Protein AF-0000000072858570 (afdb_homodimer)

Foldseek 3Di:
DVVVPVVVVVVVVVVVVVVVVVVVVVVLVVQCPDDPVCNVVNVVVVVVVVVVVCVVVVVVVVVVLVVVVVVVVVVCVVCVVVLVVVLVVQLPPQQLQLQLQCLPPVSVVQADPVNSQQSSQWRGWDWDFDVPPWTKIKIKTAGDDDQFFDDRIKMWMWTQDPVRPTPIDIDDTGTDPVCVVVVVCCLPPPLRRHDVNLRVDPPRDCNVVNVCCVVPPCSVCSPVSNVSVVVCVVVVVPPPVPPPPPPPPPDD/DVVVPVVVVVVVVVVVVVVVVVVVVVVLVVQCPDDPVCNVVNVVVVVVVVVVVCVVVVVVVVVVLVVVVVVVVVVCVVCVVVLVVVLVVQLPPQQLQLQLQCLPPVSVVQADPVNSQQSSQWRGWDWDFDVPPWTKIKIKTAGDDDQFFDDRIKMWMWTQDPVRPTPIDIDDTGTDPVRVVVVVCCLPPVLRRHDVNLRVDPPRDCNVVNVCCVVPPCSVCSPVSNVSVVVCVVVVVPPPPPPPPPPPPPDD

Structure (mmCIF, N/CA/C/O backbone):
data_AF-0000000072858570-model_v1
#
loop_
_entity.id
_entity.type
_entity.pdbx_description
1 polymer 'Testis-specific Y-encoded protein 4'
#
loop_
_atom_site.group_PDB
_atom_site.id
_atom_site.type_symbol
_atom_site.label_atom_id
_atom_site.label_alt_id
_atom_site.label_comp_id
_atom_site.label_asym_id
_atom_site.label_entity_id
_atom_site.label_seq_id
_atom_site.pdbx_PDB_ins_code
_atom_site.Cartn_x
_atom_site.Cartn_y
_atom_site.Cartn_z
_atom_site.occupancy
_atom_site.B_iso_or_equiv
_atom_site.auth_seq_id
_atom_site.auth_comp_id
_atom_site.auth_asym_id
_atom_site.auth_atom_id
_atom_site.pdbx_PDB_model_num
ATOM 1 N N . MET A 1 1 ? 7.934 -18.828 37.438 1 23.73 1 MET A N 1
ATOM 2 C CA . MET A 1 1 ? 8.383 -20.188 37.156 1 23.73 1 MET A CA 1
ATOM 3 C C . MET A 1 1 ? 7.418 -20.906 36.219 1 23.73 1 MET A C 1
ATOM 5 O O . MET A 1 1 ? 7.77 -21.922 35.625 1 23.73 1 MET A O 1
ATOM 9 N N . GLU A 1 2 ? 6.109 -20.469 36.406 1 23 2 GLU A N 1
ATOM 10 C CA . GLU A 1 2 ? 5.027 -21.203 35.75 1 23 2 GLU A CA 1
ATOM 11 C C . GLU A 1 2 ? 4.93 -20.844 34.281 1 23 2 GLU A C 1
ATOM 13 O O . GLU A 1 2 ? 4.219 -21.5 33.531 1 23 2 GLU A O 1
ATOM 18 N N . VAL A 1 3 ? 5.266 -19.516 34 1 30.33 3 VAL A N 1
ATOM 19 C CA . VAL A 1 3 ? 5.035 -19 32.688 1 30.33 3 VAL A CA 1
ATOM 20 C C . VAL A 1 3 ? 5.949 -19.703 31.672 1 30.33 3 VAL A C 1
ATOM 22 O O . VAL A 1 3 ? 5.844 -19.484 30.469 1 30.33 3 VAL A O 1
ATOM 25 N N . VAL A 1 4 ? 7.035 -20.375 32.219 1 30.33 4 VAL A N 1
ATOM 26 C CA . VAL A 1 4 ? 8.086 -21.016 31.438 1 30.33 4 VAL A CA 1
ATOM 27 C C . VAL A 1 4 ? 7.559 -22.297 30.797 1 30.33 4 VAL A C 1
ATOM 29 O O . VAL A 1 4 ? 8.188 -22.844 29.891 1 30.33 4 VAL A O 1
ATOM 32 N N . GLU A 1 5 ? 6.59 -22.891 31.531 1 27.41 5 GLU A N 1
ATOM 33 C CA . GLU A 1 5 ? 6.281 -24.266 31.172 1 27.41 5 GLU A CA 1
ATOM 34 C C . GLU A 1 5 ? 5.48 -24.328 29.875 1 27.41 5 GLU A C 1
ATOM 36 O O . GLU A 1 5 ? 5.523 -25.344 29.172 1 27.41 5 GLU A O 1
ATOM 41 N N . VAL A 1 6 ? 4.574 -23.266 29.766 1 31.47 6 VAL A N 1
ATOM 42 C CA . VAL A 1 6 ? 3.658 -23.469 28.656 1 31.47 6 VAL A CA 1
ATOM 43 C C . VAL A 1 6 ? 4.422 -23.344 27.328 1 31.47 6 VAL A C 1
ATOM 45 O O . VAL A 1 6 ? 3.891 -23.656 26.266 1 31.47 6 VAL A O 1
ATOM 48 N N . VAL A 1 7 ? 5.555 -22.562 27.359 1 34.97 7 VAL A N 1
ATOM 49 C CA . VAL A 1 7 ? 6.32 -22.359 26.141 1 34.97 7 VAL A CA 1
ATOM 50 C C . VAL A 1 7 ? 6.973 -23.672 25.703 1 34.97 7 VAL A C 1
ATOM 52 O O . VAL A 1 7 ? 7.367 -23.812 24.547 1 34.97 7 VAL A O 1
ATOM 55 N N . ALA A 1 8 ? 7.34 -24.516 26.781 1 36.19 8 ALA A N 1
ATOM 56 C CA . ALA A 1 8 ? 8.078 -25.75 26.5 1 36.19 8 ALA A CA 1
ATOM 57 C C . ALA A 1 8 ? 7.188 -26.766 25.797 1 36.19 8 ALA A C 1
ATOM 59 O O . ALA A 1 8 ? 7.645 -27.5 24.906 1 36.19 8 ALA A O 1
ATOM 60 N N . ASP A 1 9 ? 5.965 -26.844 26.281 1 33.59 9 ASP A N 1
ATOM 61 C CA . ASP A 1 9 ? 5.113 -27.891 25.703 1 33.59 9 ASP A CA 1
ATOM 62 C C . ASP A 1 9 ? 4.758 -27.562 24.266 1 33.59 9 ASP A C 1
ATOM 64 O O . ASP A 1 9 ? 4.613 -28.484 23.438 1 33.59 9 ASP A O 1
ATOM 68 N N . GLU A 1 10 ? 4.68 -26.203 23.984 1 35.81 10 GLU A N 1
ATOM 69 C CA . GLU A 1 10 ? 4.25 -25.859 22.625 1 35.81 10 GLU A CA 1
ATOM 70 C C . GLU A 1 10 ? 5.395 -26.016 21.625 1 35.81 10 GLU A C 1
ATOM 72 O O . GLU A 1 10 ? 5.16 -26.156 20.438 1 35.81 10 GLU A O 1
ATOM 77 N N . GLU A 1 11 ? 6.629 -26 22.109 1 39.47 11 GLU A N 1
ATOM 78 C CA . GLU A 1 11 ? 7.773 -26.297 21.25 1 39.47 11 GLU A CA 1
ATOM 79 C C . GLU A 1 11 ? 7.762 -27.75 20.797 1 39.47 11 GLU A C 1
ATOM 81 O O . GLU A 1 11 ? 8.156 -28.062 19.672 1 39.47 11 GLU A O 1
ATOM 86 N N . GLN A 1 12 ? 7.449 -28.641 21.797 1 39.59 12 GLN A N 1
ATOM 87 C CA . GLN A 1 12 ? 7.473 -30.062 21.453 1 39.59 12 GLN A CA 1
ATOM 88 C C . GLN A 1 12 ? 6.414 -30.391 20.391 1 39.59 12 GLN A C 1
ATOM 90 O O . GLN A 1 12 ? 6.656 -31.203 19.5 1 39.59 12 GLN A O 1
ATOM 95 N N . ASP A 1 13 ? 5.266 -29.766 20.516 1 41.28 13 ASP A N 1
ATOM 96 C CA . ASP A 1 13 ? 4.223 -30.094 19.547 1 41.28 13 ASP A CA 1
ATOM 97 C C . ASP A 1 13 ? 4.555 -29.547 18.156 1 41.28 13 ASP A C 1
ATOM 99 O O . ASP A 1 13 ? 4.219 -30.172 17.141 1 41.28 13 ASP A O 1
ATOM 103 N N . GLU A 1 14 ? 5.348 -28.516 18.031 1 39.38 14 GLU A N 1
ATOM 104 C CA . GLU A 1 14 ? 5.707 -27.891 16.766 1 39.38 14 GLU A CA 1
ATOM 105 C C . GLU A 1 14 ? 6.703 -28.75 15.984 1 39.38 14 GLU A C 1
ATOM 107 O O . GLU A 1 14 ? 6.613 -28.875 14.766 1 39.38 14 GLU A O 1
ATOM 112 N N . GLN A 1 15 ? 7.668 -29.422 16.672 1 43.66 15 GLN A N 1
ATOM 113 C CA . GLN A 1 15 ? 8.625 -30.297 16 1 43.66 15 GLN A CA 1
ATOM 114 C C . GLN A 1 15 ? 7.934 -31.547 15.445 1 43.66 15 GLN A C 1
ATOM 116 O O . GLN A 1 15 ? 8.297 -32.031 14.367 1 43.66 15 GLN A O 1
ATOM 121 N N . GLU A 1 16 ? 6.98 -32.031 16.125 1 44.5 16 GLU A N 1
ATOM 122 C CA . GLU A 1 16 ? 6.324 -33.25 15.633 1 44.5 16 GLU A CA 1
ATOM 123 C C . GLU A 1 16 ? 5.508 -32.969 14.375 1 44.5 16 GLU A C 1
ATOM 125 O O . GLU A 1 16 ? 5.449 -33.781 13.469 1 44.5 16 GLU A O 1
ATOM 130 N N . GLU A 1 17 ? 4.945 -31.812 14.25 1 45.22 17 GLU A N 1
ATOM 131 C CA . GLU A 1 17 ? 4.145 -31.516 13.07 1 45.22 17 GLU A CA 1
ATOM 132 C C . GLU A 1 17 ? 5.031 -31.281 11.844 1 45.22 17 GLU A C 1
ATOM 134 O O . GLU A 1 17 ? 4.629 -31.562 10.719 1 45.22 17 GLU A O 1
ATOM 139 N N . GLU A 1 18 ? 6.262 -30.828 12.008 1 43.41 18 GLU A N 1
ATOM 140 C CA . GLU A 1 18 ? 7.195 -30.672 10.898 1 43.41 18 GLU A CA 1
ATOM 141 C C . GLU A 1 18 ? 7.625 -32.031 10.328 1 43.41 18 GLU A C 1
ATOM 143 O O . GLU A 1 18 ? 7.746 -32.188 9.117 1 43.41 18 GLU A O 1
ATOM 148 N N . VAL A 1 19 ? 7.887 -33.031 11.195 1 49.25 19 VAL A N 1
ATOM 149 C CA . VAL A 1 19 ? 8.344 -34.344 10.773 1 49.25 19 VAL A CA 1
ATOM 150 C C . VAL A 1 19 ? 7.23 -35.094 10.031 1 49.25 19 VAL A C 1
ATOM 152 O O . VAL A 1 19 ? 7.477 -35.75 9.016 1 49.25 19 VAL A O 1
ATOM 155 N N . GLN A 1 20 ? 6.043 -34.906 10.523 1 43.28 20 GLN A N 1
ATOM 156 C CA . GLN A 1 20 ? 4.961 -35.594 9.836 1 43.28 20 GLN A CA 1
ATOM 157 C C . GLN A 1 20 ? 4.695 -35 8.461 1 43.28 20 GLN A C 1
ATOM 159 O O . GLN A 1 20 ? 4.254 -35.688 7.543 1 43.28 20 GLN A O 1
ATOM 164 N N . ALA A 1 21 ? 5 -33.812 8.289 1 48.62 21 ALA A N 1
ATOM 165 C CA . ALA A 1 21 ? 4.816 -33.156 6.996 1 48.62 21 ALA A CA 1
ATOM 166 C C . ALA A 1 21 ? 5.879 -33.625 5.996 1 48.62 21 ALA A C 1
ATOM 168 O O . ALA A 1 21 ? 5.574 -33.844 4.828 1 48.62 21 ALA A O 1
ATOM 169 N N . GLU A 1 22 ? 7.121 -33.75 6.477 1 46.97 22 GLU A N 1
ATOM 170 C CA . GLU A 1 22 ? 8.18 -34.25 5.613 1 46.97 22 GLU A CA 1
ATOM 171 C C . GLU A 1 22 ? 7.863 -35.656 5.121 1 46.97 22 GLU A C 1
ATOM 173 O O . GLU A 1 22 ? 8.141 -36 3.967 1 46.97 22 GLU A O 1
ATOM 178 N N . GLU A 1 23 ? 7.398 -36.406 5.977 1 51.78 23 GLU A N 1
ATOM 179 C CA . GLU A 1 23 ? 7.086 -37.781 5.605 1 51.78 23 GLU A CA 1
ATOM 180 C C . GLU A 1 23 ? 5.934 -37.844 4.605 1 51.78 23 GLU A C 1
ATOM 182 O O . GLU A 1 23 ? 5.93 -38.688 3.697 1 51.78 23 GLU A O 1
ATOM 187 N N . ARG A 1 24 ? 5.012 -37 4.758 1 47.59 24 ARG A N 1
ATOM 188 C CA . ARG A 1 24 ? 3.9 -37 3.811 1 47.59 24 ARG A CA 1
ATOM 189 C C . ARG A 1 24 ? 4.344 -36.5 2.443 1 47.59 24 ARG A C 1
ATOM 191 O O . ARG A 1 24 ? 3.887 -37 1.412 1 47.59 24 ARG A O 1
ATOM 198 N N . ASP A 1 25 ? 5.281 -35.562 2.414 1 48.59 25 ASP A N 1
ATOM 199 C CA . ASP A 1 25 ? 5.832 -35.062 1.154 1 48.59 25 ASP A CA 1
ATOM 200 C C . ASP A 1 25 ? 6.562 -36.188 0.4 1 48.59 25 ASP A C 1
ATOM 202 O O . ASP A 1 25 ? 6.469 -36.281 -0.826 1 48.59 25 ASP A O 1
ATOM 206 N N . GLU A 1 26 ? 7.348 -37 1.072 1 47.44 26 GLU A N 1
ATOM 207 C CA . GLU A 1 26 ? 8.055 -38.094 0.432 1 47.44 26 GLU A CA 1
ATOM 208 C C . GLU A 1 26 ? 7.078 -39.094 -0.193 1 47.44 26 GLU A C 1
ATOM 210 O O . GLU A 1 26 ? 7.316 -39.594 -1.29 1 47.44 26 GLU A O 1
ATOM 215 N N . LYS A 1 27 ? 6.012 -39.375 0.43 1 50.59 27 LYS A N 1
ATOM 216 C CA . LYS A 1 27 ? 5.059 -40.344 -0.103 1 50.59 27 LYS A CA 1
ATOM 217 C C . LYS A 1 27 ? 4.336 -39.812 -1.327 1 50.59 27 LYS A C 1
ATOM 219 O O . LYS A 1 27 ? 3.975 -40.562 -2.234 1 50.59 27 LYS A O 1
ATOM 224 N N . LEU A 1 28 ? 4.09 -38.562 -1.341 1 47.75 28 LEU A N 1
ATOM 225 C CA . LEU A 1 28 ? 3.418 -37.969 -2.486 1 47.75 28 LEU A CA 1
ATOM 226 C C . LEU A 1 28 ? 4.336 -37.938 -3.705 1 47.75 28 LEU A C 1
ATOM 228 O O . LEU A 1 28 ? 3.889 -38.188 -4.828 1 47.75 28 LEU A O 1
ATOM 232 N N . GLN A 1 29 ? 5.645 -37.688 -3.543 1 44.94 29 GLN A N 1
ATOM 233 C CA . GLN A 1 29 ? 6.586 -37.781 -4.656 1 44.94 29 GLN A CA 1
ATOM 234 C C . GLN A 1 29 ? 6.586 -39.156 -5.285 1 44.94 29 GLN A C 1
ATOM 236 O O . GLN A 1 29 ? 6.719 -39.312 -6.5 1 44.94 29 GLN A O 1
ATOM 241 N N . GLU A 1 30 ? 6.527 -40.188 -4.547 1 46.41 30 GLU A N 1
ATOM 242 C CA . GLU A 1 30 ? 6.52 -41.562 -5.086 1 46.41 30 GLU A CA 1
ATOM 243 C C . GLU A 1 30 ? 5.262 -41.812 -5.91 1 46.41 30 GLU A C 1
ATOM 245 O O . GLU A 1 30 ? 5.297 -42.594 -6.875 1 46.41 30 GLU A O 1
ATOM 250 N N . GLN A 1 31 ? 4.195 -41.281 -5.531 1 45.94 31 GLN A N 1
ATOM 251 C CA . GLN A 1 31 ? 2.961 -41.562 -6.254 1 45.94 31 GLN A CA 1
ATOM 252 C C . GLN A 1 31 ? 2.926 -40.812 -7.59 1 45.94 31 GLN A C 1
ATOM 254 O O . GLN A 1 31 ? 2.104 -41.125 -8.453 1 45.94 31 GLN A O 1
ATOM 259 N N . VAL A 1 32 ? 3.592 -39.719 -7.797 1 44.25 32 VAL A N 1
ATOM 260 C CA . VAL A 1 32 ? 3.551 -38.938 -9.047 1 44.25 32 VAL A CA 1
ATOM 261 C C . VAL A 1 32 ? 4.262 -39.75 -10.148 1 44.25 32 VAL A C 1
ATOM 263 O O . VAL A 1 32 ? 3.971 -39.562 -11.328 1 44.25 32 VAL A O 1
ATOM 266 N N . LEU A 1 33 ? 5.293 -40.469 -10.016 1 38.59 33 LEU A N 1
ATOM 267 C CA . LEU A 1 33 ? 6.039 -41.125 -11.086 1 38.59 33 LEU A CA 1
ATOM 268 C C . LEU A 1 33 ? 5.285 -42.344 -11.602 1 38.59 33 LEU A C 1
ATOM 270 O O . LEU A 1 33 ? 5.855 -43.188 -12.312 1 38.59 33 LEU A O 1
ATOM 274 N N . ALA A 1 34 ? 4.18 -42.781 -11.094 1 40.94 34 ALA A N 1
ATOM 275 C CA . ALA A 1 34 ? 3.715 -44.094 -11.555 1 40.94 34 ALA A CA 1
ATOM 276 C C . ALA A 1 34 ? 3.117 -44 -12.953 1 40.94 34 ALA A C 1
ATOM 278 O O . ALA A 1 34 ? 2.748 -42.906 -13.406 1 40.94 34 ALA A O 1
ATOM 279 N N . GLU A 1 35 ? 2.449 -45.094 -13.641 1 40.09 35 GLU A N 1
ATOM 280 C CA . GLU A 1 35 ? 2.076 -45.562 -14.969 1 40.09 35 GLU A CA 1
ATOM 281 C C . GLU A 1 35 ? 1.105 -44.625 -15.648 1 40.09 35 GLU A C 1
ATOM 283 O O . GLU A 1 35 ? 0.262 -44 -14.984 1 40.09 35 GLU A O 1
ATOM 288 N N . PRO A 1 36 ? 1.168 -44.406 -17.094 1 44.81 36 PRO A N 1
ATOM 289 C CA . PRO A 1 36 ? 0.416 -43.531 -17.984 1 44.81 36 PRO A CA 1
ATOM 290 C C . PRO A 1 36 ? -1.088 -43.562 -17.719 1 44.81 36 PRO A C 1
ATOM 292 O O . PRO A 1 36 ? -1.786 -42.562 -17.969 1 44.81 36 PRO A O 1
ATOM 295 N N . GLY A 1 37 ? -1.767 -44.656 -17.766 1 45.38 37 GLY A N 1
ATOM 296 C CA . GLY A 1 37 ? -3.172 -44.906 -17.5 1 45.38 37 GLY A CA 1
ATOM 297 C C . GLY A 1 37 ? -3.637 -44.375 -16.156 1 45.38 37 GLY A C 1
ATOM 298 O O . GLY A 1 37 ? -4.836 -44.375 -15.867 1 45.38 37 GLY A O 1
ATOM 299 N N . GLN A 1 38 ? -2.924 -44.406 -15.039 1 45.38 38 GLN A N 1
ATOM 300 C CA . GLN A 1 38 ? -3.008 -44.094 -13.617 1 45.38 38 GLN A CA 1
ATOM 301 C C . GLN A 1 38 ? -2.873 -42.594 -13.383 1 45.38 38 GLN A C 1
ATOM 303 O O . GLN A 1 38 ? -2.938 -42.125 -12.242 1 45.38 38 GLN A O 1
ATOM 308 N N . GLY A 1 39 ? -2.609 -41.781 -14.359 1 50.53 39 GLY A N 1
ATOM 309 C CA . GLY A 1 39 ? -2.363 -40.344 -14.406 1 50.53 39 GLY A CA 1
ATOM 310 C C . GLY A 1 39 ? -3.57 -39.531 -14.016 1 50.53 39 GLY A C 1
ATOM 311 O O . GLY A 1 39 ? -3.436 -38.531 -13.312 1 50.53 39 GLY A O 1
ATOM 312 N N . ARG A 1 40 ? -4.75 -39.844 -14.727 1 57.81 40 ARG A N 1
ATOM 313 C CA . ARG A 1 40 ? -5.988 -39.125 -14.438 1 57.81 40 ARG A CA 1
ATOM 314 C C . ARG A 1 40 ? -6.402 -39.312 -12.984 1 57.81 40 ARG A C 1
ATOM 316 O O . ARG A 1 40 ? -6.887 -38.375 -12.344 1 57.81 40 ARG A O 1
ATOM 323 N N . THR A 1 41 ? -6.363 -40.562 -12.578 1 59.47 41 THR A N 1
ATOM 324 C CA . THR A 1 41 ? -6.73 -40.844 -11.195 1 59.47 41 THR A CA 1
ATOM 325 C C . THR A 1 41 ? -5.84 -40.062 -10.227 1 59.47 41 THR A C 1
ATOM 327 O O . THR A 1 41 ? -6.305 -39.594 -9.188 1 59.47 41 THR A O 1
ATOM 330 N N . THR A 1 42 ? -4.676 -39.781 -10.789 1 80.62 42 THR A N 1
ATOM 331 C CA . THR A 1 42 ? -3.688 -39.094 -9.961 1 80.62 42 THR A CA 1
ATOM 332 C C . THR A 1 42 ? -3.986 -37.594 -9.883 1 80.62 42 THR A C 1
ATOM 334 O O . THR A 1 42 ? -3.928 -37 -8.805 1 80.62 42 THR A O 1
ATOM 337 N N . THR A 1 43 ? -4.621 -37.188 -11 1 85.31 43 THR A N 1
ATOM 338 C CA . THR A 1 43 ? -4.941 -35.781 -11 1 85.31 43 THR A CA 1
ATOM 339 C C . THR A 1 43 ? -6.168 -35.5 -10.141 1 85.31 43 THR A C 1
ATOM 341 O O . THR A 1 43 ? -6.199 -34.5 -9.398 1 85.31 43 THR A O 1
ATOM 344 N N . ARG A 1 44 ? -7.094 -36.406 -10.312 1 87.38 44 ARG A N 1
ATOM 345 C CA . ARG A 1 44 ? -8.297 -36.25 -9.5 1 87.38 44 ARG A CA 1
ATOM 346 C C . ARG A 1 44 ? -7.961 -36.312 -8.008 1 87.38 44 ARG A C 1
ATOM 348 O O . ARG A 1 44 ? -8.484 -35.5 -7.227 1 87.38 44 ARG A O 1
ATOM 355 N N . SER A 1 45 ? -7.113 -37.219 -7.711 1 91.81 45 SER A N 1
ATOM 356 C CA . SER A 1 45 ? -6.699 -37.344 -6.32 1 91.81 45 SER A CA 1
ATOM 357 C C . SER A 1 45 ? -5.945 -36.094 -5.848 1 91.81 45 SER A C 1
ATOM 359 O O . SER A 1 45 ? -6.117 -35.656 -4.711 1 91.81 45 SER A O 1
ATOM 361 N N . LEU A 1 46 ? -5.172 -35.562 -6.688 1 93.44 46 LEU A N 1
ATOM 362 C CA . LEU A 1 46 ? -4.422 -34.375 -6.355 1 93.44 46 LEU A CA 1
ATOM 363 C C . LEU A 1 46 ? -5.355 -33.188 -6.203 1 93.44 46 LEU A C 1
ATOM 365 O O . LEU A 1 46 ? -5.188 -32.344 -5.297 1 93.44 46 LEU A O 1
ATOM 369 N N . LEU A 1 47 ? -6.352 -33.125 -7.027 1 93.5 47 LEU A N 1
ATOM 370 C CA . LEU A 1 47 ? -7.32 -32.062 -6.953 1 93.5 47 LEU A CA 1
ATOM 371 C C . LEU A 1 47 ? -8.133 -32.125 -5.664 1 93.5 47 LEU A C 1
ATOM 373 O O . LEU A 1 47 ? -8.438 -31.094 -5.055 1 93.5 47 LEU A O 1
ATOM 377 N N . GLU A 1 48 ? -8.406 -33.344 -5.328 1 94 48 GLU A N 1
ATOM 378 C CA . GLU A 1 48 ? -9.117 -33.531 -4.066 1 94 48 GLU A CA 1
ATOM 379 C C . GLU A 1 48 ? -8.258 -33.094 -2.879 1 94 48 GLU A C 1
ATOM 381 O O . GLU A 1 48 ? -8.758 -32.5 -1.938 1 94 48 GLU A O 1
ATOM 386 N N . ALA A 1 49 ? -7.039 -33.469 -2.951 1 94.75 49 ALA A N 1
ATOM 387 C CA . ALA A 1 49 ? -6.109 -33.062 -1.903 1 94.75 49 ALA A CA 1
ATOM 388 C C . ALA A 1 49 ? -5.988 -31.531 -1.841 1 94.75 49 ALA A C 1
ATOM 390 O O . ALA A 1 49 ? -5.926 -30.953 -0.754 1 94.75 49 ALA A O 1
ATOM 391 N N . LEU A 1 50 ? -5.973 -30.922 -2.949 1 95.19 50 LEU A N 1
ATOM 392 C CA . LEU A 1 50 ? -5.879 -29.469 -3.025 1 95.19 50 LEU A CA 1
ATOM 393 C C . LEU A 1 50 ? -7.137 -28.812 -2.465 1 95.19 50 LEU A C 1
ATOM 395 O O . LEU A 1 50 ? -7.055 -27.797 -1.778 1 95.19 50 LEU A O 1
ATOM 399 N N . GLU A 1 51 ? -8.242 -29.391 -2.756 1 94.75 51 GLU A N 1
ATOM 400 C CA . GLU A 1 51 ? -9.5 -28.875 -2.219 1 94.75 51 GLU A CA 1
ATOM 401 C C . GLU A 1 51 ? -9.523 -28.953 -0.695 1 94.75 51 GLU A C 1
ATOM 403 O O . GLU A 1 51 ? -9.953 -28 -0.031 1 94.75 51 GLU A O 1
ATOM 408 N N . ALA A 1 52 ? -9.078 -30.062 -0.187 1 95.19 52 ALA A N 1
ATOM 409 C CA . ALA A 1 52 ? -9.016 -30.219 1.262 1 95.19 52 ALA A CA 1
ATOM 410 C C . ALA A 1 52 ? -8.078 -29.203 1.894 1 95.19 52 ALA A C 1
ATOM 412 O O . ALA A 1 52 ? -8.391 -28.625 2.939 1 95.19 52 ALA A O 1
ATOM 413 N N . LEU A 1 53 ? -7.008 -29.016 1.263 1 95.06 53 LEU A N 1
ATOM 414 C CA . LEU A 1 53 ? -6.043 -28.047 1.759 1 95.06 53 LEU A CA 1
ATOM 415 C C . LEU A 1 53 ? -6.625 -26.641 1.729 1 95.06 53 LEU A C 1
ATOM 417 O O . LEU A 1 53 ? -6.402 -25.844 2.652 1 95.06 53 LEU A O 1
ATOM 421 N N . GLN A 1 54 ? -7.336 -26.312 0.676 1 91.81 54 GLN A N 1
ATOM 422 C CA . GLN A 1 54 ? -7.969 -25 0.562 1 91.81 54 GLN A CA 1
ATOM 423 C C . GLN A 1 54 ? -8.992 -24.781 1.675 1 91.81 54 GLN A C 1
ATOM 425 O O . GLN A 1 54 ? -9.117 -23.672 2.199 1 91.81 54 GLN A O 1
ATOM 430 N N . LEU A 1 55 ? -9.633 -25.812 2.029 1 93 55 LEU A N 1
ATOM 431 C CA . LEU A 1 55 ? -10.609 -25.734 3.117 1 93 55 LEU A CA 1
ATOM 432 C C . LEU A 1 55 ? -9.914 -25.438 4.445 1 93 55 LEU A C 1
ATOM 434 O O . LEU A 1 55 ? -10.477 -24.766 5.312 1 93 55 LEU A O 1
ATOM 438 N N . GLU A 1 56 ? -8.719 -25.875 4.598 1 94.06 56 GLU A N 1
ATOM 439 C CA . GLU A 1 56 ? -7.93 -25.625 5.801 1 94.06 56 GLU A CA 1
ATOM 440 C C . GLU A 1 56 ? -7.367 -24.203 5.797 1 94.06 56 GLU A C 1
ATOM 442 O O . GLU A 1 56 ? -7.293 -23.562 6.848 1 94.06 56 GLU A O 1
ATOM 447 N N . LEU A 1 57 ? -7.059 -23.797 4.641 1 93.62 57 LEU A N 1
ATOM 448 C CA . LEU A 1 57 ? -6.367 -22.516 4.496 1 93.62 57 LEU A CA 1
ATOM 449 C C . LEU A 1 57 ? -7.348 -21.359 4.609 1 93.62 57 LEU A C 1
ATOM 451 O O . LEU A 1 57 ? -6.996 -20.297 5.117 1 93.62 57 LEU A O 1
ATOM 455 N N . GLU A 1 58 ? -8.523 -21.5 4.156 1 91.25 58 GLU A N 1
ATOM 456 C CA . GLU A 1 58 ? -9.508 -20.438 4.09 1 91.25 58 GLU A CA 1
ATOM 457 C C . GLU A 1 58 ? -9.781 -19.844 5.473 1 91.25 58 GLU A C 1
ATOM 459 O O . GLU A 1 58 ? -9.719 -18.625 5.664 1 91.25 58 GLU A O 1
ATOM 464 N N . PRO A 1 59 ? -10.039 -20.703 6.449 1 93.06 59 PRO A N 1
ATOM 465 C CA . PRO A 1 59 ? -10.242 -20.156 7.789 1 93.06 59 PRO A CA 1
ATOM 466 C C . PRO A 1 59 ? -9 -19.453 8.336 1 93.06 59 PRO A C 1
ATOM 468 O O . PRO A 1 59 ? -9.117 -18.484 9.078 1 93.06 59 PRO A O 1
ATOM 471 N N . VAL A 1 60 ? -7.852 -19.938 7.996 1 92.06 60 VAL A N 1
ATOM 472 C CA . VAL A 1 60 ? -6.602 -19.328 8.43 1 92.06 60 VAL A CA 1
ATOM 473 C C . VAL A 1 60 ? -6.492 -17.922 7.852 1 92.06 60 VAL A C 1
ATOM 475 O O . VAL A 1 60 ? -6.16 -16.969 8.57 1 92.06 60 VAL A O 1
ATOM 478 N N . ASN A 1 61 ? -6.875 -17.781 6.621 1 88 61 ASN A N 1
ATOM 479 C CA . ASN A 1 61 ? -6.844 -16.484 5.961 1 88 61 ASN A CA 1
ATOM 480 C C . ASN A 1 61 ? -7.891 -15.539 6.543 1 88 61 ASN A C 1
ATOM 482 O O . ASN A 1 61 ? -7.621 -14.352 6.734 1 88 61 ASN A O 1
ATOM 486 N N . LYS A 1 62 ? -9.008 -16.016 6.773 1 89 62 LYS A N 1
ATOM 487 C CA . LYS A 1 62 ? -10.07 -15.203 7.355 1 89 62 LYS A CA 1
ATOM 488 C C . LYS A 1 62 ? -9.688 -14.727 8.75 1 89 62 LYS A C 1
ATOM 490 O O . LYS A 1 62 ? -9.922 -13.562 9.102 1 89 62 LYS A O 1
ATOM 495 N N . GLN A 1 63 ? -9.117 -15.625 9.5 1 92.31 63 GLN A N 1
ATOM 496 C CA . GLN A 1 63 ? -8.648 -15.266 10.836 1 92.31 63 GLN A CA 1
ATOM 497 C C . GLN A 1 63 ? -7.543 -14.219 10.766 1 92.31 63 GLN A C 1
ATOM 499 O O . GLN A 1 63 ? -7.496 -13.305 11.594 1 92.31 63 GLN A O 1
ATOM 504 N N . ALA A 1 64 ? -6.676 -14.422 9.859 1 89.12 64 ALA A N 1
ATOM 505 C CA . ALA A 1 64 ? -5.605 -13.453 9.664 1 89.12 64 ALA A CA 1
ATOM 506 C C . ALA A 1 64 ? -6.168 -12.062 9.359 1 89.12 64 ALA A C 1
ATOM 508 O O . ALA A 1 64 ? -5.762 -11.078 9.969 1 89.12 64 ALA A O 1
ATOM 509 N N . SER A 1 65 ? -7.137 -12 8.438 1 84.81 65 SER A N 1
ATOM 510 C CA . SER A 1 65 ? -7.758 -10.734 8.078 1 84.81 65 SER A CA 1
ATOM 511 C C . SER A 1 65 ? -8.43 -10.078 9.281 1 84.81 65 SER A C 1
ATOM 513 O O . SER A 1 65 ? -8.297 -8.875 9.492 1 84.81 65 SER A O 1
ATOM 515 N N . ARG A 1 66 ? -9.039 -10.844 10.055 1 89.56 66 ARG A N 1
ATOM 516 C CA . ARG A 1 66 ? -9.727 -10.352 11.242 1 89.56 66 ARG A CA 1
ATOM 517 C C . ARG A 1 66 ? -8.727 -9.852 12.281 1 89.56 66 ARG A C 1
ATOM 519 O O . ARG A 1 66 ? -8.945 -8.828 12.922 1 89.56 66 ARG A O 1
ATOM 526 N N . ALA A 1 67 ? -7.715 -10.625 12.445 1 90.31 67 ALA A N 1
ATOM 527 C CA . ALA A 1 67 ? -6.688 -10.234 13.406 1 90.31 67 ALA A CA 1
ATOM 528 C C . ALA A 1 67 ? -6.066 -8.898 13.039 1 90.31 67 ALA A C 1
ATOM 530 O O . ALA A 1 67 ? -5.867 -8.039 13.906 1 90.31 67 ALA A O 1
ATOM 531 N N . TYR A 1 68 ? -5.797 -8.664 11.805 1 85.31 68 TYR A N 1
ATOM 532 C CA . TYR A 1 68 ? -5.246 -7.391 11.352 1 85.31 68 TYR A CA 1
ATOM 533 C C . TYR A 1 68 ? -6.23 -6.254 11.586 1 85.31 68 TYR A C 1
ATOM 535 O O . TYR A 1 68 ? -5.844 -5.172 12.039 1 85.31 68 TYR A O 1
ATOM 543 N N . SER A 1 69 ? -7.465 -6.508 11.227 1 85.25 69 SER A N 1
ATOM 544 C CA . SER A 1 69 ? -8.492 -5.48 11.398 1 85.25 69 SER A CA 1
ATOM 545 C C . SER A 1 69 ? -8.656 -5.105 12.867 1 85.25 69 SER A C 1
ATOM 547 O O . SER A 1 69 ? -8.766 -3.926 13.203 1 85.25 69 SER A O 1
ATOM 549 N N . ARG A 1 70 ? -8.625 -6.113 13.68 1 90.44 70 ARG A N 1
ATOM 550 C CA . ARG A 1 70 ? -8.766 -5.871 15.109 1 90.44 70 ARG A CA 1
ATOM 551 C C . ARG A 1 70 ? -7.578 -5.086 15.656 1 90.44 70 ARG A C 1
ATOM 553 O O . ARG A 1 70 ? -7.75 -4.164 16.453 1 90.44 70 ARG A O 1
ATOM 560 N N . LEU A 1 71 ? -6.434 -5.508 15.289 1 89.88 71 LEU A N 1
ATOM 561 C CA . LEU A 1 71 ? -5.234 -4.793 15.711 1 89.88 71 LEU A CA 1
ATOM 562 C C . LEU A 1 71 ? -5.273 -3.34 15.25 1 89.88 71 LEU A C 1
ATOM 564 O O . LEU A 1 71 ? -4.965 -2.43 16.016 1 89.88 71 LEU A O 1
ATOM 568 N N . LYS A 1 72 ? -5.66 -3.131 14.023 1 85.56 72 LYS A N 1
ATOM 569 C CA . LYS A 1 72 ? -5.785 -1.784 13.469 1 85.56 72 LYS A CA 1
ATOM 570 C C . LYS A 1 72 ? -6.754 -0.941 14.297 1 85.56 72 LYS A C 1
ATOM 572 O O . LYS A 1 72 ? -6.445 0.2 14.648 1 85.56 72 LYS A O 1
ATOM 577 N N . LEU A 1 73 ? -7.887 -1.494 14.586 1 88.25 73 LEU A N 1
ATOM 578 C CA . LEU A 1 73 ? -8.898 -0.789 15.359 1 88.25 73 LEU A CA 1
ATOM 579 C C . LEU A 1 73 ? -8.359 -0.42 16.734 1 88.25 73 LEU A C 1
ATOM 581 O O . LEU A 1 73 ? -8.547 0.71 17.203 1 88.25 73 LEU A O 1
ATOM 585 N N . ARG A 1 74 ? -7.727 -1.343 17.359 1 92.75 74 ARG A N 1
ATOM 586 C CA . ARG A 1 74 ? -7.18 -1.11 18.688 1 92.75 74 ARG A CA 1
ATOM 587 C C . ARG A 1 74 ? -6.141 0.004 18.672 1 92.75 74 ARG A C 1
ATOM 589 O O . ARG A 1 74 ? -6.148 0.886 19.531 1 92.75 74 ARG A O 1
ATOM 596 N N . ILE A 1 75 ? -5.285 -0.023 17.75 1 90.56 75 ILE A N 1
ATOM 597 C CA . ILE A 1 75 ? -4.215 0.964 17.656 1 90.56 75 ILE A CA 1
ATOM 598 C C . ILE A 1 75 ? -4.809 2.342 17.359 1 90.56 75 ILE A C 1
ATOM 600 O O . ILE A 1 75 ? -4.387 3.342 17.953 1 90.56 75 ILE A O 1
ATOM 604 N N . CYS A 1 76 ? -5.754 2.34 16.453 1 88.31 76 CYS A N 1
ATOM 605 C CA . CYS A 1 76 ? -6.426 3.598 16.141 1 88.31 76 CYS A CA 1
ATOM 606 C C . CYS A 1 76 ? -7.086 4.188 17.375 1 88.31 76 CYS A C 1
ATOM 608 O O . CYS A 1 76 ? -6.98 5.391 17.625 1 88.31 76 CYS A O 1
ATOM 610 N N . GLN A 1 77 ? -7.723 3.367 18.109 1 92.94 77 GLN A N 1
ATOM 611 C CA . GLN A 1 77 ? -8.406 3.818 19.312 1 92.94 77 GLN A CA 1
ATOM 612 C C . GLN A 1 77 ? -7.418 4.332 20.359 1 92.94 77 GLN A C 1
ATOM 614 O O . GLN A 1 77 ? -7.684 5.324 21.047 1 92.94 77 GLN A O 1
ATOM 619 N N . ARG A 1 78 ? -6.332 3.732 20.453 1 94 78 ARG A N 1
ATOM 620 C CA . ARG A 1 78 ? -5.305 4.117 21.422 1 94 78 ARG A CA 1
ATOM 621 C C . ARG A 1 78 ? -4.664 5.445 21.031 1 94 78 ARG A C 1
ATOM 623 O O . ARG A 1 78 ? -4.344 6.262 21.906 1 94 78 ARG A O 1
ATOM 630 N N . ARG A 1 79 ? -4.539 5.699 19.781 1 93.88 79 ARG A N 1
ATOM 631 C CA . ARG A 1 79 ? -3.85 6.895 19.312 1 93.88 79 ARG A CA 1
ATOM 632 C C . ARG A 1 79 ? -4.797 8.086 19.25 1 93.88 79 ARG A C 1
ATOM 634 O O . ARG A 1 79 ? -4.355 9.242 19.328 1 93.88 79 ARG A O 1
ATOM 641 N N . LYS A 1 80 ? -6.016 7.832 19.156 1 93.44 80 LYS A N 1
ATOM 642 C CA . LYS A 1 80 ? -7.023 8.844 18.859 1 93.44 80 LYS A CA 1
ATOM 643 C C . LYS A 1 80 ? -6.969 9.992 19.859 1 93.44 80 LYS A C 1
ATOM 645 O O . LYS A 1 80 ? -6.848 11.156 19.469 1 93.44 80 LYS A O 1
ATOM 650 N N . PRO A 1 81 ? -7.043 9.734 21.219 1 95.44 81 PRO A N 1
ATOM 651 C CA . PRO A 1 81 ? -7.004 10.852 22.172 1 95.44 81 PRO A CA 1
ATOM 652 C C . PRO A 1 81 ? -5.723 11.672 22.062 1 95.44 81 PRO A C 1
ATOM 654 O O . PRO A 1 81 ? -5.754 12.898 22.203 1 95.44 81 PRO A O 1
ATOM 657 N N . HIS A 1 82 ? -4.629 11.031 21.828 1 95.62 82 HIS A N 1
ATOM 658 C CA . HIS A 1 82 ? -3.361 11.734 21.688 1 95.62 82 HIS A CA 1
ATOM 659 C C . HIS A 1 82 ? -3.352 12.617 20.453 1 95.62 82 HIS A C 1
ATOM 661 O O . HIS A 1 82 ? -2.898 13.758 20.5 1 95.62 82 HIS A O 1
ATOM 667 N N . LEU A 1 83 ? -3.854 12.117 19.406 1 95.25 83 LEU A N 1
ATOM 668 C CA . LEU A 1 83 ? -3.859 12.852 18.141 1 95.25 83 LEU A CA 1
ATOM 669 C C . LEU A 1 83 ? -4.816 14.039 18.203 1 95.25 83 LEU A C 1
ATOM 671 O O . LEU A 1 83 ? -4.531 15.109 17.672 1 95.25 83 LEU A O 1
ATOM 675 N N . GLN A 1 84 ? -5.922 13.828 18.859 1 94.94 84 GLN A N 1
ATOM 676 C CA . GLN A 1 84 ? -6.871 14.914 19.062 1 94.94 84 GLN A CA 1
ATOM 677 C C . GLN A 1 84 ? -6.266 16.031 19.922 1 94.94 84 GLN A C 1
ATOM 679 O O . GLN A 1 84 ? -6.406 17.203 19.594 1 94.94 84 GLN A O 1
ATOM 684 N N . HIS A 1 85 ? -5.676 15.602 20.938 1 96.06 85 HIS A N 1
ATOM 685 C CA . HIS A 1 85 ? -4.996 16.562 21.797 1 96.06 85 HIS A CA 1
ATOM 686 C C . HIS A 1 85 ? -3.893 17.297 21.031 1 96.06 85 HIS A C 1
ATOM 688 O O . HIS A 1 85 ? -3.748 18.516 21.172 1 96.06 85 HIS A O 1
ATOM 694 N N . ARG A 1 86 ? -3.146 16.594 20.281 1 96.25 86 ARG A N 1
ATOM 695 C CA . ARG A 1 86 ? -2.096 17.203 19.484 1 96.25 86 ARG A CA 1
ATOM 696 C C . ARG A 1 86 ? -2.662 18.266 18.547 1 96.25 86 ARG A C 1
ATOM 698 O O . ARG A 1 86 ? -2.117 19.375 18.469 1 96.25 86 ARG A O 1
ATOM 705 N N . SER A 1 87 ? -3.73 17.891 17.938 1 95.06 87 SER A N 1
ATOM 706 C CA . SER A 1 87 ? -4.387 18.812 17.031 1 95.06 87 SER A CA 1
ATOM 707 C C . SER A 1 87 ? -4.809 20.094 17.75 1 95.06 87 SER A C 1
ATOM 709 O O . SER A 1 87 ? -4.621 21.188 17.219 1 95.06 87 SER A O 1
ATOM 711 N N . THR A 1 88 ? -5.332 19.953 18.891 1 95.12 88 THR A N 1
ATOM 712 C CA . THR A 1 88 ? -5.797 21.078 19.672 1 95.12 88 THR A CA 1
ATOM 713 C C . THR A 1 88 ? -4.633 22 20.031 1 95.12 88 THR A C 1
ATOM 715 O O . THR A 1 88 ? -4.738 23.234 19.891 1 95.12 88 THR A O 1
ATOM 718 N N . ILE A 1 89 ? -3.574 21.469 20.453 1 95.62 89 ILE A N 1
ATOM 719 C CA . ILE A 1 89 ? -2.404 22.25 20.828 1 95.62 89 ILE A CA 1
ATOM 720 C C . ILE A 1 89 ? -1.87 22.984 19.594 1 95.62 89 ILE A C 1
ATOM 722 O O . ILE A 1 89 ? -1.596 24.188 19.656 1 95.62 89 ILE A O 1
ATOM 726 N N . ILE A 1 90 ? -1.728 22.281 18.531 1 95.44 90 ILE A N 1
ATOM 727 C CA . ILE A 1 90 ? -1.123 22.828 17.328 1 95.44 90 ILE A CA 1
ATOM 728 C C . ILE A 1 90 ? -1.964 24 16.812 1 95.44 90 ILE A C 1
ATOM 730 O O . ILE A 1 90 ? -1.424 24.984 16.312 1 95.44 90 ILE A O 1
ATOM 734 N N . GLN A 1 91 ? -3.24 23.844 16.922 1 92.19 91 GLN A N 1
ATOM 735 C CA . GLN A 1 91 ? -4.137 24.891 16.453 1 92.19 91 GLN A CA 1
ATOM 736 C C . GLN A 1 91 ? -3.885 26.203 17.188 1 92.19 91 GLN A C 1
ATOM 738 O O . GLN A 1 91 ? -4.211 27.281 16.688 1 92.19 91 GLN A O 1
ATOM 743 N N . GLY A 1 92 ? -3.314 26.141 18.344 1 90.94 92 GLY A N 1
ATOM 744 C CA . GLY A 1 92 ? -2.992 27.328 19.125 1 90.94 92 GLY A CA 1
ATOM 745 C C . GLY A 1 92 ? -1.686 27.984 18.703 1 90.94 92 GLY A C 1
ATOM 746 O O . GLY A 1 92 ? -1.358 29.078 19.156 1 90.94 92 GLY A O 1
ATOM 747 N N . ILE A 1 93 ? -0.971 27.312 17.891 1 92.44 93 ILE A N 1
ATOM 748 C CA . ILE A 1 93 ? 0.316 27.828 17.438 1 92.44 93 ILE A CA 1
ATOM 749 C C . ILE A 1 93 ? 0.185 28.359 16.016 1 92.44 93 ILE A C 1
ATOM 751 O O . ILE A 1 93 ? 0.115 27.594 15.047 1 92.44 93 ILE A O 1
ATOM 755 N N . LEU A 1 94 ? 0.243 29.578 15.883 1 88.69 94 LEU A N 1
ATOM 756 C CA . LEU A 1 94 ? 0.048 30.219 14.586 1 88.69 94 LEU A CA 1
ATOM 757 C C . LEU A 1 94 ? 1.142 29.812 13.609 1 88.69 94 LEU A C 1
ATOM 759 O O . LEU A 1 94 ? 2.33 29.891 13.93 1 88.69 94 LEU A O 1
ATOM 763 N N . GLY A 1 95 ? 0.76 29.391 12.438 1 93.19 95 GLY A N 1
ATOM 764 C CA . GLY A 1 95 ? 1.69 29.078 11.367 1 93.19 95 GLY A CA 1
ATOM 765 C C . GLY A 1 95 ? 2.48 27.797 11.617 1 93.19 95 GLY A C 1
ATOM 766 O O . GLY A 1 95 ? 3.543 27.594 11.023 1 93.19 95 GLY A O 1
ATOM 767 N N . PHE A 1 96 ? 2.01 27.047 12.531 1 96.25 96 PHE A N 1
ATOM 768 C CA . PHE A 1 96 ? 2.742 25.844 12.906 1 96.25 96 PHE A CA 1
ATOM 769 C C . PHE A 1 96 ? 3.051 25 11.68 1 96.25 96 PHE A C 1
ATOM 771 O O . PHE A 1 96 ? 4.207 24.641 11.445 1 96.25 96 PHE A O 1
ATOM 778 N N . TRP A 1 97 ? 2.09 24.656 10.875 1 97.38 97 TRP A N 1
ATOM 779 C CA . TRP A 1 97 ? 2.219 23.688 9.797 1 97.38 97 TRP A CA 1
ATOM 780 C C . TRP A 1 97 ? 3.09 24.219 8.664 1 97.38 97 TRP A C 1
ATOM 782 O O . TRP A 1 97 ? 3.938 23.516 8.133 1 97.38 97 TRP A O 1
ATOM 792 N N . VAL A 1 98 ? 2.889 25.484 8.289 1 96.69 98 VAL A N 1
ATOM 793 C CA . VAL A 1 98 ? 3.711 26.031 7.219 1 96.69 98 VAL A CA 1
ATOM 794 C C . VAL A 1 98 ? 5.18 26.016 7.629 1 96.69 98 VAL A C 1
ATOM 796 O O . VAL A 1 98 ? 6.055 25.703 6.816 1 96.69 98 VAL A O 1
ATOM 799 N N . LYS A 1 99 ? 5.461 26.344 8.867 1 96.31 99 LYS A N 1
ATOM 800 C CA . LYS A 1 99 ? 6.836 26.297 9.352 1 96.31 99 LYS A CA 1
ATOM 801 C C . LYS A 1 99 ? 7.391 24.875 9.32 1 96.31 99 LYS A C 1
ATOM 803 O O . LYS A 1 99 ? 8.523 24.656 8.875 1 96.31 99 LYS A O 1
ATOM 808 N N . ALA A 1 100 ? 6.582 23.969 9.805 1 97.06 100 ALA A N 1
ATOM 809 C CA . ALA A 1 100 ? 7.004 22.562 9.781 1 97.06 100 ALA A CA 1
ATOM 810 C C . ALA A 1 100 ? 7.273 22.094 8.352 1 97.06 100 ALA A C 1
ATOM 812 O O . ALA A 1 100 ? 8.281 21.438 8.094 1 97.06 100 ALA A O 1
ATOM 813 N N . PHE A 1 101 ? 6.363 22.453 7.395 1 96.94 101 PHE A N 1
ATOM 814 C CA . PHE A 1 101 ? 6.516 22.078 5.992 1 96.94 101 PHE A CA 1
ATOM 815 C C . PHE A 1 101 ? 7.789 22.688 5.406 1 96.94 101 PHE A C 1
ATOM 817 O O . PHE A 1 101 ? 8.562 21.984 4.742 1 96.94 101 PHE A O 1
ATOM 824 N N . MET A 1 102 ? 8.055 23.922 5.727 1 95.5 102 MET A N 1
ATOM 825 C CA . MET A 1 102 ? 9.172 24.656 5.141 1 95.5 102 MET A CA 1
ATOM 826 C C . MET A 1 102 ? 10.5 24.188 5.734 1 95.5 102 MET A C 1
ATOM 828 O O . MET A 1 102 ? 11.547 24.344 5.113 1 95.5 102 MET A O 1
ATOM 832 N N . ASN A 1 103 ? 10.43 23.672 6.934 1 95.94 103 ASN A N 1
ATOM 833 C CA . ASN A 1 103 ? 11.648 23.219 7.602 1 95.94 103 ASN A CA 1
ATOM 834 C C . ASN A 1 103 ? 12 21.781 7.23 1 95.94 103 ASN A C 1
ATOM 836 O O . ASN A 1 103 ? 13.07 21.281 7.594 1 95.94 103 ASN A O 1
ATOM 840 N N . HIS A 1 104 ? 11.062 21.094 6.602 1 95.69 104 HIS A N 1
ATOM 841 C CA . HIS A 1 104 ? 11.383 19.766 6.109 1 95.69 104 HIS A CA 1
ATOM 842 C C . HIS A 1 104 ? 12.32 19.828 4.91 1 95.69 104 HIS A C 1
ATOM 844 O O . HIS A 1 104 ? 12.031 20.516 3.926 1 95.69 104 HIS A O 1
ATOM 850 N N . PRO A 1 105 ? 13.414 19.141 4.906 1 92.56 105 PRO A N 1
ATOM 851 C CA . PRO A 1 105 ? 14.477 19.297 3.91 1 92.56 105 PRO A CA 1
ATOM 852 C C . PRO A 1 105 ? 13.984 19.062 2.484 1 92.56 105 PRO A C 1
ATOM 854 O O . PRO A 1 105 ? 14.297 19.859 1.586 1 92.56 105 PRO A O 1
ATOM 857 N N . GLN A 1 106 ? 13.195 18.094 2.207 1 90.56 106 GLN A N 1
ATOM 858 C CA . GLN A 1 106 ? 12.742 17.797 0.853 1 90.56 106 GLN A CA 1
ATOM 859 C C . GLN A 1 106 ? 11.469 18.562 0.513 1 90.56 106 GLN A C 1
ATOM 861 O O . GLN A 1 106 ? 11.289 19 -0.625 1 90.56 106 GLN A O 1
ATOM 866 N N . MET A 1 107 ? 10.672 18.797 1.437 1 91.69 107 MET A N 1
ATOM 867 C CA . MET A 1 107 ? 9.391 19.453 1.215 1 91.69 107 MET A CA 1
ATOM 868 C C . MET A 1 107 ? 9.594 20.906 0.812 1 91.69 107 MET A C 1
ATOM 870 O O . MET A 1 107 ? 8.938 21.406 -0.104 1 91.69 107 MET A O 1
ATOM 874 N N . SER A 1 108 ? 10.531 21.531 1.476 1 91.19 108 SER A N 1
ATOM 875 C CA . SER A 1 108 ? 10.781 22.938 1.233 1 91.19 108 SER A CA 1
ATOM 876 C C . SER A 1 108 ? 11.18 23.203 -0.218 1 91.19 108 SER A C 1
ATOM 878 O O . SER A 1 108 ? 10.844 24.234 -0.786 1 91.19 108 SER A O 1
ATOM 880 N N . ALA A 1 109 ? 11.867 22.219 -0.833 1 88.31 109 ALA A N 1
ATOM 881 C CA . ALA A 1 109 ? 12.328 22.328 -2.213 1 88.31 109 ALA A CA 1
ATOM 882 C C . ALA A 1 109 ? 11.156 22.281 -3.189 1 88.31 109 ALA A C 1
ATOM 884 O O . ALA A 1 109 ? 11.281 22.719 -4.34 1 88.31 109 ALA A O 1
ATOM 885 N N . MET A 1 110 ? 10.039 21.844 -2.703 1 87.44 110 MET A N 1
ATOM 886 C CA . MET A 1 110 ? 8.875 21.672 -3.572 1 87.44 110 MET A CA 1
ATOM 887 C C . MET A 1 110 ? 7.82 22.734 -3.279 1 87.44 110 MET A C 1
ATOM 889 O O . MET A 1 110 ? 6.668 22.594 -3.697 1 87.44 110 MET A O 1
ATOM 893 N N . MET A 1 111 ? 8.258 23.75 -2.594 1 88.75 111 MET A N 1
ATOM 894 C CA . MET A 1 111 ? 7.32 24.781 -2.162 1 88.75 111 MET A CA 1
ATOM 895 C C . MET A 1 111 ? 7.617 26.109 -2.857 1 88.75 111 MET A C 1
ATOM 897 O O . MET A 1 111 ? 8.734 26.609 -2.781 1 88.75 111 MET A O 1
ATOM 901 N N . SER A 1 112 ? 6.684 26.594 -3.525 1 87.88 112 SER A N 1
ATOM 902 C CA . SER A 1 112 ? 6.812 27.953 -4.043 1 87.88 112 SER A CA 1
ATOM 903 C C . SER A 1 112 ? 6.473 28.984 -2.971 1 87.88 112 SER A C 1
ATOM 905 O O . SER A 1 112 ? 5.926 28.641 -1.922 1 87.88 112 SER A O 1
ATOM 907 N N . ASP A 1 113 ? 6.809 30.266 -3.301 1 89.69 113 ASP A N 1
ATOM 908 C CA . ASP A 1 113 ? 6.441 31.359 -2.396 1 89.69 113 ASP A CA 1
ATOM 909 C C . ASP A 1 113 ? 4.926 31.438 -2.215 1 89.69 113 ASP A C 1
ATOM 911 O O . ASP A 1 113 ? 4.441 31.703 -1.113 1 89.69 113 ASP A O 1
ATOM 915 N N . GLN A 1 114 ? 4.289 31.188 -3.258 1 88.25 114 GLN A N 1
ATOM 916 C CA . GLN A 1 114 ? 2.832 31.219 -3.197 1 88.25 114 GLN A CA 1
ATOM 917 C C . GLN A 1 114 ? 2.289 30.078 -2.344 1 88.25 114 GLN A C 1
ATOM 919 O O . GLN A 1 114 ? 1.326 30.266 -1.597 1 88.25 114 GLN A O 1
ATOM 924 N N . ASP A 1 115 ? 2.867 28.906 -2.453 1 91.75 115 ASP A N 1
ATOM 925 C CA . ASP A 1 115 ? 2.475 27.766 -1.619 1 91.75 115 ASP A CA 1
ATOM 926 C C . ASP A 1 115 ? 2.65 28.094 -0.137 1 91.75 115 ASP A C 1
ATOM 928 O O . ASP A 1 115 ? 1.772 27.797 0.676 1 91.75 115 ASP A O 1
ATOM 932 N N . GLU A 1 116 ? 3.791 28.641 0.106 1 94.06 116 GLU A N 1
ATOM 933 C CA . GLU A 1 116 ? 4.082 29.016 1.488 1 94.06 116 GLU A CA 1
ATOM 934 C C . GLU A 1 116 ? 3.031 29.969 2.037 1 94.06 116 GLU A C 1
ATOM 936 O O . GLU A 1 116 ? 2.555 29.797 3.162 1 94.06 116 GLU A O 1
ATOM 941 N N . ASP A 1 117 ? 2.666 30.938 1.275 1 93.94 117 ASP A N 1
ATOM 942 C CA . ASP A 1 117 ? 1.661 31.922 1.692 1 93.94 117 ASP A CA 1
ATOM 943 C C . ASP A 1 117 ? 0.314 31.234 1.943 1 93.94 117 ASP A C 1
ATOM 945 O O . ASP A 1 117 ? -0.326 31.484 2.967 1 93.94 117 ASP A O 1
ATOM 949 N N . MET A 1 118 ? -0.092 30.406 1.074 1 93.75 118 MET A N 1
ATOM 950 C CA . MET A 1 118 ? -1.369 29.719 1.221 1 93.75 118 MET A CA 1
ATOM 951 C C . MET A 1 118 ? -1.347 28.781 2.428 1 93.75 118 MET A C 1
ATOM 953 O O . MET A 1 118 ? -2.312 28.719 3.189 1 93.75 118 MET A O 1
ATOM 957 N N . LEU A 1 119 ? -0.203 28.094 2.605 1 95.88 119 LEU A N 1
ATOM 958 C CA . LEU A 1 119 ? -0.076 27.141 3.703 1 95.88 119 LEU A CA 1
ATOM 959 C C . LEU A 1 119 ? -0.007 27.875 5.047 1 95.88 119 LEU A C 1
ATOM 961 O O . LEU A 1 119 ? -0.212 27.25 6.098 1 95.88 119 LEU A O 1
ATOM 965 N N . SER A 1 120 ? 0.296 29.109 5.055 1 96.12 120 SER A N 1
ATOM 966 C CA . SER A 1 120 ? 0.329 29.891 6.293 1 96.12 120 SER A CA 1
ATOM 967 C C . SER A 1 120 ? -1.052 29.953 6.938 1 96.12 120 SER A C 1
ATOM 969 O O . SER A 1 120 ? -1.17 30.203 8.141 1 96.12 120 SER A O 1
ATOM 971 N N . TYR A 1 121 ? -2.119 29.703 6.191 1 95.88 121 TYR A N 1
ATOM 972 C CA . TYR A 1 121 ? -3.482 29.75 6.707 1 95.88 121 TYR A CA 1
ATOM 973 C C . TYR A 1 121 ? -3.943 28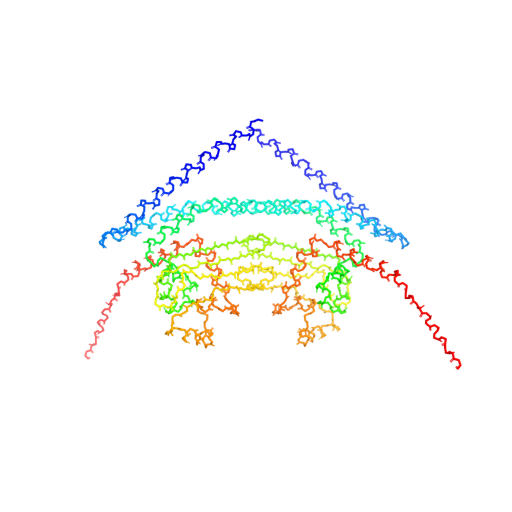.359 7.141 1 95.88 121 TYR A C 1
ATOM 975 O O . TYR A 1 121 ? -5.07 28.188 7.613 1 95.88 121 TYR A O 1
ATOM 983 N N . MET A 1 122 ? -3.068 27.375 6.969 1 96.94 122 MET A N 1
ATOM 984 C CA . MET A 1 122 ? -3.412 26 7.355 1 96.94 122 MET A CA 1
ATOM 985 C C . MET A 1 122 ? -3.463 25.875 8.875 1 96.94 122 MET A C 1
ATOM 987 O O . MET A 1 122 ? -2.545 26.312 9.57 1 96.94 122 MET A O 1
ATOM 991 N N . THR A 1 123 ? -4.492 25.219 9.422 1 95.81 123 THR A N 1
ATOM 992 C CA . THR A 1 123 ? -4.699 25.141 10.859 1 95.81 123 THR A CA 1
ATOM 993 C C . THR A 1 123 ? -4.547 23.703 11.352 1 95.81 123 THR A C 1
ATOM 995 O O . THR A 1 123 ? -4.32 23.469 12.539 1 95.81 123 THR A O 1
ATOM 998 N N . ASN A 1 124 ? -4.719 22.828 10.461 1 96.12 124 ASN A N 1
ATOM 999 C CA . ASN A 1 124 ? -4.66 21.438 10.891 1 96.12 124 ASN A CA 1
ATOM 1000 C C . ASN A 1 124 ? -4.324 20.5 9.727 1 96.12 124 ASN A C 1
ATOM 1002 O O . ASN A 1 124 ? -4.527 20.859 8.57 1 96.12 124 ASN A O 1
ATOM 1006 N N . LEU A 1 125 ? -3.77 19.312 10.062 1 97.56 125 LEU A N 1
ATOM 1007 C CA . LEU A 1 125 ? -3.449 18.219 9.156 1 97.56 125 LEU A CA 1
ATOM 1008 C C . LEU A 1 125 ? -3.902 16.875 9.742 1 97.56 125 LEU A C 1
ATOM 1010 O O . LEU A 1 125 ? -3.631 16.578 10.906 1 97.56 125 LEU A O 1
ATOM 1014 N N . LYS A 1 126 ? -4.668 16.25 9.023 1 95.06 126 LYS A N 1
ATOM 1015 C CA . LYS A 1 126 ? -5.078 14.906 9.438 1 95.06 126 LYS A CA 1
ATOM 1016 C C . LYS A 1 126 ? -4.797 13.883 8.344 1 95.06 126 LYS A C 1
ATOM 1018 O O . LYS A 1 126 ? -5.059 14.133 7.164 1 95.06 126 LYS A O 1
ATOM 1023 N N . VAL A 1 127 ? -4.203 12.797 8.766 1 92.69 127 VAL A N 1
ATOM 1024 C CA . VAL A 1 127 ? -3.953 11.688 7.852 1 92.69 127 VAL A CA 1
ATOM 1025 C C . VAL A 1 127 ? -4.672 10.438 8.344 1 92.69 127 VAL A C 1
ATOM 1027 O O . VAL A 1 127 ? -4.559 10.07 9.516 1 92.69 127 VAL A O 1
ATOM 1030 N N . GLU A 1 128 ? -5.418 9.875 7.438 1 87.06 128 GLU A N 1
ATOM 1031 C CA . GLU A 1 128 ? -6.094 8.617 7.734 1 87.06 128 GLU A CA 1
ATOM 1032 C C . GLU A 1 128 ? -5.629 7.504 6.797 1 87.06 128 GLU A C 1
ATOM 1034 O O . GLU A 1 128 ? -5.605 7.684 5.578 1 87.06 128 GLU A O 1
ATOM 1039 N N . GLU A 1 129 ? -5.121 6.453 7.414 1 77.94 129 GLU A N 1
ATOM 1040 C CA . GLU A 1 129 ? -4.738 5.273 6.645 1 77.94 129 GLU A CA 1
ATOM 1041 C C . GLU A 1 129 ? -5.727 4.133 6.855 1 77.94 129 GLU A C 1
ATOM 1043 O O . GLU A 1 129 ? -6.082 3.814 7.992 1 77.94 129 GLU A O 1
ATOM 1048 N N . LEU A 1 130 ? -6.227 3.736 5.672 1 69.81 130 LEU A N 1
ATOM 1049 C CA . LEU A 1 130 ? -7.078 2.553 5.703 1 69.81 130 LEU A CA 1
ATOM 1050 C C . LEU A 1 130 ? -6.371 1.354 5.082 1 69.81 130 LEU A C 1
ATOM 1052 O O . LEU A 1 130 ? -5.777 1.47 4.008 1 69.81 130 LEU A O 1
ATOM 1056 N N . ARG A 1 131 ? -6.051 0.307 5.605 1 62.62 131 ARG A N 1
ATOM 1057 C CA . ARG A 1 131 ? -5.27 -0.814 5.094 1 62.62 131 ARG A CA 1
ATOM 1058 C C . ARG A 1 131 ? -6.176 -1.959 4.656 1 62.62 131 ARG A C 1
ATOM 1060 O O . ARG A 1 131 ? -5.867 -2.67 3.699 1 62.62 131 ARG A O 1
ATOM 1067 N N . HIS A 1 132 ? -7.121 -2.352 5.223 1 59.91 132 HIS A N 1
ATOM 1068 C CA . HIS A 1 132 ? -7.98 -3.467 4.844 1 59.91 132 HIS A CA 1
ATOM 1069 C C . HIS A 1 132 ? -9.43 -3.02 4.691 1 59.91 132 HIS A C 1
ATOM 1071 O O . HIS A 1 132 ? -9.922 -2.215 5.484 1 59.91 132 HIS A O 1
ATOM 1077 N N . PRO A 1 133 ? -10.023 -3.43 3.559 1 54.66 133 PRO A N 1
ATOM 1078 C CA . PRO A 1 133 ? -9.562 -4.328 2.498 1 54.66 133 PRO A CA 1
ATOM 1079 C C . PRO A 1 133 ? -8.773 -3.602 1.408 1 54.66 133 PRO A C 1
ATOM 1081 O O . PRO A 1 133 ? -8.031 -4.23 0.656 1 54.66 133 PRO A O 1
ATOM 1084 N N . THR A 1 134 ? -9.094 -2.279 1.395 1 59.03 134 THR A N 1
ATOM 1085 C CA . THR A 1 134 ? -8.383 -1.464 0.415 1 59.03 134 THR A CA 1
ATOM 1086 C C . THR A 1 134 ? -7.461 -0.468 1.108 1 59.03 134 THR A C 1
ATOM 1088 O O . THR A 1 134 ? -7.891 0.273 1.994 1 59.03 134 THR A O 1
ATOM 1091 N N . ASP A 1 135 ? -6.199 -0.59 0.724 1 67.19 135 ASP A N 1
ATOM 1092 C CA . ASP A 1 135 ? -5.254 0.352 1.313 1 67.19 135 ASP A CA 1
ATOM 1093 C C . ASP A 1 135 ? -5.461 1.758 0.755 1 67.19 135 ASP A C 1
ATOM 1095 O O . ASP A 1 135 ? -5.477 1.951 -0.463 1 67.19 135 ASP A O 1
ATOM 1099 N N . CYS A 1 136 ? -5.906 2.518 1.633 1 77.06 136 CYS A N 1
ATOM 1100 C CA . CYS A 1 136 ? -6.105 3.898 1.211 1 77.06 136 CYS A CA 1
ATOM 1101 C C . CYS A 1 136 ? -5.473 4.867 2.199 1 77.06 136 CYS A C 1
ATOM 1103 O O . CYS A 1 136 ? -5.316 4.547 3.379 1 77.06 136 CYS A O 1
ATOM 1105 N N . CYS A 1 137 ? -5.004 5.93 1.671 1 83 137 CYS A N 1
ATOM 1106 C CA . CYS A 1 137 ? -4.48 7.031 2.473 1 83 137 CYS A CA 1
ATOM 1107 C C . CYS A 1 137 ? -5.207 8.328 2.148 1 83 137 CYS A C 1
ATOM 1109 O O . CYS A 1 137 ? -5.336 8.703 0.98 1 83 137 CYS A O 1
ATOM 1111 N N . LYS A 1 138 ? -5.719 8.883 3.145 1 87.88 138 LYS A N 1
ATOM 1112 C CA . LYS A 1 138 ? -6.434 10.148 3.004 1 87.88 138 LYS A CA 1
ATOM 1113 C C . LYS A 1 138 ? -5.707 11.273 3.734 1 87.88 138 LYS A C 1
ATOM 1115 O O . LYS A 1 138 ? -5.398 11.148 4.922 1 87.88 138 LYS A O 1
ATOM 1120 N N . ILE A 1 139 ? -5.391 12.297 3.027 1 92.88 139 ILE A N 1
ATOM 1121 C CA . ILE A 1 139 ? -4.742 13.477 3.588 1 92.88 139 ILE A CA 1
ATOM 1122 C C . ILE A 1 139 ? -5.727 14.648 3.625 1 92.88 139 ILE A C 1
ATOM 1124 O O . ILE A 1 139 ? -6.273 15.039 2.592 1 92.88 139 ILE A O 1
ATOM 1128 N N . MET A 1 140 ? -5.957 15.195 4.777 1 96.25 140 MET A N 1
ATOM 1129 C CA . MET A 1 140 ? -6.891 16.312 4.953 1 96.25 140 MET A CA 1
ATOM 1130 C C . MET A 1 140 ? -6.172 17.547 5.469 1 96.25 140 MET A C 1
ATOM 1132 O O . MET A 1 140 ? -5.512 17.5 6.508 1 96.25 140 MET A O 1
ATOM 1136 N N . LEU A 1 141 ? -6.289 18.594 4.766 1 97.5 141 LEU A N 1
ATOM 1137 C CA . LEU A 1 141 ? -5.719 19.875 5.152 1 97.5 141 LEU A CA 1
ATOM 1138 C C . LEU A 1 141 ? -6.82 20.875 5.512 1 97.5 141 LEU A C 1
ATOM 1140 O O . LEU A 1 141 ? -7.73 21.109 4.719 1 97.5 141 LEU A O 1
ATOM 1144 N N . PHE A 1 142 ? -6.73 21.438 6.699 1 97.44 142 PHE A N 1
ATOM 1145 C CA . PHE A 1 142 ? -7.723 22.391 7.184 1 97.44 142 PHE A CA 1
ATOM 1146 C C . PHE A 1 142 ? -7.18 23.812 7.141 1 97.44 142 PHE A C 1
ATOM 1148 O O . PHE A 1 142 ? -6.027 24.047 7.5 1 97.44 142 PHE A O 1
ATOM 1155 N N . PHE A 1 143 ? -8.031 24.734 6.699 1 96.69 143 PHE A N 1
ATOM 1156 C CA . PHE A 1 143 ? -7.594 26.125 6.523 1 96.69 143 PHE A CA 1
ATOM 1157 C C . PHE A 1 143 ? -8.562 27.078 7.211 1 96.69 143 PHE A C 1
ATOM 1159 O O . PHE A 1 143 ? -9.766 26.828 7.258 1 96.69 143 PHE A O 1
ATOM 1166 N N . GLN A 1 144 ? -7.98 28.094 7.746 1 96.12 144 GLN A N 1
ATOM 1167 C CA . GLN A 1 144 ? -8.781 29.25 8.117 1 96.12 144 GLN A CA 1
ATOM 1168 C C . GLN A 1 144 ? -9.094 30.125 6.902 1 96.12 144 GLN A C 1
ATOM 1170 O O . GLN A 1 144 ? -8.602 29.859 5.805 1 96.12 144 GLN A O 1
ATOM 1175 N N . ASN A 1 145 ? -9.953 31.078 7.156 1 95.31 145 ASN A N 1
ATOM 1176 C CA . ASN A 1 145 ? -10.266 32 6.07 1 95.31 145 ASN A CA 1
ATOM 1177 C C . ASN A 1 145 ? -9 32.594 5.473 1 95.31 145 ASN A C 1
ATOM 1179 O O . ASN A 1 145 ? -8.086 33 6.199 1 95.31 145 ASN A O 1
ATOM 1183 N N . ASN A 1 146 ? -8.945 32.625 4.137 1 93.94 146 ASN A N 1
ATOM 1184 C CA . ASN A 1 146 ? -7.781 33.125 3.414 1 93.94 146 ASN A CA 1
ATOM 1185 C C . ASN A 1 146 ? -8.18 33.781 2.096 1 93.94 146 ASN A C 1
ATOM 1187 O O . ASN A 1 146 ? -9.312 33.625 1.633 1 93.94 146 ASN A O 1
ATOM 1191 N N . PRO A 1 147 ? -7.348 34.531 1.566 1 92.94 147 PRO A N 1
ATOM 1192 C CA . PRO A 1 147 ? -7.715 35.312 0.373 1 92.94 147 PRO A CA 1
ATOM 1193 C C . PRO A 1 147 ? -7.609 34.469 -0.911 1 92.94 147 PRO A C 1
ATOM 1195 O O . PRO A 1 147 ? -7.844 35 -2.002 1 92.94 147 PRO A O 1
ATOM 1198 N N . TYR A 1 148 ? -7.277 33.219 -0.864 1 91.69 148 TYR A N 1
ATOM 1199 C CA . TYR A 1 148 ? -6.984 32.469 -2.068 1 91.69 148 TYR A CA 1
ATOM 1200 C C . TYR A 1 148 ? -8.164 31.562 -2.449 1 91.69 148 TYR A C 1
ATOM 1202 O O . TYR A 1 148 ? -8.531 31.484 -3.623 1 91.69 148 TYR A O 1
ATOM 1210 N N . PHE A 1 149 ? -8.711 30.859 -1.567 1 93.88 149 PHE A N 1
ATOM 1211 C CA . PHE A 1 149 ? -9.789 29.938 -1.89 1 93.88 149 PHE A CA 1
ATOM 1212 C C . PHE A 1 149 ? -10.773 29.828 -0.73 1 93.88 149 PHE A C 1
ATOM 1214 O O . PHE A 1 149 ? -10.453 30.203 0.401 1 93.88 149 PHE A O 1
ATOM 1221 N N . GLN A 1 150 ? -11.953 29.219 -0.975 1 94.12 150 GLN A N 1
ATOM 1222 C CA . GLN A 1 150 ? -13.07 29.203 -0.038 1 94.12 150 GLN A CA 1
ATOM 1223 C C . GLN A 1 150 ? -13.055 27.938 0.819 1 94.12 150 GLN A C 1
ATOM 1225 O O . GLN A 1 150 ? -13.625 27.922 1.912 1 94.12 150 GLN A O 1
ATOM 1230 N N . ASN A 1 151 ? -12.398 26.906 0.463 1 95.25 151 ASN A N 1
ATOM 1231 C CA . ASN A 1 151 ? -12.453 25.609 1.139 1 95.25 151 ASN A CA 1
ATOM 1232 C C . ASN A 1 151 ? -11.992 25.719 2.592 1 95.25 151 ASN A C 1
ATOM 1234 O O . ASN A 1 151 ? -11.016 26.406 2.889 1 95.25 151 ASN A O 1
ATOM 1238 N N . GLU A 1 152 ? -12.703 25.047 3.443 1 96.88 152 GLU A N 1
ATOM 1239 C CA . GLU A 1 152 ? -12.234 24.906 4.82 1 96.88 152 GLU A CA 1
ATOM 1240 C C . GLU A 1 152 ? -11.328 23.672 4.969 1 96.88 152 GLU A C 1
ATOM 1242 O O . GLU A 1 152 ? -10.477 23.641 5.855 1 96.88 152 GLU A O 1
ATOM 1247 N N . VAL A 1 153 ? -11.688 22.766 4.164 1 97.19 153 VAL A N 1
ATOM 1248 C CA . VAL A 1 153 ? -10.906 21.531 4.164 1 97.19 153 VAL A CA 1
ATOM 1249 C C . VAL A 1 153 ? -10.695 21.047 2.73 1 97.19 153 VAL A C 1
ATOM 1251 O O . VAL A 1 153 ? -11.625 21.062 1.919 1 97.19 153 VAL A O 1
ATOM 1254 N N . ILE A 1 154 ? -9.5 20.688 2.398 1 96.12 154 ILE A N 1
ATOM 1255 C CA . ILE A 1 154 ? -9.234 20.016 1.132 1 96.12 154 ILE A CA 1
ATOM 1256 C C . ILE A 1 154 ? -8.641 18.625 1.394 1 96.12 154 ILE A C 1
ATOM 1258 O O . ILE A 1 154 ? -7.867 18.453 2.338 1 96.12 154 ILE A O 1
ATOM 1262 N N . VAL A 1 155 ? -9.07 17.703 0.59 1 94 155 VAL A N 1
ATOM 1263 C CA . VAL A 1 155 ? -8.742 16.312 0.854 1 94 155 VAL A CA 1
ATOM 1264 C C . VAL A 1 155 ? -8.086 15.688 -0.377 1 94 155 VAL A C 1
ATOM 1266 O O . VAL A 1 155 ? -8.555 15.883 -1.502 1 94 155 VAL A O 1
ATOM 1269 N N . LYS A 1 156 ? -6.973 15.023 -0.125 1 89.62 156 LYS A N 1
ATOM 1270 C CA . LYS A 1 156 ? -6.34 14.188 -1.143 1 89.62 156 LYS A CA 1
ATOM 1271 C C . LYS A 1 156 ? -6.312 12.727 -0.715 1 89.62 156 LYS A C 1
ATOM 1273 O O .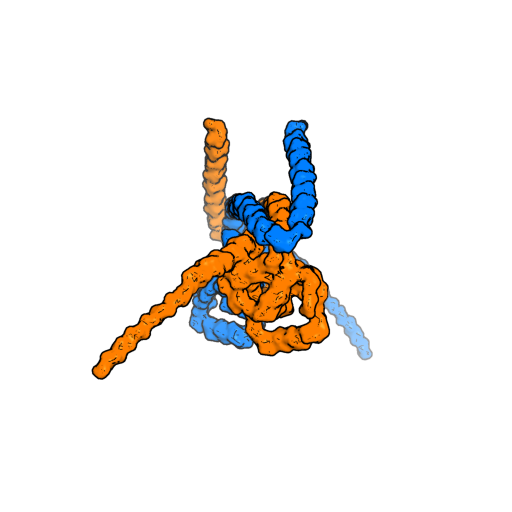 LYS A 1 156 ? -5.84 12.398 0.375 1 89.62 156 LYS A O 1
ATOM 1278 N N . GLU A 1 157 ? -6.836 11.906 -1.584 1 85.44 157 GLU A N 1
ATOM 1279 C CA . GLU A 1 157 ? -6.961 10.492 -1.254 1 85.44 157 GLU A CA 1
ATOM 1280 C C . GLU A 1 157 ? -6.211 9.625 -2.26 1 85.44 157 GLU A C 1
ATOM 1282 O O . GLU A 1 157 ? -6.289 9.852 -3.467 1 85.44 157 GLU A O 1
ATOM 1287 N N . TYR A 1 158 ? -5.449 8.688 -1.646 1 80.44 158 TYR A N 1
ATOM 1288 C CA . TYR A 1 158 ? -4.73 7.711 -2.455 1 80.44 158 TYR A CA 1
ATOM 1289 C C . TYR A 1 158 ? -5.281 6.305 -2.229 1 80.44 158 TYR A C 1
ATOM 1291 O O . TYR A 1 158 ? -5.445 5.875 -1.086 1 80.44 158 TYR A O 1
ATOM 1299 N N . LEU A 1 159 ? -5.621 5.734 -3.24 1 74.88 159 LEU A N 1
ATOM 1300 C CA . LEU A 1 159 ? -5.914 4.305 -3.174 1 74.88 159 LEU A CA 1
ATOM 1301 C C . LEU A 1 159 ? -4.66 3.482 -3.463 1 74.88 159 LEU A C 1
ATOM 1303 O O . LEU A 1 159 ? -4.02 3.666 -4.5 1 74.88 159 LEU A O 1
ATOM 1307 N N . ILE A 1 160 ? -4.238 2.746 -2.457 1 68.25 160 ILE A N 1
ATOM 1308 C CA . ILE A 1 160 ? -2.975 2.023 -2.564 1 68.25 160 ILE A CA 1
ATOM 1309 C C . ILE A 1 160 ? -3.236 0.599 -3.047 1 68.25 160 ILE A C 1
ATOM 1311 O O . ILE A 1 160 ? -4.004 -0.142 -2.428 1 68.25 160 ILE A O 1
ATOM 1315 N N . ASN A 1 161 ? -2.918 0.419 -4.219 1 66.38 161 ASN A N 1
ATOM 1316 C CA . ASN A 1 161 ? -2.973 -0.933 -4.762 1 66.38 161 ASN A CA 1
ATOM 1317 C C . ASN A 1 161 ? -1.576 -1.504 -4.988 1 66.38 161 ASN A C 1
ATOM 1319 O O . ASN A 1 161 ? -0.579 -0.798 -4.828 1 66.38 161 ASN A O 1
ATOM 1323 N N . ILE A 1 162 ? -1.415 -2.754 -5.008 1 60.91 162 ILE A N 1
ATOM 1324 C CA . ILE A 1 162 ? -0.133 -3.436 -5.156 1 60.91 162 ILE A CA 1
ATOM 1325 C C . ILE A 1 162 ? 0.687 -2.76 -6.25 1 60.91 162 ILE A C 1
ATOM 1327 O O . ILE A 1 162 ? 1.882 -2.51 -6.078 1 60.91 162 ILE A O 1
ATOM 1331 N N . ALA A 1 163 ? -0.025 -2.586 -7.426 1 55.09 163 ALA A N 1
ATOM 1332 C CA . ALA A 1 163 ? 0.798 -2.035 -8.5 1 55.09 163 ALA A CA 1
ATOM 1333 C C . ALA A 1 163 ? 0.873 -0.515 -8.414 1 55.09 163 ALA A C 1
ATOM 1335 O O . ALA A 1 163 ? 1.552 0.128 -9.219 1 55.09 163 ALA A O 1
ATOM 1336 N N . GLY A 1 164 ? 0.561 0.094 -7.422 1 50.56 164 GLY A N 1
ATOM 1337 C CA . GLY A 1 164 ? 0.789 1.512 -7.195 1 50.56 164 GLY A CA 1
ATOM 1338 C C . GLY A 1 164 ? -0.16 2.402 -7.973 1 50.56 164 GLY A C 1
ATOM 1339 O O . GLY A 1 164 ? -0.061 3.629 -7.91 1 50.56 164 GLY A O 1
ATOM 1340 N N . TYR A 1 165 ? -0.824 1.848 -9.188 1 49.88 165 TYR A N 1
ATOM 1341 C CA . TYR A 1 165 ? -1.563 2.824 -9.977 1 49.88 165 TYR A CA 1
ATOM 1342 C C . TYR A 1 165 ? -2.666 3.475 -9.148 1 49.88 165 TYR A C 1
ATOM 1344 O O . TYR A 1 165 ? -3.547 2.787 -8.625 1 49.88 165 TYR A O 1
ATOM 1352 N N . ARG A 1 166 ? -2.199 4.348 -8.344 1 54.03 166 ARG A N 1
ATOM 1353 C CA . ARG A 1 166 ? -3.164 4.977 -7.445 1 54.03 166 ARG A CA 1
ATOM 1354 C C . ARG A 1 166 ? -3.936 6.082 -8.156 1 54.03 166 ARG A C 1
ATOM 1356 O O . ARG A 1 166 ? -3.338 7.012 -8.703 1 54.03 166 ARG A O 1
ATOM 1363 N N . ALA A 1 167 ? -5.109 5.578 -8.609 1 62.06 167 ALA A N 1
ATOM 1364 C CA . ALA A 1 167 ? -5.996 6.707 -8.883 1 62.06 167 ALA A CA 1
ATOM 1365 C C . ALA A 1 167 ? -6.094 7.629 -7.668 1 62.06 167 ALA A C 1
ATOM 1367 O O . ALA A 1 167 ? -6.23 7.16 -6.535 1 62.06 167 ALA A O 1
ATOM 1368 N N . SER A 1 168 ? -5.359 8.719 -7.613 1 75.94 168 SER A N 1
ATOM 1369 C CA . SER A 1 168 ? -5.559 9.703 -6.555 1 75.94 168 SER A CA 1
ATOM 1370 C C . SER A 1 168 ? -6.723 10.641 -6.879 1 75.94 168 SER A C 1
ATOM 1372 O O . SER A 1 168 ? -7 10.906 -8.047 1 75.94 168 SER A O 1
ATOM 1374 N N . HIS A 1 169 ? -7.5 10.883 -5.836 1 82.5 169 HIS A N 1
ATOM 1375 C CA . HIS A 1 169 ? -8.594 11.852 -5.93 1 82.5 169 HIS A CA 1
ATOM 1376 C C . HIS A 1 169 ? -8.383 13.008 -4.953 1 82.5 169 HIS A C 1
ATOM 1378 O O . HIS A 1 169 ? -7.934 12.797 -3.824 1 82.5 169 HIS A O 1
ATOM 1384 N N . SER A 1 170 ? -8.664 14.18 -5.457 1 88.56 170 SER A N 1
ATOM 1385 C CA . SER A 1 170 ? -8.547 15.344 -4.582 1 88.56 170 SER A CA 1
ATOM 1386 C C . SER A 1 170 ? -9.805 16.203 -4.629 1 88.56 170 SER A C 1
ATOM 1388 O O . SER A 1 170 ? -10.531 16.188 -5.621 1 88.56 170 SER A O 1
ATOM 1390 N N . SER A 1 171 ? -10.062 16.891 -3.549 1 91 171 SER A N 1
ATOM 1391 C CA . SER A 1 171 ? -11.094 17.922 -3.551 1 91 171 SER A CA 1
ATOM 1392 C C . SER A 1 171 ? -10.758 19.047 -4.531 1 91 171 SER A C 1
ATOM 1394 O O . SER A 1 171 ? -9.617 19.5 -4.59 1 91 171 SER A O 1
ATOM 1396 N N . PRO A 1 172 ? -11.805 19.391 -5.324 1 90.06 172 PRO A N 1
ATOM 1397 C CA . PRO A 1 172 ? -11.531 20.594 -6.109 1 90.06 172 PRO A CA 1
ATOM 1398 C C . PRO A 1 172 ? -11.328 21.828 -5.234 1 90.06 172 PRO A C 1
ATOM 1400 O O . PRO A 1 172 ? -12.062 22.031 -4.266 1 90.06 172 PRO A O 1
ATOM 1403 N N . ILE A 1 173 ? -10.273 22.547 -5.527 1 90.56 173 ILE A N 1
ATOM 1404 C CA . ILE A 1 173 ? -10.047 23.797 -4.797 1 90.56 173 ILE A CA 1
ATOM 1405 C C . ILE A 1 173 ? -10.945 24.891 -5.359 1 90.56 173 ILE A C 1
ATOM 1407 O O . ILE A 1 173 ? -10.961 25.141 -6.566 1 90.56 173 ILE A O 1
ATOM 1411 N N . GLN A 1 174 ? -11.727 25.531 -4.516 1 91.75 174 GLN A N 1
ATOM 1412 C CA . GLN A 1 174 ? -12.617 26.609 -4.891 1 91.75 174 GLN A CA 1
ATOM 1413 C C . GLN A 1 174 ? -11.906 27.969 -4.809 1 91.75 174 GLN A C 1
ATOM 1415 O O . GLN A 1 174 ? -12.172 28.75 -3.898 1 91.75 174 GLN A O 1
ATOM 1420 N N . TRP A 1 175 ? -11.203 28.281 -5.84 1 90.62 175 TRP A N 1
ATOM 1421 C CA . TRP A 1 175 ? -10.375 29.484 -5.879 1 90.62 175 TRP A CA 1
ATOM 1422 C C . TRP A 1 175 ? -11.242 30.734 -5.957 1 90.62 175 TRP A C 1
ATOM 1424 O O . TRP A 1 175 ? -12.258 30.75 -6.66 1 90.62 175 TRP A O 1
ATOM 1434 N N . TYR A 1 176 ? -10.773 31.75 -5.297 1 88.88 176 TYR A N 1
ATOM 1435 C CA . TYR A 1 176 ? -11.43 33.031 -5.492 1 88.88 176 TYR A CA 1
ATOM 1436 C C . TYR A 1 176 ? -11.047 33.656 -6.832 1 88.88 176 TYR A C 1
ATOM 1438 O O . TYR A 1 176 ? -10 33.312 -7.391 1 88.88 176 TYR A O 1
ATOM 1446 N N . GLN A 1 177 ? -11.883 34.375 -7.602 1 74.75 177 GLN A N 1
ATOM 1447 C CA . GLN A 1 177 ? -11.844 34.906 -8.953 1 74.75 177 GLN A CA 1
ATOM 1448 C C . GLN A 1 177 ? -10.461 35.469 -9.289 1 74.75 177 GLN A C 1
ATOM 1450 O O . GLN A 1 177 ? -9.945 35.25 -10.391 1 74.75 177 GLN A O 1
ATOM 1455 N N . GLY A 1 178 ? -9.828 36.125 -8.617 1 65 178 GLY A N 1
ATOM 1456 C CA . GLY A 1 178 ? -8.531 36.688 -8.969 1 65 178 GLY A CA 1
ATOM 1457 C C . GLY A 1 178 ? -7.43 35.656 -9.031 1 65 178 GLY A C 1
ATOM 1458 O O . GLY A 1 178 ? -6.402 35.875 -9.68 1 65 178 GLY A O 1
ATOM 1459 N N . PHE A 1 179 ? -7.59 34.469 -8.469 1 65.19 179 PHE A N 1
ATOM 1460 C CA . PHE A 1 179 ? -6.504 33.5 -8.336 1 65.19 179 PHE A CA 1
ATOM 1461 C C . PHE A 1 179 ? -6.762 32.281 -9.195 1 65.19 179 PHE A C 1
ATOM 1463 O O . PHE A 1 179 ? -5.852 31.5 -9.453 1 65.19 179 PHE A O 1
ATOM 1470 N N . GLU A 1 180 ? -7.914 32.156 -9.695 1 59.03 180 GLU A N 1
ATOM 1471 C CA . GLU A 1 180 ? -8.289 30.984 -10.492 1 59.03 180 GLU A CA 1
ATOM 1472 C C . GLU A 1 180 ? -7.512 30.938 -11.805 1 59.03 180 GLU A C 1
ATOM 1474 O O . GLU A 1 180 ? -7.07 29.875 -12.227 1 59.03 180 GLU A O 1
ATOM 1479 N N . ARG A 1 181 ? -7.477 32.094 -12.398 1 54.59 181 ARG A N 1
ATOM 1480 C CA . ARG A 1 181 ? -6.801 32.156 -13.688 1 54.59 181 ARG A CA 1
ATOM 1481 C C . ARG A 1 181 ? -5.324 31.797 -13.555 1 54.59 181 ARG A C 1
ATOM 1483 O O . ARG A 1 181 ? -4.777 31.094 -14.414 1 54.59 181 ARG A O 1
ATOM 1490 N N . GLU A 1 182 ? -4.773 32.219 -12.492 1 55.62 182 GLU A N 1
ATOM 1491 C CA . GLU A 1 182 ? -3.352 31.953 -12.273 1 55.62 182 GLU A CA 1
ATOM 1492 C C . GLU A 1 182 ? -3.104 30.5 -11.883 1 55.62 182 GLU A C 1
ATOM 1494 O O . GLU A 1 182 ? -2.123 29.891 -12.32 1 55.62 182 GLU A O 1
ATOM 1499 N N . ALA A 1 183 ? -4.055 30.062 -11.188 1 57.47 183 ALA A N 1
ATOM 1500 C CA . ALA A 1 183 ? -3.941 28.672 -10.758 1 57.47 183 ALA A CA 1
ATOM 1501 C C . ALA A 1 183 ? -4.047 27.719 -11.953 1 57.47 183 ALA A C 1
ATOM 1503 O O . ALA A 1 183 ? -3.316 26.734 -12.023 1 57.47 183 ALA A O 1
ATOM 1504 N N . TYR A 1 184 ? -4.973 28.094 -12.781 1 55.53 184 TYR A N 1
ATOM 1505 C CA . TYR A 1 184 ? -5.121 27.312 -14 1 55.53 184 TYR A CA 1
ATOM 1506 C C . TYR A 1 184 ? -3.857 27.375 -14.844 1 55.53 184 TYR A C 1
ATOM 1508 O O . TYR A 1 184 ? -3.406 26.344 -15.375 1 55.53 184 TYR A O 1
ATOM 1516 N N . SER A 1 185 ? -3.42 28.594 -15.039 1 54.56 185 SER A N 1
ATOM 1517 C CA . SER A 1 185 ? -2.209 28.781 -15.836 1 54.56 185 SER A CA 1
ATOM 1518 C C . SER A 1 185 ? -1.022 28.062 -15.203 1 54.56 185 SER A C 1
ATOM 1520 O O . SER A 1 185 ? -0.207 27.469 -15.906 1 54.56 185 SER A O 1
ATOM 1522 N N . ARG A 1 186 ? -0.972 28.141 -13.992 1 54.53 186 ARG A N 1
ATOM 1523 C CA . ARG A 1 186 ? 0.138 27.547 -13.258 1 54.53 186 ARG A CA 1
ATOM 1524 C C . ARG A 1 186 ? 0.086 26.016 -13.352 1 54.53 186 ARG A C 1
ATOM 1526 O O . ARG A 1 186 ? 1.124 25.359 -13.461 1 54.53 186 ARG A O 1
ATOM 1533 N N . ARG A 1 187 ? -1.099 25.516 -13.273 1 55.44 187 ARG A N 1
ATOM 1534 C CA . ARG A 1 187 ? -1.266 24.078 -13.406 1 55.44 187 ARG A CA 1
ATOM 1535 C C . ARG A 1 187 ? -0.816 23.594 -14.781 1 55.44 187 ARG A C 1
ATOM 1537 O O . ARG A 1 187 ? -0.299 22.484 -14.922 1 55.44 187 ARG A O 1
ATOM 1544 N N . HIS A 1 188 ? -1.097 24.5 -15.75 1 51.72 188 HIS A N 1
ATOM 1545 C CA . HIS A 1 188 ? -0.848 24.078 -17.125 1 51.72 188 HIS A CA 1
ATOM 1546 C C . HIS A 1 188 ? 0.556 24.469 -17.578 1 51.72 188 HIS A C 1
ATOM 1548 O O . HIS A 1 188 ? 1.143 23.812 -18.438 1 51.72 188 HIS A O 1
ATOM 1554 N N . HIS A 1 189 ? 0.907 25.609 -17.141 1 50.66 189 HIS A N 1
ATOM 1555 C CA . HIS A 1 189 ? 2.137 26.078 -17.781 1 50.66 189 HIS A CA 1
ATOM 1556 C C . HIS A 1 189 ? 3.361 25.672 -16.969 1 50.66 189 HIS A C 1
ATOM 1558 O O . HIS A 1 189 ? 4.477 25.625 -17.484 1 50.66 189 HIS A O 1
ATOM 1564 N N . ASN A 1 190 ? 3.238 25.734 -15.625 1 50.72 190 ASN A N 1
ATOM 1565 C CA . ASN A 1 190 ? 4.465 25.531 -14.859 1 50.72 190 ASN A CA 1
ATOM 1566 C C . ASN A 1 190 ? 4.605 24.078 -14.391 1 50.72 190 ASN A C 1
ATOM 1568 O O . ASN A 1 190 ? 3.834 23.609 -13.555 1 50.72 190 ASN A O 1
ATOM 1572 N N . SER A 1 191 ? 5.188 23.312 -15.227 1 51.72 191 SER A N 1
ATOM 1573 C CA . SER A 1 191 ? 5.605 21.922 -15.047 1 51.72 191 SER A CA 1
ATOM 1574 C C . SER A 1 191 ? 6.262 21.719 -13.688 1 51.72 191 SER A C 1
ATOM 1576 O O . SER A 1 191 ? 6.668 20.594 -13.352 1 51.72 191 SER A O 1
ATOM 1578 N N . SER A 1 192 ? 6.609 22.828 -13.016 1 58.84 192 SER A N 1
ATOM 1579 C CA . SER A 1 192 ? 7.402 22.625 -11.805 1 58.84 192 SER A CA 1
ATOM 1580 C C . SER A 1 192 ? 6.551 22.094 -10.664 1 58.84 192 SER A C 1
ATOM 1582 O O . SER A 1 192 ? 5.406 22.516 -10.484 1 58.84 192 SER A O 1
ATOM 1584 N N . LEU A 1 193 ? 6.914 21.031 -10.195 1 60.62 193 LEU A N 1
ATOM 1585 C CA . LEU A 1 193 ? 6.285 20.391 -9.047 1 60.62 193 LEU A CA 1
ATOM 1586 C C . LEU A 1 193 ? 6.18 21.375 -7.875 1 60.62 193 LEU A C 1
ATOM 1588 O O . LEU A 1 193 ? 7.195 21.812 -7.336 1 60.62 193 LEU A O 1
ATOM 1592 N N . ASN A 1 194 ? 5.012 22.047 -7.742 1 77.69 194 ASN A N 1
ATOM 1593 C CA . ASN A 1 194 ? 4.703 22.797 -6.531 1 77.69 194 ASN A CA 1
ATOM 1594 C C . ASN A 1 194 ? 3.598 22.125 -5.719 1 77.69 194 ASN A C 1
ATOM 1596 O O . ASN A 1 194 ? 2.863 21.281 -6.242 1 77.69 194 ASN A O 1
ATOM 1600 N N . PHE A 1 195 ? 3.398 22.406 -4.492 1 86.44 195 PHE A N 1
ATOM 1601 C CA . PHE A 1 195 ? 2.561 21.703 -3.533 1 86.44 195 PHE A CA 1
ATOM 1602 C C . PHE A 1 195 ? 1.106 21.688 -3.99 1 86.44 195 PHE A C 1
ATOM 1604 O O . PHE A 1 195 ? 0.467 20.641 -4.016 1 86.44 195 PHE A O 1
ATOM 1611 N N . PHE A 1 196 ? 0.554 22.859 -4.375 1 85.56 196 PHE A N 1
ATOM 1612 C CA . PHE A 1 196 ? -0.866 22.906 -4.707 1 85.56 196 PHE A CA 1
ATOM 1613 C C . PHE A 1 196 ? -1.112 22.359 -6.109 1 85.56 196 PHE A C 1
ATOM 1615 O O . PHE A 1 196 ? -2.23 21.953 -6.438 1 85.56 196 PHE A O 1
ATOM 1622 N N . ASN A 1 197 ? -0.061 22.375 -6.867 1 80.44 197 ASN A N 1
ATOM 1623 C CA . ASN A 1 197 ? -0.172 21.641 -8.125 1 80.44 197 ASN A CA 1
ATOM 1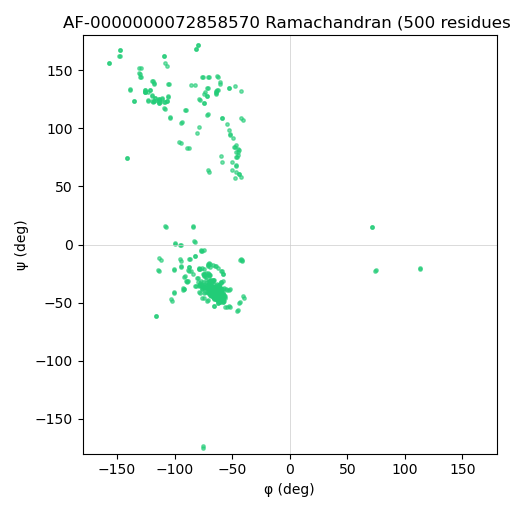624 C C . ASN A 1 197 ? -0.214 20.125 -7.898 1 80.44 197 ASN A C 1
ATOM 1626 O O . ASN A 1 197 ? -0.978 19.422 -8.555 1 80.44 197 ASN A O 1
ATOM 1630 N N . TRP A 1 198 ? 0.605 19.766 -7.02 1 83.44 198 TRP A N 1
ATOM 1631 C CA . TRP A 1 198 ? 0.536 18.359 -6.637 1 83.44 198 TRP A CA 1
ATOM 1632 C C . TRP A 1 198 ? -0.864 18 -6.152 1 83.44 198 TRP A C 1
ATOM 1634 O O . TRP A 1 198 ? -1.379 16.922 -6.477 1 83.44 198 TRP A O 1
ATOM 1644 N N . PHE A 1 199 ? -1.387 18.844 -5.375 1 86.38 199 PHE A N 1
ATOM 1645 C CA . PHE A 1 199 ? -2.693 18.578 -4.789 1 86.38 199 PHE A CA 1
ATOM 1646 C C . PHE A 1 199 ? -3.75 18.422 -5.875 1 86.38 199 PHE A C 1
ATOM 1648 O O . PHE A 1 199 ? -4.582 17.5 -5.812 1 86.38 199 PHE A O 1
ATOM 1655 N N . SER A 1 200 ? -3.623 19.219 -6.84 1 78.5 200 SER A N 1
ATOM 1656 C CA . SER A 1 200 ? -4.695 19.281 -7.828 1 78.5 200 SER A CA 1
ATOM 1657 C C . SER A 1 200 ? -4.434 18.312 -8.984 1 78.5 200 SER A C 1
ATOM 1659 O O . SER A 1 200 ? -5.367 17.859 -9.648 1 78.5 200 SER A O 1
ATOM 1661 N N . ASP A 1 201 ? -3.188 18.062 -9.211 1 70.94 201 ASP A N 1
ATOM 1662 C CA . ASP A 1 201 ? -2.85 17.266 -10.375 1 70.94 201 ASP A CA 1
ATOM 1663 C C . ASP A 1 201 ? -2.443 15.844 -9.969 1 70.94 201 ASP A C 1
ATOM 1665 O O . ASP A 1 201 ? -1.51 15.664 -9.188 1 70.94 201 ASP A O 1
ATOM 1669 N N . HIS A 1 202 ? -3.047 14.906 -10.562 1 66 202 HIS A N 1
ATOM 1670 C CA . HIS A 1 202 ? -2.877 13.516 -10.18 1 66 202 HIS A CA 1
ATOM 1671 C C . HIS A 1 202 ? -1.82 12.828 -11.039 1 66 202 HIS A C 1
ATOM 1673 O O . HIS A 1 202 ? -1.405 11.703 -10.742 1 66 202 HIS A O 1
ATOM 1679 N N . ASN A 1 203 ? -1.439 13.422 -12.062 1 60.56 203 ASN A N 1
ATOM 1680 C CA . ASN A 1 203 ? -0.614 12.734 -13.047 1 60.56 203 ASN A CA 1
ATOM 1681 C C . ASN A 1 203 ? 0.862 13.086 -12.883 1 60.56 203 ASN A C 1
ATOM 1683 O O . ASN A 1 203 ? 1.691 12.695 -13.711 1 60.56 203 ASN A O 1
ATOM 1687 N N . PHE A 1 204 ? 1.131 13.891 -11.914 1 55.25 204 PHE A N 1
ATOM 1688 C CA . PHE A 1 204 ? 2.516 14.344 -11.883 1 55.25 204 PHE A CA 1
ATOM 1689 C C . PHE A 1 204 ? 3.438 13.234 -11.391 1 55.25 204 PHE A C 1
ATOM 1691 O O . PHE A 1 204 ? 3.156 12.594 -10.383 1 55.25 204 PHE A O 1
ATOM 1698 N N . ALA A 1 205 ? 4.426 13.109 -12.219 1 50.94 205 ALA A N 1
ATOM 1699 C CA . ALA A 1 205 ? 5.555 12.258 -11.859 1 50.94 205 ALA A CA 1
ATOM 1700 C C . ALA A 1 205 ? 6.211 12.742 -10.57 1 50.94 205 ALA A C 1
ATOM 1702 O O . ALA A 1 205 ? 6.391 13.945 -10.367 1 50.94 205 ALA A O 1
ATOM 1703 N N . GLY A 1 206 ? 6.172 12.164 -9.43 1 55.88 206 GLY A N 1
ATOM 1704 C CA . GLY A 1 206 ? 6.75 12.594 -8.164 1 55.88 206 GLY A CA 1
ATOM 1705 C C . GLY A 1 206 ? 5.703 12.945 -7.121 1 55.88 206 GLY A C 1
ATOM 1706 O O . GLY A 1 206 ? 6.039 13.203 -5.965 1 55.88 206 GLY A O 1
ATOM 1707 N N . SER A 1 207 ? 4.516 13.203 -7.676 1 61.84 207 SER A N 1
ATOM 1708 C CA . SER A 1 207 ? 3.406 13.547 -6.789 1 61.84 207 SER A CA 1
ATOM 1709 C C . SER A 1 207 ? 3.391 12.648 -5.555 1 61.84 207 SER A C 1
ATOM 1711 O O . SER A 1 207 ? 3.021 13.094 -4.465 1 61.84 207 SER A O 1
ATOM 1713 N N . SER A 1 208 ? 4.16 11.664 -5.691 1 71.94 208 SER A N 1
ATOM 1714 C CA . SER A 1 208 ? 4.062 10.711 -4.586 1 71.94 208 SER A CA 1
ATOM 1715 C C . SER A 1 208 ? 5.008 11.094 -3.449 1 71.94 208 SER A C 1
ATOM 1717 O O . SER A 1 208 ? 4.777 10.719 -2.297 1 71.94 208 SER A O 1
ATOM 1719 N N . LYS A 1 209 ? 5.957 11.898 -3.814 1 79.69 209 LYS A N 1
ATOM 1720 C CA . LYS A 1 209 ? 6.961 12.234 -2.809 1 79.69 209 LYS A CA 1
ATOM 1721 C C . LYS A 1 209 ? 6.371 13.117 -1.716 1 79.69 209 LYS A C 1
ATOM 1723 O O . LYS A 1 209 ? 6.613 12.898 -0.529 1 79.69 209 LYS A O 1
ATOM 1728 N N . ILE A 1 210 ? 5.52 14.031 -2.105 1 86.38 210 ILE A N 1
ATOM 1729 C CA . ILE A 1 210 ? 4.898 14.945 -1.15 1 86.38 210 ILE A CA 1
ATOM 1730 C C . ILE A 1 210 ? 3.979 14.164 -0.214 1 86.38 210 ILE A C 1
ATOM 1732 O O . ILE A 1 210 ? 4.023 14.352 1.005 1 86.38 210 ILE A O 1
ATOM 1736 N N . ALA A 1 211 ? 3.23 13.312 -0.823 1 85.88 211 ALA A N 1
ATOM 1737 C CA . ALA A 1 211 ? 2.326 12.492 -0.019 1 85.88 211 ALA A CA 1
ATOM 1738 C C . ALA A 1 211 ? 3.104 11.641 0.981 1 85.88 211 ALA A C 1
ATOM 1740 O O . ALA A 1 211 ? 2.697 11.508 2.139 1 85.88 211 ALA A O 1
ATOM 1741 N N . GLU A 1 212 ? 4.195 11.125 0.589 1 84.88 212 GLU A N 1
ATOM 1742 C CA . GLU A 1 212 ? 5.031 10.297 1.454 1 84.88 212 GLU A CA 1
ATOM 1743 C C . GLU A 1 212 ? 5.598 11.109 2.615 1 84.88 212 GLU A C 1
ATOM 1745 O O . GLU A 1 212 ? 5.574 10.656 3.764 1 84.88 212 GLU A O 1
ATOM 1750 N N . ILE A 1 213 ? 6.035 12.211 2.299 1 90.19 213 ILE A N 1
ATOM 1751 C CA . ILE A 1 213 ? 6.617 13.086 3.311 1 90.19 213 ILE A CA 1
ATOM 1752 C C . ILE A 1 213 ? 5.551 13.469 4.332 1 90.19 213 ILE A C 1
ATOM 1754 O O . ILE A 1 213 ? 5.797 13.43 5.539 1 90.19 213 ILE A O 1
ATOM 1758 N N . ILE A 1 214 ? 4.344 13.797 3.85 1 92.94 214 ILE A N 1
ATOM 1759 C CA . ILE A 1 214 ? 3.262 14.211 4.734 1 92.94 214 ILE A CA 1
ATOM 1760 C C . ILE A 1 214 ? 2.873 13.047 5.648 1 92.94 214 ILE A C 1
ATOM 1762 O O . ILE A 1 214 ? 2.785 13.211 6.867 1 92.94 214 ILE A O 1
ATOM 1766 N N . CYS A 1 215 ? 2.76 11.938 5.062 1 88.19 215 CYS A N 1
ATOM 1767 C CA . CYS A 1 215 ? 2.246 10.789 5.801 1 88.19 215 CYS A CA 1
ATOM 1768 C C . CYS A 1 215 ? 3.311 10.219 6.73 1 88.19 215 CYS A C 1
ATOM 1770 O O . CYS A 1 215 ? 3.021 9.883 7.879 1 88.19 215 CYS A O 1
ATOM 1772 N N . LYS A 1 216 ? 4.559 10.18 6.324 1 85.5 216 LYS A N 1
ATOM 1773 C CA . LYS A 1 216 ? 5.566 9.414 7.051 1 85.5 216 LYS A CA 1
ATOM 1774 C C . LYS A 1 216 ? 6.414 10.32 7.934 1 85.5 216 LYS A C 1
ATOM 1776 O O . LYS A 1 216 ? 7.008 9.859 8.914 1 85.5 216 LYS A O 1
ATOM 1781 N N . ASP A 1 217 ? 6.43 11.578 7.598 1 92.44 217 ASP A N 1
ATOM 1782 C CA . ASP A 1 217 ? 7.281 12.477 8.375 1 92.44 217 ASP A CA 1
ATOM 1783 C C . ASP A 1 217 ? 6.449 13.531 9.102 1 92.44 217 ASP A C 1
ATOM 1785 O O . ASP A 1 217 ? 6.332 13.492 10.328 1 92.44 217 ASP A O 1
ATOM 1789 N N . LEU A 1 218 ? 5.758 14.328 8.367 1 95.81 218 LEU A N 1
ATOM 1790 C CA . LEU A 1 218 ? 5.117 15.516 8.93 1 95.81 218 LEU A CA 1
ATOM 1791 C C . LEU A 1 218 ? 3.955 15.125 9.836 1 95.81 218 LEU A C 1
ATOM 1793 O O . LEU A 1 218 ? 3.75 15.734 10.891 1 95.81 218 LEU A O 1
ATOM 1797 N N . TRP A 1 219 ? 3.229 14.141 9.445 1 94.38 219 TRP A N 1
ATOM 1798 C CA . TRP A 1 219 ? 2.105 13.703 10.273 1 94.38 219 TRP A CA 1
ATOM 1799 C C . TRP A 1 219 ? 2.592 12.977 11.516 1 94.38 219 TRP A C 1
ATOM 1801 O O . TRP A 1 219 ? 2.059 13.18 12.609 1 94.38 219 TRP A O 1
ATOM 1811 N N . LEU A 1 220 ? 3.58 12.242 11.406 1 90 220 LEU A N 1
ATOM 1812 C CA . LEU A 1 220 ? 4.07 11.414 12.5 1 90 220 LEU A CA 1
ATOM 1813 C C . LEU A 1 220 ? 4.73 12.266 13.578 1 90 220 LEU A C 1
ATOM 1815 O O . LEU A 1 220 ? 4.445 12.102 14.773 1 90 220 LEU A O 1
ATOM 1819 N N . ASN A 1 221 ? 5.598 13.141 13.102 1 92.38 221 ASN A N 1
ATOM 1820 C CA . ASN A 1 221 ? 6.324 13.969 14.062 1 92.38 221 ASN A CA 1
ATOM 1821 C C . ASN A 1 221 ? 6.492 15.398 13.547 1 92.38 221 ASN A C 1
ATOM 1823 O O . ASN A 1 221 ? 7.609 15.836 13.273 1 92.38 221 ASN A O 1
ATOM 1827 N N . PRO A 1 222 ? 5.395 16.109 13.602 1 95.56 222 PRO A N 1
ATOM 1828 C CA . PRO A 1 222 ? 5.461 17.484 13.07 1 95.56 222 PRO A CA 1
ATOM 1829 C C . PRO A 1 222 ? 6.324 18.406 13.93 1 95.56 222 PRO A C 1
ATOM 1831 O O . PRO A 1 222 ? 6.965 19.312 13.414 1 95.56 222 PRO A O 1
ATOM 1834 N N . LEU A 1 223 ? 6.387 18.188 15.219 1 95.38 223 LEU A N 1
ATOM 1835 C CA . LEU A 1 223 ? 7.105 19.062 16.141 1 95.38 223 LEU A CA 1
ATOM 1836 C C . LEU A 1 223 ? 8.594 19.078 15.812 1 95.38 223 LEU A C 1
ATOM 1838 O O . LEU A 1 223 ? 9.242 20.125 15.922 1 95.38 223 LEU A O 1
ATOM 1842 N N . GLN A 1 224 ? 9.109 18 15.438 1 93.5 224 GLN A N 1
ATOM 1843 C CA . GLN A 1 224 ? 10.531 17.906 15.102 1 93.5 224 GLN A CA 1
ATOM 1844 C C . GLN A 1 224 ? 10.898 18.891 13.992 1 93.5 224 GLN A C 1
ATOM 1846 O O . GLN A 1 224 ? 11.945 19.531 14.055 1 93.5 224 GLN A O 1
ATOM 1851 N N . TYR A 1 225 ? 10.055 19.047 13.086 1 95.81 225 TYR A N 1
ATOM 1852 C CA . TYR A 1 225 ? 10.336 19.922 11.953 1 95.81 225 TYR A CA 1
ATOM 1853 C C . TYR A 1 225 ? 10.086 21.391 12.32 1 95.81 225 TYR A C 1
ATOM 1855 O O . TYR A 1 225 ? 10.797 22.281 11.859 1 95.81 225 TYR A O 1
ATOM 1863 N N . TYR A 1 226 ? 9.086 21.609 13.133 1 95.19 226 TYR A N 1
ATOM 1864 C CA . TYR A 1 226 ? 8.836 22.953 13.609 1 95.19 226 TYR A CA 1
ATOM 1865 C C . TYR A 1 226 ? 10.039 23.484 14.391 1 95.19 226 TYR A C 1
ATOM 1867 O O . TYR A 1 226 ? 10.461 24.625 14.18 1 95.19 226 TYR A O 1
ATOM 1875 N N . LEU A 1 227 ? 10.633 22.672 15.195 1 90.69 227 LEU A N 1
ATOM 1876 C CA . LEU A 1 227 ? 11.719 23.078 16.094 1 90.69 227 LEU A CA 1
ATOM 1877 C C . LEU A 1 227 ? 13.023 23.234 15.32 1 90.69 227 LEU A C 1
ATOM 1879 O O . LEU A 1 227 ? 13.891 24.016 15.727 1 90.69 227 LEU A O 1
ATOM 1883 N N . LYS A 1 228 ? 13.219 22.469 14.289 1 88.5 228 LYS A N 1
ATOM 1884 C CA . LYS A 1 228 ? 14.422 22.594 13.469 1 88.5 228 LYS A CA 1
ATOM 1885 C C . LYS A 1 228 ? 14.594 24.016 12.945 1 88.5 228 LYS A C 1
ATOM 1887 O O . LYS A 1 228 ? 15.711 24.531 12.891 1 88.5 228 LYS A O 1
ATOM 1892 N N . GLY A 1 229 ? 13.578 24.609 12.602 1 80.5 229 GLY A N 1
ATOM 1893 C CA . GLY A 1 229 ? 13.617 26 12.141 1 80.5 229 GLY A CA 1
ATOM 1894 C C . GLY A 1 229 ? 13.969 26.984 13.234 1 80.5 229 GLY A C 1
ATOM 1895 O O . GLY A 1 229 ? 14.703 27.938 13 1 80.5 229 GLY A O 1
ATOM 1896 N N . LYS A 1 230 ? 13.523 26.734 14.375 1 75.62 230 LYS A N 1
ATOM 1897 C CA . LYS A 1 230 ? 13.812 27.594 15.516 1 75.62 230 LYS A CA 1
ATOM 1898 C C . LYS A 1 230 ? 15.289 27.531 15.898 1 75.62 230 LYS A C 1
ATOM 1900 O O . LYS A 1 230 ? 15.898 28.547 16.234 1 75.62 230 LYS A O 1
ATOM 1905 N N . LYS A 1 231 ? 15.812 26.375 15.797 1 75.5 231 LYS A N 1
ATOM 1906 C CA . LYS A 1 231 ? 17.219 26.188 16.125 1 75.5 231 LYS A CA 1
ATOM 1907 C C . LYS A 1 231 ? 18.109 26.906 15.102 1 75.5 231 LYS A C 1
ATOM 1909 O O . LYS A 1 231 ? 19.125 27.5 15.461 1 75.5 231 LYS A O 1
ATOM 1914 N N . ARG A 1 232 ? 17.734 26.844 13.961 1 70.75 232 ARG A N 1
ATOM 1915 C CA . ARG A 1 232 ? 18.484 27.5 12.891 1 70.75 232 ARG A CA 1
ATOM 1916 C C . ARG A 1 232 ? 18.438 29.016 13.031 1 70.75 232 ARG A C 1
ATOM 1918 O O . ARG A 1 232 ? 19.438 29.703 12.828 1 70.75 232 ARG A O 1
ATOM 1925 N N . GLU A 1 233 ? 17.266 29.469 13.383 1 70.38 233 GLU A N 1
ATOM 1926 C CA . GLU A 1 233 ? 17.109 30.906 13.594 1 70.38 233 GLU A CA 1
ATOM 1927 C C . GLU A 1 233 ? 17.969 31.391 14.758 1 70.38 233 GLU A C 1
ATOM 1929 O O . GLU A 1 233 ? 18.531 32.469 14.703 1 70.38 233 GLU A O 1
ATOM 1934 N N . LEU A 1 234 ? 18.047 30.578 15.773 1 66.38 234 LEU A N 1
ATOM 1935 C CA . LEU A 1 234 ? 18.828 30.938 16.953 1 66.38 234 LEU A CA 1
ATOM 1936 C C . LEU A 1 234 ? 20.312 30.859 16.656 1 66.38 234 LEU A C 1
ATOM 1938 O O . LEU A 1 234 ? 21.109 31.641 17.188 1 66.38 234 LEU A O 1
ATOM 1942 N N . ARG A 1 235 ? 20.75 29.922 15.852 1 63.34 235 ARG A N 1
ATOM 1943 C CA . ARG A 1 235 ? 22.156 29.766 15.492 1 63.34 235 ARG A CA 1
ATOM 1944 C C . ARG A 1 235 ? 22.578 30.812 14.477 1 63.34 235 ARG A C 1
ATOM 1946 O O . ARG A 1 235 ? 23.719 31.281 14.5 1 63.34 235 ARG A O 1
ATOM 1953 N N . GLY A 1 236 ? 21.719 30.906 13.562 1 59.31 236 GLY A N 1
ATOM 1954 C CA . GLY A 1 236 ? 22.062 31.906 12.555 1 59.31 236 GLY A CA 1
ATOM 1955 C C . GLY A 1 236 ? 22.047 33.312 13.094 1 59.31 236 GLY A C 1
ATOM 1956 O O . GLY A 1 236 ? 22.609 34.219 12.477 1 59.31 236 GLY A O 1
ATOM 1957 N N . GLY A 1 237 ? 21.219 33.656 14.07 1 53.81 237 GLY A N 1
ATOM 1958 C CA . GLY A 1 237 ? 21.297 34.969 14.672 1 53.81 237 GLY A CA 1
ATOM 1959 C C . GLY A 1 237 ? 22.656 35.281 15.281 1 53.81 237 GLY A C 1
ATOM 1960 O O . GLY A 1 237 ? 22.953 36.438 15.594 1 53.81 237 GLY A O 1
ATOM 1961 N N . GLU A 1 238 ? 23.312 34.25 15.773 1 48.25 238 GLU A N 1
ATOM 1962 C CA . GLU A 1 238 ? 24.609 34.531 16.375 1 48.25 238 GLU A CA 1
ATOM 1963 C C . GLU A 1 238 ? 25.672 34.781 15.297 1 48.25 238 GLU A C 1
ATOM 1965 O O . GLU A 1 238 ? 26.828 35.062 15.609 1 48.25 238 GLU A O 1
ATOM 1970 N N . GLU A 1 239 ? 25.438 34.344 14.156 1 45.53 239 GLU A N 1
ATOM 1971 C CA . GLU A 1 239 ? 26.516 34.625 13.211 1 45.53 239 GLU A CA 1
ATOM 1972 C C . GLU A 1 239 ? 26.547 36.125 12.867 1 45.53 239 GLU A C 1
ATOM 1974 O O . GLU A 1 239 ? 25.688 36.625 12.156 1 45.53 239 GLU A O 1
ATOM 1979 N N . SER A 1 240 ? 26.812 36.906 13.805 1 43.34 240 SER A N 1
ATOM 1980 C CA . SER A 1 240 ? 27.219 38.312 13.57 1 43.34 240 SER A CA 1
ATOM 1981 C C . SER A 1 240 ? 28.172 38.406 12.398 1 43.34 240 SER A C 1
ATOM 1983 O O . SER A 1 240 ? 29.125 37.625 12.297 1 43.34 240 SER A O 1
ATOM 1985 N N . PRO A 1 241 ? 27.781 38.906 11.227 1 44.06 241 PRO A N 1
ATOM 1986 C CA . PRO A 1 241 ? 28.734 39.156 10.156 1 44.06 241 PRO A CA 1
ATOM 1987 C C . PRO A 1 241 ? 30.016 39.844 10.664 1 44.06 241 PRO A C 1
ATOM 1989 O O . PRO A 1 241 ? 29.953 40.875 11.297 1 44.06 241 PRO A O 1
ATOM 1992 N N . ASP A 1 242 ? 30.938 39.125 11.195 1 40.31 242 ASP A N 1
ATOM 1993 C CA . ASP A 1 242 ? 32.25 39.719 11.453 1 40.31 242 ASP A CA 1
ATOM 1994 C C . ASP A 1 242 ? 32.719 40.531 10.266 1 40.31 242 ASP A C 1
ATOM 1996 O O . ASP A 1 242 ? 32.938 40 9.172 1 40.31 242 ASP A O 1
ATOM 2000 N N . PHE A 1 243 ? 32.188 41.719 10.086 1 37.91 243 PHE A N 1
ATOM 2001 C CA . PHE A 1 243 ? 32.75 42.75 9.219 1 37.91 243 PHE A CA 1
ATOM 2002 C C . PHE A 1 243 ? 34.25 42.875 9.406 1 37.91 243 PHE A C 1
ATOM 2004 O O . PHE A 1 243 ? 34.719 43.375 10.43 1 37.91 243 PHE A O 1
ATOM 2011 N N . GLU A 1 244 ? 35 41.812 9.141 1 37.72 244 GLU A N 1
ATOM 2012 C CA . GLU A 1 244 ? 36.469 42 9.078 1 37.72 244 GLU A CA 1
ATOM 2013 C C . GLU A 1 244 ? 36.812 43.219 8.211 1 37.72 244 GLU A C 1
ATOM 2015 O O . GLU A 1 244 ? 36.438 43.281 7.035 1 37.72 244 GLU A O 1
ATOM 2020 N N . THR A 1 245 ? 36.781 44.406 8.773 1 40.34 245 THR A N 1
ATOM 2021 C CA . THR A 1 245 ? 37.375 45.656 8.297 1 40.34 245 THR A CA 1
ATOM 2022 C C . THR A 1 245 ? 38.781 45.438 7.746 1 40.34 245 THR A C 1
ATOM 2024 O O . THR A 1 245 ? 39.688 45.156 8.5 1 40.34 245 THR A O 1
ATOM 2027 N N . ASN A 1 246 ? 38.938 44.562 6.73 1 37.19 246 ASN A N 1
ATOM 2028 C CA . ASN A 1 246 ? 40.219 44.5 6.031 1 37.19 246 ASN A CA 1
ATOM 2029 C C . ASN A 1 246 ? 40.688 45.875 5.59 1 37.19 246 ASN A C 1
ATOM 2031 O O . ASN A 1 246 ? 40.094 46.5 4.703 1 37.19 246 ASN A O 1
ATOM 2035 N N . MET A 1 247 ? 41.094 46.719 6.547 1 37.03 247 MET A N 1
ATOM 2036 C CA . MET A 1 247 ? 41.875 47.938 6.344 1 37.03 247 MET A CA 1
ATOM 2037 C C . MET A 1 247 ? 43.062 47.688 5.43 1 37.03 247 MET A C 1
ATOM 2039 O O . MET A 1 247 ? 44.062 47.062 5.848 1 37.03 247 MET A O 1
ATOM 2043 N N . THR A 1 248 ? 42.844 47.188 4.184 1 40.03 248 THR A N 1
ATOM 2044 C CA . THR A 1 248 ? 43.938 47.188 3.205 1 40.03 248 THR A CA 1
ATOM 2045 C C . THR A 1 248 ? 44.594 48.594 3.16 1 40.03 248 THR A C 1
ATOM 2047 O O . THR A 1 248 ? 43.906 49.594 2.963 1 40.03 248 THR A O 1
ATOM 2050 N N . GLU A 1 249 ? 45.625 48.781 3.984 1 40.88 249 GLU A N 1
ATOM 2051 C CA . GLU A 1 249 ? 46.594 49.844 3.963 1 40.88 249 GLU A CA 1
ATOM 2052 C C . GLU A 1 249 ? 47.125 50.094 2.545 1 40.88 249 GLU A C 1
ATOM 2054 O O . GLU A 1 249 ? 47.719 49.219 1.929 1 40.88 249 GLU A O 1
ATOM 2059 N N . HIS A 1 250 ? 46.281 50.625 1.618 1 37.41 250 HIS A N 1
ATOM 2060 C CA . HIS A 1 250 ? 46.781 51.219 0.379 1 37.41 250 HIS A CA 1
ATOM 2061 C C . HIS A 1 250 ? 47.938 52.156 0.646 1 37.41 250 HIS A C 1
ATOM 2063 O O . HIS A 1 250 ? 47.781 53.125 1.402 1 37.41 250 HIS A O 1
ATOM 2069 N N . HIS A 1 251 ? 49.125 51.625 0.831 1 37.22 251 HIS A N 1
ATOM 2070 C CA . HIS A 1 251 ? 50.344 52.406 0.712 1 37.22 251 HIS A CA 1
ATOM 2071 C C . HIS A 1 251 ? 50.281 53.344 -0.498 1 37.22 251 HIS A C 1
ATOM 2073 O O . HIS A 1 251 ? 49.844 52.938 -1.572 1 37.22 251 HIS A O 1
ATOM 2079 N N . PRO A 1 252 ? 50.656 54.688 -0.231 1 36.69 252 PRO A N 1
ATOM 2080 C CA . PRO A 1 252 ? 50.656 55.688 -1.285 1 36.69 252 PRO A CA 1
ATOM 2081 C C . PRO A 1 252 ? 51.406 55.25 -2.533 1 36.69 252 PRO A C 1
ATOM 2083 O O . PRO A 1 252 ? 52.312 54.406 -2.451 1 36.69 252 PRO A O 1
ATOM 2086 N N . MET B 1 1 ? -19.484 -16.594 34.594 1 23.17 1 MET B N 1
ATOM 2087 C CA . MET B 1 1 ? -19.984 -15.453 35.344 1 23.17 1 MET B CA 1
ATOM 2088 C C . MET B 1 1 ? -18.891 -14.414 35.562 1 23.17 1 MET B C 1
ATOM 2090 O O . MET B 1 1 ? -19.172 -13.273 35.938 1 23.17 1 MET B O 1
ATOM 2094 N N . GLU B 1 2 ? -17.641 -14.992 35.656 1 22.75 2 GLU B N 1
ATOM 2095 C CA . GLU B 1 2 ? -16.516 -14.188 36.125 1 22.75 2 GLU B CA 1
ATOM 2096 C C . GLU B 1 2 ? -15.977 -13.305 35 1 22.75 2 GLU B C 1
ATOM 2098 O O . GLU B 1 2 ? -15.141 -12.43 35.25 1 22.75 2 GLU B O 1
ATOM 2103 N N . VAL B 1 3 ? -16.094 -13.883 33.75 1 30.28 3 VAL B N 1
ATOM 2104 C CA . VAL B 1 3 ? -15.469 -13.211 32.625 1 30.28 3 VAL B CA 1
ATOM 2105 C C . VAL B 1 3 ? -16.141 -11.867 32.375 1 30.28 3 VAL B C 1
ATOM 2107 O O . VAL B 1 3 ? -15.695 -11.086 31.516 1 30.28 3 VAL B O 1
ATOM 2110 N N . VAL B 1 4 ? -17.391 -11.719 32.938 1 29.73 4 VAL B N 1
ATOM 2111 C CA . VAL B 1 4 ? -18.25 -10.57 32.719 1 29.73 4 VAL B CA 1
ATOM 2112 C C . VAL B 1 4 ? -17.719 -9.359 33.469 1 29.73 4 VAL B C 1
ATOM 2114 O O . VAL B 1 4 ? -18.141 -8.227 33.219 1 29.73 4 VAL B O 1
ATOM 2117 N N . GLU B 1 5 ? -17.031 -9.703 34.562 1 26.75 5 GLU B N 1
ATOM 2118 C CA . GLU B 1 5 ? -16.781 -8.609 35.5 1 26.75 5 GLU B CA 1
ATOM 2119 C C . GLU B 1 5 ? -15.68 -7.688 35 1 26.75 5 GLU B C 1
ATOM 2121 O O . GLU B 1 5 ? -15.633 -6.512 35.344 1 26.75 5 GLU B O 1
ATOM 2126 N N . VAL B 1 6 ? -14.68 -8.406 34.344 1 31.36 6 VAL B N 1
ATOM 2127 C CA . VAL B 1 6 ? -13.523 -7.562 34.062 1 31.36 6 VAL B CA 1
ATOM 2128 C C . VAL B 1 6 ? -13.883 -6.531 32.969 1 31.36 6 VAL B C 1
ATOM 2130 O O . VAL B 1 6 ? -13.117 -5.59 32.75 1 31.36 6 VAL B O 1
ATOM 2133 N N . VAL B 1 7 ? -14.883 -6.891 32.125 1 34.47 7 VAL B N 1
ATOM 2134 C CA . VAL B 1 7 ? -15.258 -5.977 31.047 1 34.47 7 VAL B CA 1
ATOM 2135 C C . VAL B 1 7 ? -15.914 -4.727 31.641 1 34.47 7 VAL B C 1
ATOM 2137 O O . VAL B 1 7 ? -15.992 -3.689 30.969 1 34.47 7 VAL B O 1
ATOM 2140 N N . ALA B 1 8 ? -16.609 -4.973 32.844 1 36.03 8 ALA B N 1
ATOM 2141 C CA . ALA B 1 8 ? -17.375 -3.879 33.438 1 36.03 8 ALA B CA 1
ATOM 2142 C C . ALA B 1 8 ? -16.453 -2.826 34.031 1 36.03 8 ALA B C 1
ATOM 2144 O O . ALA B 1 8 ? -16.734 -1.629 33.969 1 36.03 8 ALA B O 1
ATOM 2145 N N . ASP B 1 9 ? -15.422 -3.324 34.656 1 33.41 9 ASP B N 1
ATOM 2146 C CA . ASP B 1 9 ? -14.555 -2.359 35.344 1 33.41 9 ASP B CA 1
ATOM 2147 C C . ASP B 1 9 ? -13.789 -1.507 34.344 1 33.41 9 ASP B C 1
ATOM 2149 O O . ASP B 1 9 ? -13.523 -0.33 34.594 1 33.41 9 ASP B O 1
ATOM 2153 N N . GLU B 1 10 ? -13.5 -2.168 33.156 1 35.88 10 GLU B N 1
ATOM 2154 C CA . GLU B 1 10 ? -12.695 -1.42 32.188 1 35.88 10 GLU B CA 1
ATOM 2155 C C . GLU B 1 10 ? -13.539 -0.395 31.438 1 35.88 10 GLU B C 1
ATOM 2157 O O . GLU B 1 10 ? -13.016 0.585 30.906 1 35.88 10 GLU B O 1
ATOM 2162 N N . GLU B 1 11 ? -14.844 -0.592 31.406 1 39.41 11 GLU B N 1
ATOM 2163 C CA . GLU B 1 11 ? -15.75 0.417 30.859 1 39.41 11 GLU B CA 1
ATOM 2164 C C . GLU B 1 11 ? -15.773 1.667 31.719 1 39.41 11 GLU B C 1
ATOM 2166 O O . GLU B 1 11 ? -15.883 2.785 31.219 1 39.41 11 GLU B O 1
ATOM 2171 N N . GLN B 1 12 ? -15.812 1.407 33.062 1 39.38 12 GLN B N 1
ATOM 2172 C CA . GLN B 1 12 ? -15.898 2.557 33.969 1 39.38 12 GLN B CA 1
ATOM 2173 C C . GLN B 1 12 ? -14.641 3.418 33.875 1 39.38 12 GLN B C 1
ATOM 2175 O O . GLN B 1 12 ? -14.719 4.648 33.906 1 39.38 12 GLN B O 1
ATOM 2180 N N . ASP B 1 13 ? -13.492 2.779 33.719 1 41.25 13 ASP B N 1
ATOM 2181 C CA . ASP B 1 13 ? -12.273 3.578 33.688 1 41.25 13 ASP B CA 1
ATOM 2182 C C . ASP B 1 13 ? -12.164 4.344 32.375 1 41.25 13 ASP B C 1
ATOM 2184 O O . ASP B 1 13 ? -11.609 5.441 32.312 1 41.25 13 ASP B O 1
ATOM 2188 N N . GLU B 1 14 ? -12.781 3.898 31.281 1 39.5 14 GLU B N 1
ATOM 2189 C CA . GLU B 1 14 ? -12.727 4.551 29.984 1 39.5 14 GLU B CA 1
ATOM 2190 C C . GLU B 1 14 ? -13.578 5.812 29.953 1 39.5 14 GLU B C 1
ATOM 2192 O O . GLU B 1 14 ? -13.195 6.82 29.359 1 39.5 14 GLU B O 1
ATOM 2197 N N . GLN B 1 15 ? -14.734 5.836 30.656 1 43.47 15 GLN B N 1
ATOM 2198 C CA . GLN B 1 15 ? -15.578 7.027 30.703 1 43.47 15 GLN B CA 1
ATOM 2199 C C . GLN B 1 15 ? -14.914 8.141 31.516 1 43.47 15 GLN B C 1
ATOM 2201 O O . GLN B 1 15 ? -15.062 9.32 31.203 1 43.47 15 GLN B O 1
ATOM 2206 N N . GLU B 1 16 ? -14.227 7.797 32.531 1 44 16 GLU B N 1
ATOM 2207 C CA . GLU B 1 16 ? -13.609 8.836 33.344 1 44 16 GLU B CA 1
ATOM 2208 C C . GLU B 1 16 ? -12.469 9.523 32.594 1 44 16 GLU B C 1
ATOM 2210 O O . GLU B 1 16 ? -12.281 10.734 32.719 1 44 16 GLU B O 1
ATOM 2215 N N . GLU B 1 17 ? -11.758 8.828 31.781 1 44.59 17 GLU B N 1
ATOM 2216 C CA . GLU B 1 17 ? -10.648 9.453 31.062 1 44.59 17 GLU B CA 1
ATOM 2217 C C . GLU B 1 17 ? -11.164 10.359 29.953 1 44.59 17 GLU B C 1
ATOM 2219 O O . GLU B 1 17 ? -10.523 11.352 29.609 1 44.59 17 GLU B O 1
ATOM 2224 N N . GLU B 1 18 ? -12.336 10.117 29.391 1 43.5 18 GLU B N 1
ATOM 2225 C CA . GLU B 1 18 ? -12.93 10.992 28.391 1 43.5 18 GLU B CA 1
ATOM 2226 C C . GLU B 1 18 ? -13.344 12.328 29 1 43.5 18 GLU B C 1
ATOM 2228 O O . GLU B 1 18 ? -13.172 13.375 28.375 1 43.5 18 GLU B O 1
ATOM 2233 N N . VAL B 1 19 ? -13.945 12.32 30.219 1 49.25 19 VAL B N 1
ATOM 2234 C CA . VAL B 1 19 ? -14.422 13.531 30.875 1 49.25 19 VAL B CA 1
ATOM 2235 C C . VAL B 1 19 ? -13.242 14.414 31.266 1 49.25 19 VAL B C 1
ATOM 2237 O O . VAL B 1 19 ? -13.289 15.633 31.109 1 49.25 19 VAL B O 1
ATOM 2240 N N . GLN B 1 20 ? -12.188 13.805 31.719 1 43 20 GLN B N 1
ATOM 2241 C CA . GLN B 1 20 ? -11.047 14.617 32.125 1 43 20 GLN B CA 1
ATOM 2242 C C . GLN B 1 20 ? -10.367 15.258 30.906 1 43 20 GLN B C 1
ATOM 2244 O O . GLN B 1 20 ? -9.805 16.344 31.016 1 43 20 GLN B O 1
ATOM 2249 N N . ALA B 1 21 ? -10.469 14.672 29.812 1 47.16 21 ALA B N 1
ATOM 2250 C CA . ALA B 1 21 ? -9.891 15.234 28.594 1 47.16 21 ALA B CA 1
ATOM 2251 C C . ALA B 1 21 ? -10.711 16.422 28.094 1 47.16 21 ALA B C 1
ATOM 2253 O O . ALA B 1 21 ? -10.148 17.438 27.672 1 47.16 21 ALA B O 1
ATOM 2254 N N . GLU B 1 22 ? -12.039 16.297 28.172 1 47.31 22 GLU B N 1
ATOM 2255 C CA . GLU B 1 22 ? -12.898 17.406 27.797 1 47.31 22 GLU B CA 1
ATOM 2256 C C . GLU B 1 22 ? -12.625 18.625 28.688 1 47.31 22 GLU B C 1
ATOM 2258 O O . GLU B 1 22 ? -12.633 19.766 28.203 1 47.31 22 GLU B O 1
ATOM 2263 N N . GLU B 1 23 ? -12.492 18.375 29.891 1 51.69 23 GLU B N 1
ATOM 2264 C CA . GLU B 1 23 ? -12.242 19.484 30.812 1 51.69 23 GLU B CA 1
ATOM 2265 C C . GLU B 1 23 ? -10.891 20.125 30.547 1 51.69 23 GLU B C 1
ATOM 2267 O O . GLU B 1 23 ? -10.75 21.359 30.656 1 51.69 23 GLU B O 1
ATOM 2272 N N . ARG B 1 24 ? -9.961 19.359 30.203 1 47 24 ARG B N 1
ATOM 2273 C CA . ARG B 1 24 ? -8.656 19.953 29.922 1 47 24 ARG B CA 1
ATOM 2274 C C . ARG B 1 24 ? -8.688 20.734 28.609 1 47 24 ARG B C 1
ATOM 2276 O O . ARG B 1 24 ? -8.031 21.781 28.5 1 47 24 ARG B O 1
ATOM 2283 N N . ASP B 1 25 ? -9.469 20.312 27.656 1 48.09 25 ASP B N 1
ATOM 2284 C CA . ASP B 1 25 ? -9.625 21.047 26.406 1 48.09 25 ASP B CA 1
ATOM 2285 C C . ASP B 1 25 ? -10.266 22.406 26.641 1 48.09 25 ASP B C 1
ATOM 2287 O O . ASP B 1 25 ? -9.883 23.391 26.016 1 48.09 25 ASP B O 1
ATOM 2291 N N . GLU B 1 26 ? -11.281 22.484 27.469 1 47.09 26 GLU B N 1
ATOM 2292 C CA . GLU B 1 26 ? -11.93 23.766 27.766 1 47.09 26 GLU B CA 1
ATOM 2293 C C . GLU B 1 26 ? -10.945 24.734 28.406 1 47.09 26 GLU B C 1
ATOM 2295 O O . GLU B 1 26 ? -10.969 25.938 28.109 1 47.09 26 GLU B O 1
ATOM 2300 N N . LYS B 1 27 ? -10.125 24.312 29.281 1 50.28 27 LYS B N 1
ATOM 2301 C CA . LYS B 1 27 ? -9.188 25.203 29.953 1 50.28 27 LYS B CA 1
ATOM 2302 C C . LYS B 1 27 ? -8.125 25.719 28.969 1 50.28 27 LYS B C 1
ATOM 2304 O O . LYS B 1 27 ? -7.613 26.828 29.125 1 50.28 27 LYS B O 1
ATOM 2309 N N . LEU B 1 28 ? -7.75 24.938 28.078 1 47.25 28 LEU B N 1
ATOM 2310 C CA . LEU B 1 28 ? -6.746 25.359 27.109 1 47.25 28 LEU B CA 1
ATOM 2311 C C . LEU B 1 28 ? -7.316 26.406 26.156 1 47.25 28 LEU B C 1
ATOM 2313 O O . LEU B 1 28 ? -6.637 27.375 25.812 1 47.25 28 LEU B O 1
ATOM 2317 N N . GLN B 1 29 ? -8.586 26.312 25.75 1 44.44 29 GLN B N 1
ATOM 2318 C CA . GLN B 1 29 ? -9.211 27.344 24.922 1 44.44 29 GLN B CA 1
ATOM 2319 C C . GLN B 1 29 ? -9.219 28.688 25.625 1 44.44 29 GLN B C 1
ATOM 2321 O O . GLN B 1 29 ? -9.055 29.734 25 1 44.44 29 GLN B O 1
ATOM 2326 N N . GLU B 1 30 ? -9.469 28.75 26.859 1 45.91 30 GLU B N 1
ATOM 2327 C CA . GLU B 1 30 ? -9.492 30.016 27.594 1 45.91 30 GLU B CA 1
ATOM 2328 C C . GLU B 1 30 ? -8.109 30.656 27.641 1 45.91 30 GLU B C 1
ATOM 2330 O O . GLU B 1 30 ? -7.984 31.891 27.656 1 45.91 30 GLU B O 1
ATOM 2335 N N . GLN B 1 31 ? -7.109 29.906 27.703 1 45.44 31 GLN B N 1
ATOM 2336 C CA . GLN B 1 31 ? -5.773 30.484 27.797 1 45.44 31 GLN B CA 1
ATOM 2337 C C . GLN B 1 31 ? -5.324 31.062 26.469 1 45.44 31 GLN B C 1
ATOM 2339 O O . GLN B 1 31 ? -4.344 31.812 26.391 1 45.44 31 GLN B O 1
ATOM 2344 N N . VAL B 1 32 ? -5.801 30.609 25.328 1 43.72 32 VAL B N 1
ATOM 2345 C CA . VAL B 1 32 ? -5.359 31.109 24.016 1 43.72 32 VAL B CA 1
ATOM 2346 C C . VAL B 1 32 ? -5.852 32.531 23.828 1 43.72 32 VAL B C 1
ATOM 2348 O O . VAL B 1 32 ? -5.223 33.312 23.109 1 43.72 32 VAL B O 1
ATOM 2351 N N . LEU B 1 33 ? -6.957 33.031 24.234 1 38.09 33 LEU B N 1
ATOM 2352 C CA . LEU B 1 33 ? -7.469 34.375 23.922 1 38.09 33 LEU B CA 1
ATOM 2353 C C . LEU B 1 33 ? -6.754 35.438 24.75 1 38.09 33 LEU B C 1
ATOM 2355 O O . LEU B 1 33 ? -7.219 36.562 24.844 1 38.09 33 LEU B O 1
ATOM 2359 N N . ALA B 1 34 ? -5.879 35.188 25.672 1 41.16 34 ALA B N 1
ATOM 2360 C CA . ALA B 1 34 ? -5.461 36.281 26.531 1 41.16 34 ALA B CA 1
ATOM 2361 C C . ALA B 1 34 ? -4.523 37.219 25.797 1 41.16 34 ALA B C 1
ATOM 2363 O O . ALA B 1 34 ? -3.936 36.844 24.766 1 41.16 34 ALA B O 1
ATOM 2364 N N . GLU B 1 35 ? -3.844 38.344 26.406 1 40.19 35 GLU B N 1
ATOM 2365 C CA . GLU B 1 35 ? -3.201 39.625 26.094 1 40.19 35 GLU B CA 1
ATOM 2366 C C . GLU B 1 35 ? -1.981 39.438 25.203 1 40.19 35 GLU B C 1
ATOM 2368 O O . GLU B 1 35 ? -1.274 38.438 25.312 1 40.19 35 GLU B O 1
ATOM 2373 N N . PRO B 1 36 ? -1.65 40.406 24.188 1 44.78 36 PRO B N 1
ATOM 2374 C CA . PRO B 1 36 ? -0.6 40.469 23.172 1 44.78 36 PRO B CA 1
ATOM 2375 C C . PRO B 1 36 ? 0.773 40.094 23.719 1 44.78 36 PRO B C 1
ATOM 2377 O O . PRO B 1 36 ? 1.612 39.562 22.984 1 44.78 36 PRO B O 1
ATOM 2380 N N . GLY B 1 37 ? 1.312 40.688 24.703 1 45.28 37 GLY B N 1
ATOM 2381 C CA . GLY B 1 37 ? 2.559 40.469 25.422 1 45.28 37 GLY B CA 1
ATOM 2382 C C . GLY B 1 37 ? 2.715 39.062 25.906 1 45.28 37 GLY B C 1
ATOM 2383 O O . GLY B 1 37 ? 3.793 38.656 26.359 1 45.28 37 GLY B O 1
ATOM 2384 N N . GLN B 1 38 ? 1.736 38.312 26.406 1 45.5 38 GLN B N 1
ATOM 2385 C CA . GLN B 1 38 ? 1.477 37 27 1 45.5 38 GLN B CA 1
ATOM 2386 C C . GLN B 1 38 ? 1.454 35.906 25.938 1 45.5 38 GLN B C 1
ATOM 2388 O O . GLN B 1 38 ? 1.271 34.719 26.25 1 45.5 38 GLN B O 1
ATOM 2393 N N . GLY B 1 39 ? 1.544 36.188 24.672 1 50.47 39 GLY B N 1
ATOM 2394 C CA . GLY B 1 39 ? 1.485 35.375 23.469 1 50.47 39 GLY B CA 1
ATOM 2395 C C . GLY B 1 39 ? 2.643 34.406 23.344 1 50.47 39 GLY B C 1
ATOM 2396 O O . GLY B 1 39 ? 2.455 33.25 22.938 1 50.47 39 GLY B O 1
ATOM 2397 N N . ARG B 1 40 ? 3.924 35.031 23.469 1 57.84 40 ARG B N 1
ATOM 2398 C CA . ARG B 1 40 ? 5.125 34.188 23.391 1 57.84 40 ARG B CA 1
ATOM 2399 C C . ARG B 1 40 ? 5.137 33.125 24.484 1 57.84 40 ARG B C 1
ATOM 2401 O O . ARG B 1 40 ? 5.555 32 24.234 1 57.84 40 ARG B O 1
ATOM 2408 N N . THR B 1 41 ? 4.836 33.594 25.672 1 59.19 41 THR B N 1
ATOM 2409 C CA . THR B 1 41 ? 4.809 32.656 26.797 1 59.19 41 THR B CA 1
ATOM 2410 C C . THR B 1 41 ? 3.805 31.531 26.531 1 59.19 41 THR B C 1
ATOM 2412 O O . THR B 1 41 ? 4.051 30.375 26.875 1 59.19 41 THR B O 1
ATOM 2415 N N . THR B 1 42 ? 2.857 31.922 25.688 1 80.44 42 THR B N 1
ATOM 2416 C CA . THR B 1 42 ? 1.784 30.984 25.391 1 80.44 42 THR B CA 1
ATOM 2417 C C . THR B 1 42 ? 2.234 29.953 24.344 1 80.44 42 THR B C 1
ATOM 2419 O O . THR B 1 42 ? 1.98 28.766 24.484 1 80.44 42 THR B O 1
ATOM 2422 N N . THR B 1 43 ? 3.17 30.5 23.547 1 85.38 43 THR B N 1
ATOM 2423 C CA . THR B 1 43 ? 3.65 29.578 22.516 1 85.38 43 THR B CA 1
ATOM 2424 C C . THR B 1 43 ? 4.648 28.594 23.109 1 85.38 43 THR B C 1
ATOM 2426 O O . THR B 1 43 ? 4.617 27.4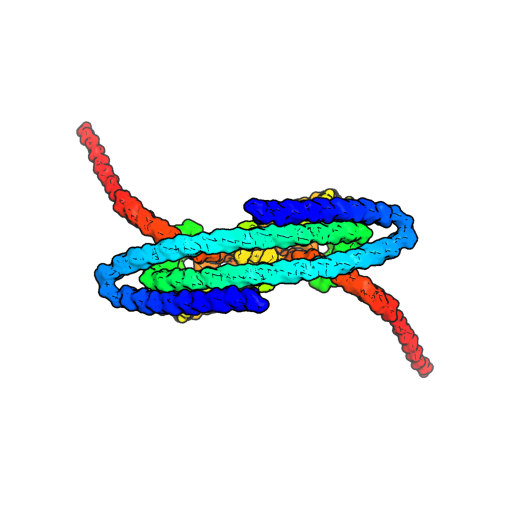06 22.781 1 85.38 43 THR B O 1
ATOM 2429 N N . ARG B 1 44 ? 5.484 29.156 23.953 1 87.44 44 ARG B N 1
ATOM 2430 C CA . ARG B 1 44 ? 6.453 28.297 24.609 1 87.44 44 ARG B CA 1
ATOM 2431 C C . ARG B 1 44 ? 5.754 27.203 25.422 1 87.44 44 ARG B C 1
ATOM 2433 O O . ARG B 1 44 ? 6.16 26.047 25.391 1 87.44 44 ARG B O 1
ATOM 2440 N N . SER B 1 45 ? 4.75 27.656 26.078 1 91.88 45 SER B N 1
ATOM 2441 C CA . SER B 1 45 ? 3.986 26.703 26.891 1 91.88 45 SER B CA 1
ATOM 2442 C C . SER B 1 45 ? 3.297 25.656 26 1 91.88 45 SER B C 1
ATOM 2444 O O . SER B 1 45 ? 3.234 24.484 26.359 1 91.88 45 SER B O 1
ATOM 2446 N N . LEU B 1 46 ? 2.832 26.078 24.922 1 93.56 46 LEU B N 1
ATOM 2447 C CA . LEU B 1 46 ? 2.178 25.172 23.984 1 93.56 46 LEU B CA 1
ATOM 2448 C C . LEU B 1 46 ? 3.184 24.203 23.375 1 93.56 46 LEU B C 1
ATOM 2450 O O . LEU B 1 46 ? 2.893 23.016 23.219 1 93.56 46 LEU B O 1
ATOM 2454 N N . LEU B 1 47 ? 4.336 24.703 23.125 1 93.56 47 LEU B N 1
ATOM 2455 C CA . LEU B 1 47 ? 5.379 23.844 22.562 1 93.56 47 LEU B CA 1
ATOM 2456 C C . LEU B 1 47 ? 5.824 22.797 23.578 1 93.56 47 LEU B C 1
ATOM 2458 O O . LEU B 1 47 ? 6.098 21.656 23.203 1 93.56 47 LEU B O 1
ATOM 2462 N N . GLU B 1 48 ? 5.867 23.25 24.781 1 94.06 48 GLU B N 1
ATOM 2463 C CA . GLU B 1 48 ? 6.207 22.312 25.844 1 94.06 48 GLU B CA 1
ATOM 2464 C C . GLU B 1 48 ? 5.141 21.234 25.984 1 94.06 48 GLU B C 1
ATOM 2466 O O . GLU B 1 48 ? 5.461 20.047 26.172 1 94.06 48 GLU B O 1
ATOM 2471 N N . ALA B 1 49 ? 3.947 21.656 25.906 1 94.88 49 ALA B N 1
ATOM 2472 C CA . ALA B 1 49 ? 2.842 20.703 25.969 1 94.88 49 ALA B CA 1
ATOM 2473 C C . ALA B 1 49 ? 2.9 19.734 24.797 1 94.88 49 ALA B C 1
ATOM 2475 O O . ALA B 1 49 ? 2.641 18.531 24.969 1 94.88 49 ALA B O 1
ATOM 2476 N N . LEU B 1 50 ? 3.234 20.219 23.672 1 95.25 50 LEU B N 1
ATOM 2477 C CA . LEU B 1 50 ? 3.344 19.391 22.484 1 95.25 50 LEU B CA 1
ATOM 2478 C C . LEU B 1 50 ? 4.492 18.391 22.609 1 95.25 50 LEU B C 1
ATOM 2480 O O . LEU B 1 50 ? 4.367 17.234 22.203 1 95.25 50 LEU B O 1
ATOM 2484 N N . GLU B 1 51 ? 5.555 18.844 23.172 1 94.88 51 GLU B N 1
ATOM 2485 C CA . GLU B 1 51 ? 6.691 17.953 23.391 1 94.88 51 GLU B CA 1
ATOM 2486 C C . GLU B 1 51 ? 6.32 16.812 24.344 1 94.88 51 GLU B C 1
ATOM 2488 O O . GLU B 1 51 ? 6.688 15.656 24.094 1 94.88 51 GLU B O 1
ATOM 2493 N N . ALA B 1 52 ? 5.629 17.156 25.375 1 95.38 52 ALA B N 1
ATOM 2494 C CA . ALA B 1 52 ? 5.188 16.141 26.328 1 95.38 52 ALA B CA 1
ATOM 2495 C C . ALA B 1 52 ? 4.254 15.133 25.672 1 95.38 52 ALA B C 1
ATOM 2497 O O . ALA B 1 52 ? 4.363 13.922 25.906 1 95.38 52 ALA B O 1
ATOM 2498 N N . LEU B 1 53 ? 3.414 15.641 24.906 1 95.25 53 LEU B N 1
ATOM 2499 C CA . LEU B 1 53 ? 2.48 14.766 24.188 1 95.25 53 LEU B CA 1
ATOM 2500 C C . LEU B 1 53 ? 3.223 13.852 23.219 1 95.25 53 LEU B C 1
ATOM 2502 O O . LEU B 1 53 ? 2.877 12.672 23.094 1 95.25 53 LEU B O 1
ATOM 2506 N N . GLN B 1 54 ? 4.203 14.375 22.516 1 92 54 GLN B N 1
ATOM 2507 C CA . GLN B 1 54 ? 5 13.57 21.594 1 92 54 GLN B CA 1
ATOM 2508 C C . GLN B 1 54 ? 5.73 12.453 22.328 1 92 54 GLN B C 1
ATOM 2510 O O . GLN B 1 54 ? 5.859 11.344 21.797 1 92 54 GLN B O 1
ATOM 2515 N N . LEU B 1 55 ? 6.145 12.742 23.516 1 93.19 55 LEU B N 1
ATOM 2516 C CA . LEU B 1 55 ? 6.812 11.734 24.328 1 93.19 55 LEU B CA 1
ATOM 2517 C C . LEU B 1 55 ? 5.852 10.609 24.688 1 93.19 55 LEU B C 1
ATOM 2519 O O . LEU B 1 55 ? 6.262 9.453 24.812 1 93.19 55 LEU B O 1
ATOM 2523 N N . GLU B 1 56 ? 4.617 10.898 24.812 1 94.12 56 GLU B N 1
ATOM 2524 C CA . GLU B 1 56 ? 3.594 9.898 25.109 1 94.12 56 GLU B CA 1
ATOM 2525 C C . GLU B 1 56 ? 3.23 9.102 23.859 1 94.12 56 GLU B C 1
ATOM 2527 O O . GLU B 1 56 ? 2.975 7.895 23.953 1 94.12 56 GLU B O 1
ATOM 2532 N N . LEU B 1 57 ? 3.271 9.789 22.812 1 93.75 57 LEU B N 1
ATOM 2533 C CA . LEU B 1 57 ? 2.803 9.195 21.562 1 93.75 57 LEU B CA 1
ATOM 2534 C C . LEU B 1 57 ? 3.859 8.266 20.969 1 93.75 57 LEU B C 1
ATOM 2536 O O . LEU B 1 57 ? 3.525 7.258 20.344 1 93.75 57 LEU B O 1
ATOM 2540 N N . GLU B 1 58 ? 5.086 8.57 21.094 1 91.44 58 GLU B N 1
ATOM 2541 C CA . GLU B 1 58 ? 6.18 7.836 20.469 1 91.44 58 GLU B CA 1
ATOM 2542 C C . GLU B 1 58 ? 6.164 6.371 20.891 1 91.44 58 GLU B C 1
ATOM 2544 O O . GLU B 1 58 ? 6.199 5.477 20.047 1 91.44 58 GLU B O 1
ATOM 2549 N N . PRO B 1 59 ? 6.07 6.125 22.188 1 93.25 59 PRO B N 1
ATOM 2550 C CA . PRO B 1 59 ? 6 4.715 22.594 1 93.25 59 PRO B CA 1
ATOM 2551 C C . PRO B 1 59 ? 4.754 4.012 22.047 1 93.25 59 PRO B C 1
ATOM 2553 O O . PRO B 1 59 ? 4.797 2.818 21.75 1 93.25 59 PRO B O 1
ATOM 2556 N N . VAL B 1 60 ? 3.668 4.711 21.953 1 92.12 60 VAL B N 1
ATOM 2557 C CA . VAL B 1 60 ? 2.436 4.148 21.406 1 92.12 60 VAL B CA 1
ATOM 2558 C C . VAL B 1 60 ? 2.65 3.736 19.953 1 92.12 60 VAL B C 1
ATOM 2560 O O . VAL B 1 60 ? 2.268 2.635 19.547 1 92.12 60 VAL B O 1
ATOM 2563 N N . ASN B 1 61 ? 3.336 4.562 19.234 1 88.12 61 ASN B N 1
ATOM 2564 C CA . ASN B 1 61 ? 3.631 4.273 17.844 1 88.12 61 ASN B CA 1
ATOM 2565 C C . ASN B 1 61 ? 4.605 3.107 17.703 1 88.12 61 ASN B C 1
ATOM 2567 O O . ASN B 1 61 ? 4.441 2.256 16.828 1 88.12 61 ASN B O 1
ATOM 2571 N N . LYS B 1 62 ? 5.57 3.094 18.484 1 89.25 62 LYS B N 1
ATOM 2572 C CA . LYS B 1 62 ? 6.543 2.006 18.453 1 89.25 62 LYS B CA 1
ATOM 2573 C C . LYS B 1 62 ? 5.887 0.672 18.797 1 89.25 62 LYS B C 1
ATOM 2575 O O . LYS B 1 62 ? 6.16 -0.343 18.156 1 89.25 62 LYS B O 1
ATOM 2580 N N . GLN B 1 63 ? 5.039 0.728 19.781 1 92.38 63 GLN B N 1
ATOM 2581 C CA . GLN B 1 63 ? 4.305 -0.473 20.172 1 92.38 63 GLN B CA 1
ATOM 2582 C C . GLN B 1 63 ? 3.387 -0.937 19.047 1 92.38 63 GLN B C 1
ATOM 2584 O O . GLN B 1 63 ? 3.248 -2.137 18.797 1 92.38 63 GLN B O 1
ATOM 2589 N N . ALA B 1 64 ? 2.764 -0.002 18.453 1 89.25 64 ALA B N 1
ATOM 2590 C CA . ALA B 1 64 ? 1.9 -0.326 17.312 1 89.25 64 ALA B CA 1
ATOM 2591 C C . ALA B 1 64 ? 2.688 -1.017 16.203 1 89.25 64 ALA B C 1
ATOM 2593 O O . ALA B 1 64 ? 2.266 -2.055 15.688 1 89.25 64 ALA B O 1
ATOM 2594 N N . SER B 1 65 ? 3.84 -0.456 15.859 1 84.94 65 SER B N 1
ATOM 2595 C CA . SER B 1 65 ? 4.684 -1.033 14.82 1 84.94 65 SER B CA 1
ATOM 2596 C C . SER B 1 65 ? 5.109 -2.453 15.172 1 84.94 65 SER B C 1
ATOM 2598 O O . SER B 1 65 ? 5.074 -3.348 14.328 1 84.94 65 SER B O 1
ATOM 2600 N N . ARG B 1 66 ? 5.422 -2.658 16.375 1 89.75 66 ARG B N 1
ATOM 2601 C CA . ARG B 1 66 ? 5.84 -3.975 16.844 1 89.75 66 ARG B CA 1
ATOM 2602 C C . ARG B 1 66 ? 4.68 -4.965 16.812 1 89.75 66 ARG B C 1
ATOM 2604 O O . ARG B 1 66 ? 4.859 -6.125 16.438 1 89.75 66 ARG B O 1
ATOM 2611 N N . ALA B 1 67 ? 3.576 -4.488 17.25 1 90.25 67 ALA B N 1
ATOM 2612 C CA . ALA B 1 67 ? 2.398 -5.355 17.25 1 90.25 67 ALA B CA 1
ATOM 2613 C C . ALA B 1 67 ? 2.055 -5.82 15.844 1 90.25 67 ALA B C 1
ATOM 2615 O O . ALA B 1 67 ? 1.755 -6.996 15.625 1 90.25 67 ALA B O 1
ATOM 2616 N N . TYR B 1 68 ? 2.133 -4.969 14.883 1 85.19 68 TYR B N 1
ATOM 2617 C CA . TYR B 1 68 ? 1.873 -5.336 13.492 1 85.19 68 TYR B CA 1
ATOM 2618 C C . TYR B 1 68 ? 2.9 -6.344 12.992 1 85.19 68 TYR B C 1
ATOM 2620 O O . TYR B 1 68 ? 2.551 -7.312 12.312 1 85.19 68 TYR B O 1
ATOM 2628 N N . SER B 1 69 ? 4.148 -6.047 13.273 1 85.25 69 SER B N 1
ATOM 2629 C CA . SER B 1 69 ? 5.215 -6.938 12.836 1 85.25 69 SER B CA 1
ATOM 2630 C C . SER B 1 69 ? 5.051 -8.328 13.438 1 85.25 69 SER B C 1
ATOM 2632 O O . SER B 1 69 ? 5.223 -9.336 12.742 1 85.25 69 SER B O 1
ATOM 2634 N N . ARG B 1 70 ? 4.711 -8.336 14.688 1 90.38 70 ARG B N 1
ATOM 2635 C CA . ARG B 1 70 ? 4.516 -9.617 15.359 1 90.38 70 ARG B CA 1
ATOM 2636 C C . ARG B 1 70 ? 3.338 -10.375 14.766 1 90.38 70 ARG B C 1
ATOM 2638 O O . ARG B 1 70 ? 3.414 -11.586 14.555 1 90.38 70 ARG B O 1
ATOM 2645 N N . LEU B 1 71 ? 2.27 -9.695 14.594 1 89.75 71 LEU B N 1
ATOM 2646 C CA . LEU B 1 71 ? 1.102 -10.32 13.984 1 89.75 71 LEU B CA 1
ATOM 2647 C C . LEU B 1 71 ? 1.435 -10.859 12.602 1 89.75 71 LEU B C 1
ATOM 2649 O O . LEU B 1 71 ? 1.059 -11.984 12.258 1 89.75 71 LEU B O 1
ATOM 2653 N N . LYS B 1 72 ? 2.131 -10.086 11.812 1 85.31 72 LYS B N 1
ATOM 2654 C CA . LYS B 1 72 ? 2.555 -10.5 10.484 1 85.31 72 LYS B CA 1
ATOM 2655 C C . LYS B 1 72 ? 3.381 -11.789 10.547 1 85.31 72 LYS B C 1
ATOM 2657 O O . LYS B 1 72 ? 3.135 -12.727 9.789 1 85.31 72 LYS B O 1
ATOM 2662 N N . LEU B 1 73 ? 4.34 -11.805 11.422 1 88 73 LEU B N 1
ATOM 2663 C CA . LEU B 1 73 ? 5.203 -12.969 11.578 1 88 73 LEU B CA 1
ATOM 2664 C C . LEU B 1 73 ? 4.387 -14.203 11.953 1 88 73 LEU B C 1
ATOM 2666 O O . LEU B 1 73 ? 4.586 -15.281 11.391 1 88 73 LEU B O 1
ATOM 2670 N N . ARG B 1 74 ? 3.508 -14.031 12.867 1 92.62 74 ARG B N 1
ATOM 2671 C CA . ARG B 1 74 ? 2.68 -15.141 13.32 1 92.62 74 ARG B CA 1
ATOM 2672 C C . ARG B 1 74 ? 1.82 -15.688 12.188 1 92.62 74 ARG B C 1
ATOM 2674 O O . ARG B 1 74 ? 1.722 -16.906 12.008 1 92.62 74 ARG B O 1
ATOM 2681 N N . ILE B 1 75 ? 1.221 -14.859 11.469 1 90.5 75 ILE B N 1
ATOM 2682 C CA . ILE B 1 75 ? 0.34 -15.266 10.375 1 90.5 75 ILE B CA 1
ATOM 2683 C C . ILE B 1 75 ? 1.151 -15.969 9.289 1 90.5 75 ILE B C 1
ATOM 2685 O O . ILE B 1 75 ? 0.723 -16.984 8.75 1 90.5 75 ILE B O 1
ATOM 2689 N N . CYS B 1 76 ? 2.285 -15.367 9 1 88.12 76 CYS B N 1
ATOM 2690 C CA . CYS B 1 76 ? 3.16 -15.984 8.008 1 88.12 76 CYS B CA 1
ATOM 2691 C C . CYS B 1 76 ? 3.559 -17.391 8.43 1 88.12 76 CYS B C 1
ATOM 2693 O O . CYS B 1 76 ? 3.545 -18.312 7.617 1 88.12 76 CYS B O 1
ATOM 2695 N N . GLN B 1 77 ? 3.889 -17.531 9.656 1 92.88 77 GLN B N 1
ATOM 2696 C CA . GLN B 1 77 ? 4.305 -18.828 10.172 1 92.88 77 GLN B CA 1
ATOM 2697 C C . GLN B 1 77 ? 3.154 -19.828 10.125 1 92.88 77 GLN B C 1
ATOM 2699 O O . GLN B 1 77 ? 3.361 -21.016 9.812 1 92.88 77 GLN B O 1
ATOM 2704 N N . ARG B 1 78 ? 2.018 -19.406 10.383 1 93.94 78 ARG B N 1
ATOM 2705 C CA . ARG B 1 78 ? 0.842 -20.266 10.383 1 93.94 78 ARG B CA 1
ATOM 2706 C C . ARG B 1 78 ? 0.483 -20.703 8.969 1 93.94 78 ARG B C 1
ATOM 2708 O O . ARG B 1 78 ? 0.057 -21.844 8.758 1 93.94 78 ARG B O 1
ATOM 2715 N N . ARG B 1 79 ? 0.689 -19.875 8.023 1 93.81 79 ARG B N 1
ATOM 2716 C CA . ARG B 1 79 ? 0.29 -20.156 6.648 1 93.81 79 ARG B CA 1
ATOM 2717 C C . ARG B 1 79 ? 1.358 -20.984 5.926 1 93.81 79 ARG B C 1
ATOM 2719 O O . ARG B 1 79 ? 1.059 -21.688 4.965 1 93.81 79 ARG B O 1
ATOM 2726 N N . LYS B 1 80 ? 2.533 -20.891 6.359 1 93.44 80 LYS B N 1
ATOM 2727 C CA . LYS B 1 80 ? 3.703 -21.406 5.652 1 93.44 80 LYS B CA 1
ATOM 2728 C C . LYS B 1 80 ? 3.537 -22.891 5.324 1 93.44 80 LYS B C 1
ATOM 2730 O O . LYS B 1 80 ? 3.66 -23.281 4.168 1 93.44 80 LYS B O 1
ATOM 2735 N N . PRO B 1 81 ? 3.236 -23.797 6.336 1 95.38 81 PRO B N 1
ATOM 2736 C CA . PRO B 1 81 ? 3.094 -25.219 6.016 1 95.38 81 PRO B CA 1
ATOM 2737 C C . PRO B 1 81 ? 1.991 -25.484 4.992 1 95.38 81 PRO B C 1
ATOM 2739 O O . PRO B 1 81 ? 2.141 -26.359 4.129 1 95.38 81 PRO B O 1
ATOM 2742 N N . HIS B 1 82 ? 0.921 -24.781 5.086 1 95.56 82 HIS B N 1
ATOM 2743 C CA . HIS B 1 82 ? -0.177 -24.953 4.141 1 95.56 82 HIS B CA 1
ATOM 2744 C C . HIS B 1 82 ? 0.235 -24.531 2.734 1 95.56 82 HIS B C 1
ATOM 2746 O O . HIS B 1 82 ? -0.071 -25.219 1.761 1 95.56 82 HIS B O 1
ATOM 2752 N N . LEU B 1 83 ? 0.91 -23.469 2.635 1 95.19 83 LEU B N 1
ATOM 2753 C CA . LEU B 1 83 ? 1.323 -22.953 1.334 1 95.19 83 LEU B CA 1
ATOM 2754 C C . LEU B 1 83 ? 2.369 -23.859 0.696 1 95.19 83 LEU B C 1
ATOM 2756 O O . LEU B 1 83 ? 2.361 -24.062 -0.521 1 95.19 83 LEU B O 1
ATOM 2760 N N . GLN B 1 84 ? 3.248 -24.359 1.521 1 94.88 84 GLN B N 1
ATOM 2761 C CA . GLN B 1 84 ? 4.242 -25.312 1.026 1 94.88 84 GLN B CA 1
ATOM 2762 C C . GLN B 1 84 ? 3.58 -26.578 0.511 1 94.88 84 GLN B C 1
ATOM 2764 O O . GLN B 1 84 ? 3.939 -27.094 -0.556 1 94.88 84 GLN B O 1
ATOM 2769 N N . HIS B 1 85 ? 2.709 -27.047 1.282 1 96 85 HIS B N 1
ATOM 2770 C CA . HIS B 1 85 ? 1.96 -28.219 0.857 1 96 85 HIS B CA 1
ATOM 2771 C C . HIS B 1 85 ? 1.183 -27.953 -0.426 1 96 85 HIS B C 1
ATOM 2773 O O . HIS B 1 85 ? 1.168 -28.781 -1.338 1 96 85 HIS B O 1
ATOM 2779 N N . ARG B 1 86 ? 0.555 -26.844 -0.498 1 96.12 86 ARG B N 1
ATOM 2780 C CA . ARG B 1 86 ? -0.177 -26.469 -1.701 1 96.12 86 ARG B 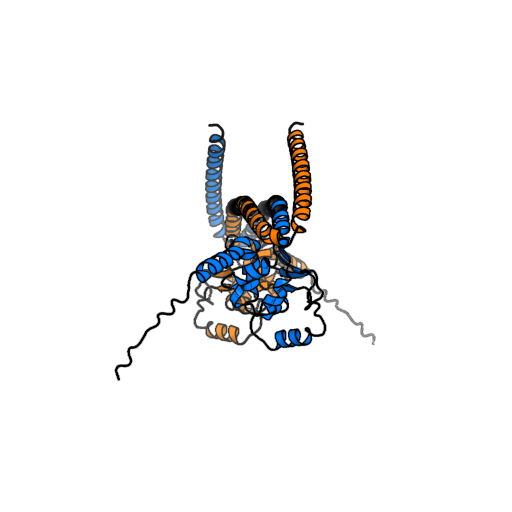CA 1
ATOM 2781 C C . ARG B 1 86 ? 0.733 -26.484 -2.924 1 96.12 86 ARG B C 1
ATOM 2783 O O . ARG B 1 86 ? 0.369 -27.031 -3.967 1 96.12 86 ARG B O 1
ATOM 2790 N N . SER B 1 87 ? 1.869 -25.906 -2.719 1 95 87 SER B N 1
ATOM 2791 C CA . SER B 1 87 ? 2.844 -25.844 -3.803 1 95 87 SER B CA 1
ATOM 2792 C C . SER B 1 87 ? 3.229 -27.25 -4.273 1 95 87 SER B C 1
ATOM 2794 O O . SER B 1 87 ? 3.309 -27.5 -5.48 1 95 87 SER B O 1
ATOM 2796 N N . THR B 1 88 ? 3.438 -28.094 -3.369 1 95 88 THR B N 1
ATOM 2797 C CA . THR B 1 88 ? 3.828 -29.469 -3.686 1 95 88 THR B CA 1
ATOM 2798 C C . THR B 1 88 ? 2.734 -30.172 -4.484 1 95 88 THR B C 1
ATOM 2800 O O . THR B 1 88 ? 3.02 -30.828 -5.488 1 95 88 THR B O 1
ATOM 2803 N N . ILE B 1 89 ? 1.544 -30.047 -4.082 1 95.5 89 ILE B N 1
ATOM 2804 C CA . ILE B 1 89 ? 0.426 -30.672 -4.773 1 95.5 89 ILE B CA 1
ATOM 2805 C C . ILE B 1 89 ? 0.308 -30.109 -6.188 1 95.5 89 ILE B C 1
ATOM 2807 O O . ILE B 1 89 ? 0.179 -30.859 -7.156 1 95.5 89 ILE B O 1
ATOM 2811 N N . ILE B 1 90 ? 0.339 -28.844 -6.293 1 95.31 90 ILE B N 1
ATOM 2812 C CA . ILE B 1 90 ? 0.129 -28.172 -7.566 1 95.31 90 ILE B CA 1
ATOM 2813 C C . ILE B 1 90 ? 1.208 -28.594 -8.562 1 95.31 90 ILE B C 1
ATOM 2815 O O . ILE B 1 90 ? 0.937 -28.75 -9.75 1 95.31 90 ILE B O 1
ATOM 2819 N N . GLN B 1 91 ? 2.4 -28.719 -8.07 1 92.12 91 GLN B N 1
ATOM 2820 C CA . GLN B 1 91 ? 3.506 -29.125 -8.93 1 92.12 91 GLN B CA 1
ATOM 2821 C C . GLN B 1 91 ? 3.238 -30.484 -9.578 1 92.12 91 GLN B C 1
ATOM 2823 O O . GLN B 1 91 ? 3.811 -30.797 -10.617 1 92.12 91 GLN B O 1
ATOM 2828 N N . GLY B 1 92 ? 2.391 -31.266 -8.992 1 90.75 92 GLY B N 1
ATOM 2829 C CA . GLY B 1 92 ? 2.033 -32.562 -9.547 1 90.75 92 GLY B CA 1
ATOM 2830 C C . GLY B 1 92 ? 0.964 -32.469 -10.617 1 90.75 92 GLY B C 1
ATOM 2831 O O . GLY B 1 92 ? 0.672 -33.469 -11.289 1 90.75 92 GLY B O 1
ATOM 2832 N N . ILE B 1 93 ? 0.398 -31.344 -10.758 1 92.44 93 ILE B N 1
ATOM 2833 C CA . ILE B 1 93 ? -0.661 -31.156 -11.75 1 92.44 93 ILE B CA 1
ATOM 2834 C C . ILE B 1 93 ? -0.113 -30.406 -12.953 1 92.44 93 ILE B C 1
ATOM 2836 O O . ILE B 1 93 ? 0.095 -29.188 -12.898 1 92.44 93 ILE B O 1
ATOM 2840 N N . LEU B 1 94 ? 0.009 -31.047 -13.992 1 88.62 94 LEU B N 1
ATOM 2841 C CA . LEU B 1 94 ? 0.599 -30.469 -15.195 1 88.62 94 LEU B CA 1
ATOM 2842 C C . LEU B 1 94 ? -0.254 -29.328 -15.719 1 88.62 94 LEU B C 1
ATOM 2844 O O . LEU B 1 94 ? -1.468 -29.469 -15.883 1 88.62 94 LEU B O 1
ATOM 2848 N N . GLY B 1 95 ? 0.355 -28.203 -15.969 1 93.19 95 GLY B N 1
ATOM 2849 C CA . GLY B 1 95 ? -0.308 -27.047 -16.578 1 93.19 95 GLY B CA 1
ATOM 2850 C C . GLY B 1 95 ? -1.285 -26.359 -15.641 1 93.19 95 GLY B C 1
ATOM 2851 O O . GLY B 1 95 ? -2.18 -25.641 -16.094 1 93.19 95 GLY B O 1
ATOM 2852 N N . PHE B 1 96 ? -1.162 -26.672 -14.414 1 96.19 96 PHE B N 1
ATOM 2853 C CA . PHE B 1 96 ? -2.105 -26.125 -13.445 1 96.19 96 PHE B CA 1
ATOM 2854 C C . PHE B 1 96 ? -2.199 -24.609 -13.578 1 96.19 96 PHE B C 1
ATOM 2856 O O . PHE B 1 96 ? -3.293 -24.062 -13.711 1 96.19 96 PHE B O 1
ATOM 2863 N N . TRP B 1 97 ? -1.116 -23.891 -13.531 1 97.31 97 TRP B N 1
ATOM 2864 C CA . TRP B 1 97 ? -1.088 -22.438 -13.438 1 97.31 97 TRP B CA 1
ATOM 2865 C C . TRP B 1 97 ? -1.576 -21.797 -14.727 1 97.31 97 TRP B C 1
ATOM 2867 O O . TRP B 1 97 ? -2.338 -20.828 -14.695 1 97.31 97 TRP B O 1
ATOM 2877 N N . VAL B 1 98 ? -1.139 -22.297 -15.875 1 96.69 98 VAL B N 1
ATOM 2878 C CA . VAL B 1 98 ? -1.592 -21.719 -17.125 1 96.69 98 VAL B CA 1
ATOM 2879 C C . VAL B 1 98 ? -3.109 -21.844 -17.234 1 96.69 98 VAL B C 1
ATOM 2881 O O . VAL B 1 98 ? -3.783 -20.906 -17.688 1 96.69 98 VAL B O 1
ATOM 2884 N N . LYS B 1 99 ? -3.641 -22.953 -16.844 1 96.31 99 LYS B N 1
ATOM 2885 C CA . LYS B 1 99 ? -5.09 -23.141 -16.875 1 96.31 99 LYS B CA 1
ATOM 2886 C C . LYS B 1 99 ? -5.789 -22.172 -15.922 1 96.31 99 LYS B C 1
ATOM 2888 O O . LYS B 1 99 ? -6.785 -21.547 -16.297 1 96.31 99 LYS B O 1
ATOM 2893 N N . ALA B 1 100 ? -5.246 -22.078 -14.727 1 97.06 100 ALA B N 1
ATOM 2894 C CA . ALA B 1 100 ? -5.812 -21.141 -13.766 1 97.06 100 ALA B CA 1
ATOM 2895 C C . ALA B 1 100 ? -5.77 -19.703 -14.305 1 97.06 100 ALA B C 1
ATOM 2897 O O . ALA B 1 100 ? -6.75 -18.969 -14.188 1 97.06 100 ALA B O 1
ATOM 2898 N N . PHE B 1 101 ? -4.613 -19.297 -14.914 1 96.94 101 PHE B N 1
ATOM 2899 C CA . PHE B 1 101 ? -4.457 -17.969 -15.477 1 96.94 101 PHE B CA 1
ATOM 2900 C C . PHE B 1 101 ? -5.461 -17.734 -16.594 1 96.94 101 PHE B C 1
ATOM 2902 O O . PHE B 1 101 ? -6.117 -16.688 -16.641 1 96.94 101 PHE B O 1
ATOM 2909 N N . MET B 1 102 ? -5.652 -18.719 -17.422 1 95.5 102 MET B N 1
ATOM 2910 C CA . MET B 1 102 ? -6.488 -18.578 -18.609 1 95.5 102 MET B CA 1
ATOM 2911 C C . MET B 1 102 ? -7.969 -18.578 -18.234 1 95.5 102 MET B C 1
ATOM 2913 O O . MET B 1 102 ? -8.805 -18.078 -18.984 1 95.5 102 MET B O 1
ATOM 2917 N N . ASN B 1 103 ? -8.266 -19.188 -17.125 1 96 103 ASN B N 1
ATOM 2918 C CA . ASN B 1 103 ? -9.656 -19.281 -16.703 1 96 103 ASN B CA 1
ATOM 2919 C C . ASN B 1 103 ? -10.078 -18.062 -15.891 1 96 103 ASN B C 1
ATOM 2921 O O . ASN B 1 103 ? -11.25 -17.891 -15.562 1 96 103 ASN B O 1
ATOM 2925 N N . HIS B 1 104 ? -9.102 -17.266 -15.492 1 95.69 104 HIS B N 1
ATOM 2926 C CA . HIS B 1 104 ? -9.445 -16.016 -14.82 1 95.69 104 HIS B CA 1
ATOM 2927 C C . HIS B 1 104 ? -10.039 -15 -15.805 1 95.69 104 HIS B C 1
ATOM 2929 O O . HIS B 1 104 ? -9.43 -14.703 -16.828 1 95.69 104 HIS B O 1
ATOM 2935 N N . PRO B 1 105 ? -11.172 -14.438 -15.531 1 92.62 105 PRO B N 1
ATOM 2936 C CA . PRO B 1 105 ? -11.914 -13.633 -16.5 1 92.62 105 PRO B CA 1
ATOM 2937 C C . PRO B 1 105 ? -11.109 -12.445 -17.031 1 92.62 105 PRO B C 1
ATOM 2939 O O . PRO B 1 105 ? -11.078 -12.203 -18.234 1 92.62 105 PRO B O 1
ATOM 2942 N N . GLN B 1 106 ? -10.398 -11.727 -16.234 1 90.56 106 GLN B N 1
ATOM 2943 C CA . GLN B 1 106 ? -9.664 -10.547 -16.672 1 90.56 106 GLN B CA 1
ATOM 2944 C C . GLN B 1 106 ? -8.258 -10.914 -17.141 1 90.56 106 GLN B C 1
ATOM 2946 O O . GLN B 1 106 ? -7.746 -10.336 -18.109 1 90.56 106 GLN B O 1
ATOM 2951 N N . MET B 1 107 ? -7.695 -11.875 -16.594 1 91.62 107 MET B N 1
ATOM 2952 C CA . MET B 1 107 ? -6.328 -12.273 -16.906 1 91.62 107 MET B CA 1
ATOM 2953 C C . MET B 1 107 ? -6.25 -12.844 -18.328 1 91.62 107 MET B C 1
ATOM 2955 O O . MET B 1 107 ? -5.328 -12.516 -19.078 1 91.62 107 MET B O 1
ATOM 2959 N N . SER B 1 108 ? -7.227 -13.617 -18.641 1 91.12 108 SER B N 1
ATOM 2960 C CA . SER B 1 108 ? -7.234 -14.273 -19.953 1 91.12 108 SER B CA 1
ATOM 2961 C C . SER B 1 108 ? -7.227 -13.258 -21.078 1 91.12 108 SER B C 1
ATOM 2963 O O . SER B 1 108 ? -6.633 -13.5 -22.141 1 91.12 108 SER B O 1
ATOM 2965 N N . ALA B 1 109 ? -7.863 -12.094 -20.859 1 88.25 109 ALA B N 1
ATOM 2966 C CA . ALA B 1 109 ? -7.953 -11.047 -21.859 1 88.25 109 ALA B CA 1
ATOM 2967 C C . ALA B 1 109 ? -6.59 -10.398 -22.109 1 88.25 109 ALA B C 1
ATOM 2969 O O . ALA B 1 109 ? -6.371 -9.758 -23.141 1 88.25 109 ALA B O 1
ATOM 2970 N N . MET B 1 110 ? -5.688 -10.625 -21.203 1 87.19 110 MET B N 1
ATOM 2971 C CA . MET B 1 110 ? -4.375 -9.992 -21.281 1 87.19 110 MET B CA 1
ATOM 2972 C C . MET B 1 110 ? -3.305 -11 -21.672 1 87.19 110 MET B C 1
ATOM 2974 O O . MET B 1 110 ? -2.109 -10.734 -21.531 1 87.19 110 MET B O 1
ATOM 2978 N N . MET B 1 111 ? -3.771 -12.109 -22.156 1 88.56 111 MET B N 1
ATOM 2979 C CA . MET B 1 111 ? -2.854 -13.203 -22.484 1 88.56 111 MET B CA 1
ATOM 2980 C C . MET B 1 111 ? -2.807 -13.445 -23.984 1 88.56 111 MET B C 1
ATOM 2982 O O . MET B 1 111 ? -3.84 -13.688 -24.609 1 88.56 111 MET B O 1
ATOM 2986 N N . SER B 1 112 ? -1.679 -13.359 -24.531 1 87.94 112 SER B N 1
ATOM 2987 C CA . SER B 1 112 ? -1.507 -13.781 -25.906 1 87.94 112 SER B CA 1
ATOM 2988 C C . SER B 1 112 ? -1.329 -15.297 -26 1 87.94 112 SER B C 1
ATOM 2990 O O . SER B 1 112 ? -1.11 -15.961 -25 1 87.94 112 SER B O 1
ATOM 2992 N N . ASP B 1 113 ? -1.41 -15.797 -27.281 1 89.69 113 ASP B N 1
ATOM 2993 C CA . ASP B 1 113 ? -1.153 -17.219 -27.516 1 89.69 113 ASP B CA 1
ATOM 2994 C C . ASP B 1 113 ? 0.265 -17.594 -27.078 1 89.69 113 ASP B C 1
ATOM 2996 O O . ASP B 1 113 ? 0.489 -18.672 -26.531 1 89.69 113 ASP B O 1
ATOM 3000 N N . GLN B 1 114 ? 1.115 -16.703 -27.344 1 88.25 114 GLN B N 1
ATOM 3001 C CA . GLN B 1 114 ? 2.504 -16.953 -26.969 1 88.25 114 GLN B CA 1
ATOM 3002 C C . GLN B 1 114 ? 2.678 -16.984 -25.453 1 88.25 114 GLN B C 1
ATOM 3004 O O . GLN B 1 114 ? 3.438 -17.797 -24.922 1 88.25 114 GLN B O 1
ATOM 3009 N N . ASP B 1 115 ? 1.999 -16.094 -24.75 1 91.88 115 ASP B N 1
ATOM 3010 C CA . ASP B 1 115 ? 2.033 -16.094 -23.297 1 91.88 115 ASP B CA 1
ATOM 3011 C C . ASP B 1 115 ? 1.53 -17.422 -22.734 1 91.88 115 ASP B C 1
ATOM 3013 O O . ASP B 1 115 ? 2.133 -17.969 -21.812 1 91.88 115 ASP B O 1
ATOM 3017 N N . GLU B 1 116 ? 0.436 -17.812 -23.297 1 94 116 GLU B N 1
ATOM 3018 C CA . GLU B 1 116 ? -0.146 -19.078 -22.859 1 94 116 GLU B CA 1
ATOM 3019 C C . GLU B 1 116 ? 0.842 -20.219 -23.016 1 94 116 GLU B C 1
ATOM 3021 O O . GLU B 1 116 ? 0.998 -21.047 -22.125 1 94 116 GLU B O 1
ATOM 3026 N N . ASP B 1 117 ? 1.503 -20.266 -24.125 1 93.94 117 ASP B N 1
ATOM 3027 C CA . ASP B 1 117 ? 2.48 -21.312 -24.375 1 93.94 117 ASP B CA 1
ATOM 3028 C C . ASP B 1 117 ? 3.631 -21.266 -23.375 1 93.94 117 ASP B C 1
ATOM 3030 O O . ASP B 1 117 ? 4.023 -22.281 -22.812 1 93.94 117 ASP B O 1
ATOM 3034 N N . MET B 1 118 ? 4.137 -20.125 -23.125 1 93.75 118 MET B N 1
ATOM 3035 C CA . MET B 1 118 ? 5.242 -19.969 -22.188 1 93.75 118 MET B CA 1
ATOM 3036 C C . MET B 1 118 ? 4.809 -20.328 -20.766 1 93.75 118 MET B C 1
ATOM 3038 O O . MET B 1 118 ? 5.543 -21 -20.047 1 93.75 118 MET B O 1
ATOM 3042 N N . LEU B 1 119 ? 3.574 -19.906 -20.422 1 95.88 119 LEU B N 1
ATOM 3043 C CA . LEU B 1 119 ? 3.062 -20.156 -19.078 1 95.88 119 LEU B CA 1
ATOM 3044 C C . LEU B 1 119 ? 2.748 -21.625 -18.891 1 95.88 119 LEU B C 1
ATOM 3046 O O . LEU B 1 119 ? 2.609 -22.094 -17.75 1 95.88 119 LEU B O 1
ATOM 3050 N N . SER B 1 120 ? 2.619 -22.359 -19.922 1 96.06 120 SER B N 1
ATOM 3051 C CA . SER B 1 120 ? 2.375 -23.797 -19.812 1 96.06 120 SER B CA 1
ATOM 3052 C C . SER B 1 120 ? 3.549 -24.516 -19.156 1 96.06 120 SER B C 1
ATOM 3054 O O . SER B 1 120 ? 3.395 -25.609 -18.625 1 96.06 120 SER B O 1
ATOM 3056 N N . TYR B 1 121 ? 4.723 -23.906 -19.125 1 95.81 121 TYR B N 1
ATOM 3057 C CA . TYR B 1 121 ? 5.91 -24.5 -18.516 1 95.81 121 TYR B CA 1
ATOM 3058 C C . TYR B 1 121 ? 6.078 -24.031 -17.078 1 95.81 121 TYR B C 1
ATOM 3060 O O . TYR B 1 121 ? 7.023 -24.438 -16.391 1 95.81 121 TYR B O 1
ATOM 3068 N N . MET B 1 122 ? 5.156 -23.188 -16.625 1 96.88 122 MET B N 1
ATOM 3069 C CA . MET B 1 122 ? 5.227 -22.688 -15.25 1 96.88 122 MET B CA 1
ATOM 3070 C C . MET B 1 122 ? 4.875 -23.781 -14.25 1 96.88 122 MET B C 1
ATOM 3072 O O . MET B 1 122 ? 3.871 -24.469 -14.414 1 96.88 122 MET B O 1
ATOM 3076 N N . THR B 1 123 ? 5.66 -23.922 -13.172 1 95.75 123 THR B N 1
ATOM 3077 C CA . THR B 1 123 ? 5.484 -25.016 -12.227 1 95.75 123 THR B CA 1
ATOM 3078 C C . THR B 1 123 ? 5.035 -24.484 -10.867 1 95.75 123 THR B C 1
ATOM 3080 O O . THR B 1 123 ? 4.492 -25.234 -10.047 1 95.75 123 THR B O 1
ATOM 3083 N N . ASN B 1 124 ? 5.328 -23.281 -10.672 1 96.19 124 ASN B N 1
ATOM 3084 C CA . ASN B 1 124 ? 4.992 -22.734 -9.359 1 96.19 124 ASN B CA 1
ATOM 3085 C C . ASN B 1 124 ? 4.848 -21.219 -9.391 1 96.19 124 ASN B C 1
ATOM 3087 O O . ASN B 1 124 ? 5.375 -20.562 -10.289 1 96.19 124 ASN B O 1
ATOM 3091 N N . LEU B 1 125 ? 4.082 -20.672 -8.406 1 97.5 125 LEU B N 1
ATOM 3092 C CA . LEU B 1 125 ? 3.869 -19.25 -8.156 1 97.5 125 LEU B CA 1
ATOM 3093 C C . LEU B 1 125 ? 3.992 -18.938 -6.672 1 97.5 125 LEU B C 1
ATOM 3095 O O . LEU B 1 125 ? 3.404 -19.625 -5.836 1 97.5 125 LEU B O 1
ATOM 3099 N N . LYS B 1 126 ? 4.832 -18.078 -6.398 1 95.06 126 LYS B N 1
ATOM 3100 C CA . LYS B 1 126 ? 4.961 -17.625 -5.016 1 95.06 126 LYS B CA 1
ATOM 3101 C C . LYS B 1 126 ? 4.84 -16.109 -4.926 1 95.06 126 LYS B C 1
ATOM 3103 O O . LYS B 1 126 ? 5.426 -15.391 -5.734 1 95.06 126 LYS B O 1
ATOM 3108 N N . VAL B 1 127 ? 4.031 -15.695 -3.984 1 92.69 127 VAL B N 1
ATOM 3109 C CA . VAL B 1 127 ? 3.889 -14.273 -3.717 1 92.69 127 VAL B CA 1
ATOM 3110 C C . VAL B 1 127 ? 4.301 -13.969 -2.279 1 92.69 127 VAL B C 1
ATOM 3112 O O . VAL B 1 127 ? 3.859 -14.648 -1.346 1 92.69 127 VAL B O 1
ATOM 3115 N N . GLU B 1 128 ? 5.168 -13.008 -2.168 1 87.12 128 GLU B N 1
ATOM 3116 C CA . GLU B 1 128 ? 5.594 -12.547 -0.851 1 87.12 128 GLU B CA 1
ATOM 3117 C C . GLU B 1 128 ? 5.25 -11.07 -0.647 1 87.12 128 GLU B C 1
ATOM 3119 O O . GLU B 1 128 ? 5.559 -10.234 -1.499 1 87.12 128 GLU B O 1
ATOM 3124 N N . GLU B 1 129 ? 4.496 -10.836 0.412 1 78.06 129 GLU B N 1
ATOM 3125 C CA . GLU B 1 129 ? 4.184 -9.461 0.792 1 78.06 129 GLU B CA 1
ATOM 3126 C C . GLU B 1 129 ? 4.957 -9.047 2.039 1 78.06 129 GLU B C 1
ATOM 3128 O O . GLU B 1 129 ? 4.973 -9.766 3.037 1 78.06 129 GLU B O 1
ATOM 3133 N N . LEU B 1 130 ? 5.684 -7.934 1.775 1 70.31 130 LEU B N 1
ATOM 3134 C CA . LEU B 1 130 ? 6.367 -7.336 2.918 1 70.31 130 LEU B CA 1
ATOM 3135 C C . LEU B 1 130 ? 5.715 -6.02 3.318 1 70.31 130 LEU B C 1
ATOM 3137 O O . LEU B 1 130 ? 5.43 -5.176 2.465 1 70.31 130 LEU B O 1
ATOM 3141 N N . ARG B 1 131 ? 5.172 -5.734 4.367 1 62.75 131 ARG B N 1
ATOM 3142 C CA . ARG B 1 131 ? 4.422 -4.543 4.762 1 62.75 131 ARG B CA 1
ATOM 3143 C C . ARG B 1 131 ? 5.285 -3.607 5.602 1 62.75 131 ARG B C 1
ATOM 3145 O O . ARG B 1 131 ? 5.129 -2.387 5.535 1 62.75 131 ARG B O 1
ATOM 3152 N N . HIS B 1 132 ? 6.047 -3.928 6.441 1 60.12 132 HIS B N 1
ATOM 3153 C CA . HIS B 1 132 ? 6.852 -3.055 7.289 1 60.12 132 HIS B CA 1
ATOM 3154 C C . HIS B 1 132 ? 8.336 -3.406 7.199 1 60.12 132 HIS B C 1
ATOM 3156 O O . HIS B 1 132 ? 8.695 -4.586 7.145 1 60.12 132 HIS B O 1
ATOM 3162 N N . PRO B 1 133 ? 9.133 -2.359 6.996 1 54.88 133 PRO B N 1
ATOM 3163 C CA . PRO B 1 133 ? 8.852 -0.921 6.973 1 54.88 133 PRO B CA 1
ATOM 3164 C C . PRO B 1 133 ? 8.445 -0.421 5.59 1 54.88 133 PRO B C 1
ATOM 3166 O O . PRO B 1 133 ? 7.848 0.65 5.469 1 54.88 133 PRO B O 1
ATOM 3169 N N . THR B 1 134 ? 8.891 -1.271 4.633 1 59.16 134 THR B N 1
ATOM 3170 C CA . THR B 1 134 ? 8.539 -0.922 3.264 1 59.16 134 THR B CA 1
ATOM 3171 C C . THR B 1 134 ? 7.582 -1.954 2.672 1 59.16 134 THR B C 1
ATOM 3173 O O . THR B 1 134 ? 7.863 -3.154 2.699 1 59.16 134 THR B O 1
ATOM 3176 N N . ASP B 1 135 ? 6.449 -1.428 2.264 1 67.31 135 ASP B N 1
ATOM 3177 C CA . ASP B 1 135 ? 5.488 -2.344 1.653 1 67.31 135 ASP B CA 1
ATOM 3178 C C . ASP B 1 135 ? 5.969 -2.807 0.28 1 67.31 135 ASP B C 1
ATOM 3180 O O . ASP B 1 135 ? 6.316 -1.984 -0.572 1 67.31 135 ASP B O 1
ATOM 3184 N N . CYS B 1 136 ? 6.25 -4.016 0.288 1 77.12 136 CYS B N 1
ATOM 3185 C CA . CYS B 1 136 ? 6.688 -4.559 -0.993 1 77.12 136 CYS B CA 1
ATOM 3186 C C . CYS B 1 136 ? 5.941 -5.848 -1.322 1 77.12 136 CYS B C 1
ATOM 3188 O O . CYS B 1 136 ? 5.461 -6.539 -0.423 1 77.12 136 CYS B O 1
ATOM 3190 N N . CYS B 1 137 ? 5.742 -6.043 -2.559 1 83 137 CYS B N 1
ATOM 3191 C CA . CYS B 1 137 ? 5.172 -7.281 -3.078 1 83 137 CYS B CA 1
ATOM 3192 C C . CYS B 1 137 ? 6.105 -7.926 -4.098 1 83 137 CYS B C 1
ATOM 3194 O O . CYS B 1 137 ? 6.559 -7.266 -5.035 1 83 137 CYS B O 1
ATOM 3196 N N . LYS B 1 138 ? 6.422 -9.109 -3.811 1 88 138 LYS B N 1
ATOM 3197 C CA . LYS B 1 138 ? 7.297 -9.875 -4.699 1 88 138 LYS B CA 1
ATOM 3198 C C . LYS B 1 138 ? 6.551 -11.047 -5.332 1 88 138 LYS B C 1
ATOM 3200 O O . LYS B 1 138 ? 5.941 -11.852 -4.629 1 88 138 LYS B O 1
ATOM 3205 N N . ILE B 1 139 ? 6.555 -11.094 -6.633 1 93 139 ILE B N 1
ATOM 3206 C CA . ILE B 1 139 ? 5.93 -12.18 -7.387 1 93 139 ILE B CA 1
ATOM 3207 C C . ILE B 1 139 ? 7.008 -13.055 -8.023 1 93 139 ILE B C 1
ATOM 3209 O O . ILE B 1 139 ? 7.84 -12.562 -8.789 1 93 139 ILE B O 1
ATOM 3213 N N . MET B 1 140 ? 7.004 -14.305 -7.719 1 96.25 140 MET B N 1
ATOM 3214 C CA . MET B 1 140 ? 7.992 -15.242 -8.242 1 96.25 140 MET B CA 1
ATOM 3215 C C . MET B 1 140 ? 7.324 -16.328 -9.086 1 96.25 140 MET B C 1
ATOM 3217 O O . MET B 1 140 ? 6.43 -17.031 -8.609 1 96.25 140 MET B O 1
ATOM 3221 N N . LEU B 1 141 ? 7.746 -16.438 -10.281 1 97.5 141 LEU B N 1
ATOM 3222 C CA . LEU B 1 141 ? 7.258 -17.469 -11.195 1 97.5 141 LEU B CA 1
ATOM 3223 C C . LEU B 1 141 ? 8.344 -18.5 -11.484 1 97.5 141 LEU B C 1
ATOM 3225 O O . LEU B 1 141 ? 9.453 -18.156 -11.898 1 97.5 141 LEU B O 1
ATOM 3229 N N . PHE B 1 142 ? 8.023 -19.766 -11.258 1 97.38 142 PHE B N 1
ATOM 3230 C CA . PHE B 1 142 ? 8.969 -20.844 -11.469 1 97.38 142 PHE B CA 1
ATOM 3231 C C . PHE B 1 142 ? 8.625 -21.625 -12.734 1 97.38 142 PHE B C 1
ATOM 3233 O O . PHE B 1 142 ? 7.457 -21.906 -12.992 1 97.38 142 PHE B O 1
ATOM 3240 N N . PHE B 1 143 ? 9.664 -21.969 -13.492 1 96.62 143 PHE B N 1
ATOM 3241 C CA . PHE B 1 143 ? 9.461 -22.625 -14.773 1 96.62 143 PHE B CA 1
ATOM 3242 C C . PHE B 1 143 ? 10.328 -23.875 -14.883 1 96.62 143 PHE B C 1
ATOM 3244 O O . PHE B 1 143 ? 11.445 -23.906 -14.367 1 96.62 143 PHE B O 1
ATOM 3251 N N . GLN B 1 144 ? 9.773 -24.844 -15.508 1 96.06 144 GLN B N 1
ATOM 3252 C CA . GLN B 1 144 ? 10.586 -25.953 -15.992 1 96.06 144 GLN B CA 1
ATOM 3253 C C . GLN B 1 144 ? 11.297 -25.594 -17.297 1 96.06 144 GLN B C 1
ATOM 3255 O O . GLN B 1 144 ? 11.062 -24.516 -17.859 1 96.06 144 GLN B O 1
ATOM 3260 N N . ASN B 1 145 ? 12.172 -26.484 -17.672 1 95.25 145 ASN B N 1
ATOM 3261 C CA . ASN B 1 145 ? 12.852 -26.25 -18.938 1 95.25 145 ASN B CA 1
ATOM 3262 C C . ASN B 1 145 ? 11.859 -26 -20.078 1 95.25 145 ASN B C 1
ATOM 3264 O O . ASN B 1 145 ? 10.844 -26.688 -20.172 1 95.25 145 ASN B O 1
ATOM 3268 N N . ASN B 1 146 ? 12.148 -24.984 -20.875 1 93.88 146 ASN B N 1
ATOM 3269 C CA . ASN B 1 146 ? 11.266 -24.578 -21.969 1 93.88 146 ASN B CA 1
ATOM 3270 C C . ASN B 1 146 ? 12.062 -24.016 -23.156 1 93.88 146 ASN B C 1
ATOM 3272 O O . ASN B 1 146 ? 13.242 -23.703 -23.016 1 93.88 146 ASN B O 1
ATOM 3276 N N . PRO B 1 147 ? 11.484 -23.953 -24.25 1 92.88 147 PRO B N 1
ATOM 3277 C CA . PRO B 1 147 ? 12.227 -23.547 -25.438 1 92.88 147 PRO B CA 1
ATOM 3278 C C . PRO B 1 147 ? 12.344 -22.031 -25.578 1 92.88 147 PRO B C 1
ATOM 3280 O O . PRO B 1 147 ? 12.906 -21.547 -26.547 1 92.88 147 PRO B O 1
ATOM 3283 N N . TYR B 1 148 ? 11.867 -21.25 -24.656 1 91.5 148 TYR B N 1
ATOM 3284 C CA . TYR B 1 148 ? 11.789 -19.812 -24.828 1 91.5 148 TYR B CA 1
ATOM 3285 C C . TYR B 1 148 ? 12.914 -19.109 -24.078 1 91.5 148 TYR B C 1
ATOM 3287 O O . TYR B 1 148 ? 13.547 -18.188 -24.594 1 91.5 148 TYR B O 1
ATOM 3295 N N . PHE B 1 149 ? 13.141 -19.422 -22.875 1 93.88 149 PHE B N 1
ATOM 3296 C CA . PHE B 1 149 ? 14.148 -18.734 -22.078 1 93.88 149 PHE B CA 1
ATOM 3297 C C . PHE B 1 149 ? 14.781 -19.688 -21.078 1 93.88 149 PHE B C 1
ATOM 3299 O O . PHE B 1 149 ? 14.234 -20.75 -20.781 1 93.88 149 PHE B O 1
ATOM 3306 N N . GLN B 1 150 ? 15.906 -19.266 -20.453 1 94 150 GLN B N 1
ATOM 3307 C CA . GLN B 1 150 ? 16.734 -20.125 -19.609 1 94 150 GLN B CA 1
ATOM 3308 C C . GLN B 1 150 ? 16.359 -20 -18.141 1 94 150 GLN B C 1
ATOM 3310 O O . GLN B 1 150 ? 16.625 -20.906 -17.344 1 94 150 GLN B O 1
ATOM 3315 N N . ASN B 1 151 ? 15.695 -19.016 -17.719 1 95.19 151 ASN B N 1
ATOM 3316 C CA . ASN B 1 151 ? 15.422 -18.75 -16.312 1 95.19 151 ASN B CA 1
ATOM 3317 C C . ASN B 1 151 ? 14.633 -19.891 -15.664 1 95.19 151 ASN B C 1
ATOM 3319 O O . ASN B 1 151 ? 13.695 -20.406 -16.266 1 95.19 151 ASN B O 1
ATOM 3323 N N . GLU B 1 152 ? 15.008 -20.203 -14.453 1 96.81 152 GLU B N 1
ATOM 3324 C CA . GLU B 1 152 ? 14.195 -21.125 -13.664 1 96.81 152 GLU B CA 1
ATOM 3325 C C . GLU B 1 152 ? 13.148 -20.375 -12.852 1 96.81 152 GLU B C 1
ATOM 3327 O O . GLU B 1 152 ? 12.094 -20.922 -12.523 1 96.81 152 GLU B O 1
ATOM 3332 N N . VAL B 1 153 ? 13.586 -19.234 -12.531 1 97.19 153 VAL B N 1
ATOM 3333 C CA . VAL B 1 153 ? 12.688 -18.375 -11.766 1 97.19 153 VAL B CA 1
ATOM 3334 C C . VAL B 1 153 ? 12.781 -16.938 -12.281 1 97.19 153 VAL B C 1
ATOM 3336 O O . VAL B 1 153 ? 13.883 -16.438 -12.531 1 97.19 153 VAL B O 1
ATOM 3339 N N . ILE B 1 154 ? 11.68 -16.312 -12.477 1 96.12 154 ILE B N 1
ATOM 3340 C CA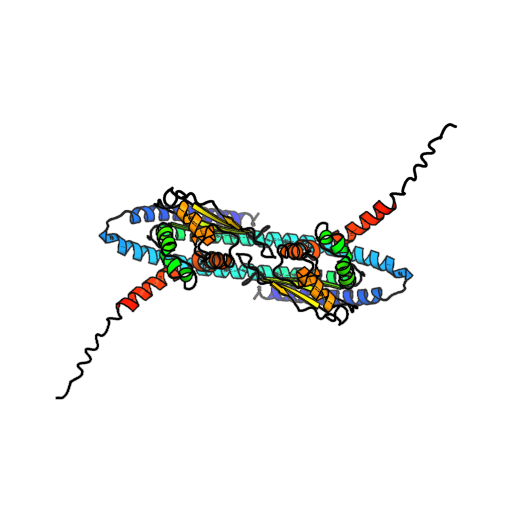 . ILE B 1 154 ? 11.656 -14.883 -12.758 1 96.12 154 ILE B CA 1
ATOM 3341 C C . ILE B 1 154 ? 10.852 -14.148 -11.68 1 96.12 154 ILE B C 1
ATOM 3343 O O . ILE B 1 154 ? 9.852 -14.68 -11.188 1 96.12 154 ILE B O 1
ATOM 3347 N N . VAL B 1 155 ? 11.352 -13.016 -11.328 1 94.06 155 VAL B N 1
ATOM 3348 C CA . VAL B 1 155 ? 10.805 -12.312 -10.172 1 94.06 155 VAL B CA 1
ATOM 3349 C C . VAL B 1 155 ? 10.414 -10.891 -10.562 1 94.06 1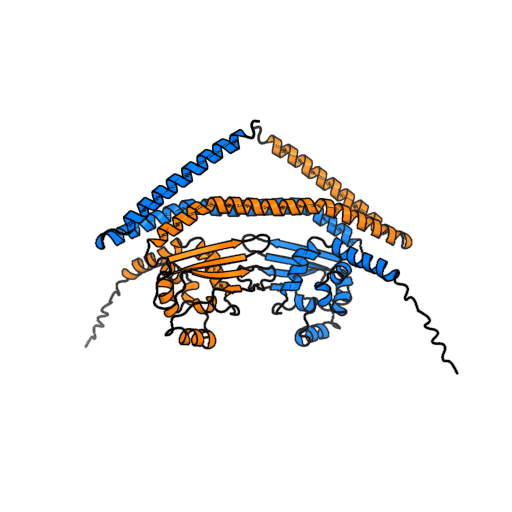55 VAL B C 1
ATOM 3351 O O . VAL B 1 155 ? 11.164 -10.195 -11.25 1 94.06 155 VAL B O 1
ATOM 3354 N N . LYS B 1 156 ? 9.188 -10.531 -10.18 1 89.75 156 LYS B N 1
ATOM 3355 C CA . LYS B 1 156 ? 8.734 -9.148 -10.281 1 89.75 156 LYS B CA 1
ATOM 3356 C C . LYS B 1 156 ? 8.43 -8.57 -8.906 1 89.75 156 LYS B C 1
ATOM 3358 O O . LYS B 1 156 ? 7.656 -9.148 -8.141 1 89.75 156 LYS B O 1
ATOM 3363 N N . GLU B 1 157 ? 9.055 -7.453 -8.641 1 85.62 157 GLU B N 1
ATOM 3364 C CA . GLU B 1 157 ? 8.93 -6.852 -7.316 1 85.62 157 GLU B CA 1
ATOM 3365 C C . GLU B 1 157 ? 8.359 -5.438 -7.41 1 85.62 157 GLU B C 1
ATOM 3367 O O . GLU B 1 157 ? 8.773 -4.648 -8.258 1 85.62 157 GLU B O 1
ATOM 3372 N N . TYR B 1 158 ? 7.352 -5.223 -6.52 1 80.62 158 TYR B N 1
ATOM 3373 C CA . TYR B 1 158 ? 6.746 -3.9 -6.41 1 80.62 158 TYR B CA 1
ATOM 3374 C C . TYR B 1 158 ? 7.051 -3.275 -5.055 1 80.62 158 TYR B C 1
ATOM 3376 O O . TYR B 1 158 ? 6.855 -3.908 -4.012 1 80.62 158 TYR B O 1
ATOM 3384 N N . LEU B 1 159 ? 7.562 -2.182 -5.117 1 75.25 159 LEU B N 1
ATOM 3385 C CA . LEU B 1 159 ? 7.652 -1.387 -3.898 1 75.25 159 LEU B CA 1
ATOM 3386 C C . LEU B 1 159 ? 6.422 -0.504 -3.732 1 75.25 159 LEU B C 1
ATOM 3388 O O . LEU B 1 159 ? 6.074 0.26 -4.633 1 75.25 159 LEU B O 1
ATOM 3392 N N . ILE B 1 160 ? 5.672 -0.783 -2.674 1 68.5 160 ILE B N 1
ATOM 3393 C CA . ILE B 1 160 ? 4.395 -0.103 -2.48 1 68.5 160 ILE B CA 1
ATOM 3394 C C . ILE B 1 160 ? 4.59 1.113 -1.578 1 68.5 160 ILE B C 1
ATOM 3396 O O . ILE B 1 160 ? 5.082 0.987 -0.455 1 68.5 160 ILE B O 1
ATOM 3400 N N . ASN B 1 161 ? 4.578 2.203 -2.215 1 66.44 161 ASN B N 1
ATOM 3401 C CA . ASN B 1 161 ? 4.605 3.449 -1.455 1 66.44 161 ASN B CA 1
ATOM 3402 C C . ASN B 1 161 ? 3.248 4.148 -1.475 1 66.44 161 ASN B C 1
ATOM 3404 O O . ASN B 1 161 ? 2.34 3.729 -2.193 1 66.44 161 ASN B O 1
ATOM 3408 N N . ILE B 1 162 ? 2.93 4.914 -0.523 1 60.44 162 ILE B N 1
ATOM 3409 C CA . ILE B 1 162 ? 1.659 5.617 -0.396 1 60.44 162 ILE B CA 1
ATOM 3410 C C . ILE B 1 162 ? 1.256 6.203 -1.749 1 60.44 162 ILE B C 1
ATOM 3412 O O . ILE B 1 162 ? 0.101 6.082 -2.164 1 60.44 162 ILE B O 1
ATOM 3416 N N . ALA B 1 163 ? 2.281 6.926 -2.354 1 53.94 163 ALA B N 1
ATOM 3417 C CA . ALA B 1 163 ? 1.859 7.574 -3.592 1 53.94 163 ALA B CA 1
ATOM 3418 C C . ALA B 1 163 ? 1.946 6.613 -4.773 1 53.94 163 ALA B C 1
ATOM 3420 O O . ALA B 1 163 ? 1.624 6.98 -5.906 1 53.94 163 ALA B O 1
ATOM 3421 N N . GLY B 1 164 ? 2.057 5.414 -4.605 1 50 164 GLY B N 1
ATOM 3422 C CA . GLY B 1 164 ? 1.954 4.434 -5.672 1 50 164 GLY B CA 1
ATOM 3423 C C . GLY B 1 164 ? 3.174 4.402 -6.574 1 50 164 GLY B C 1
ATOM 3424 O O . GLY B 1 164 ? 3.205 3.66 -7.559 1 50 164 GLY B O 1
ATOM 3425 N N . TYR B 1 165 ? 4.078 5.598 -6.68 1 49.97 165 TYR B N 1
ATOM 3426 C CA . TYR B 1 165 ? 5.098 5.527 -7.719 1 49.97 165 TYR B CA 1
ATOM 3427 C C . TYR B 1 165 ? 6.012 4.324 -7.508 1 49.97 165 TYR B C 1
ATOM 3429 O O . TYR B 1 165 ? 6.664 4.207 -6.469 1 49.97 165 TYR B O 1
ATOM 3437 N N . ARG B 1 166 ? 5.414 3.207 -7.75 1 53.62 166 ARG B N 1
ATOM 3438 C CA . ARG B 1 166 ? 6.195 2.012 -7.449 1 53.62 166 ARG B CA 1
ATOM 3439 C C . ARG B 1 166 ? 7.207 1.727 -8.555 1 53.62 166 ARG B C 1
ATOM 3441 O O . ARG B 1 166 ? 6.855 1.7 -9.734 1 53.62 166 ARG B O 1
ATOM 3448 N N . ALA B 1 167 ? 8.445 2.154 -8.156 1 62.06 167 ALA B N 1
ATOM 3449 C CA . ALA B 1 167 ? 9.469 1.526 -8.984 1 62.06 167 ALA B CA 1
ATOM 3450 C C . ALA B 1 167 ? 9.328 0.007 -8.969 1 62.06 167 ALA B C 1
ATOM 3452 O O . ALA B 1 167 ? 9.094 -0.592 -7.918 1 62.06 167 ALA B O 1
ATOM 3453 N N . SER B 1 168 ? 8.805 -0.606 -10.008 1 76.12 168 SER B N 1
ATOM 3454 C CA . SER B 1 168 ? 8.836 -2.061 -10.117 1 76.12 168 SER B CA 1
ATOM 3455 C C . SER B 1 168 ? 10.141 -2.539 -10.742 1 76.12 168 SER B C 1
ATOM 3457 O O . SER B 1 168 ? 10.742 -1.834 -11.562 1 76.12 168 SER B O 1
ATOM 3459 N N . HIS B 1 169 ? 10.656 -3.607 -10.141 1 82.44 169 HIS B N 1
ATOM 3460 C CA . HIS B 1 169 ? 11.836 -4.273 -10.672 1 82.44 169 HIS B CA 1
ATOM 3461 C C . HIS B 1 169 ? 11.523 -5.719 -11.062 1 82.44 169 HIS B C 1
ATOM 3463 O O . HIS B 1 169 ? 10.781 -6.406 -10.359 1 82.44 169 HIS B O 1
ATOM 3469 N N . SER B 1 170 ? 12.086 -6.09 -12.18 1 88.56 170 SER B N 1
ATOM 3470 C CA . SER B 1 170 ? 11.883 -7.469 -12.609 1 88.56 170 SER B CA 1
ATOM 3471 C C . SER B 1 170 ? 13.203 -8.125 -12.992 1 88.56 170 SER B C 1
ATOM 3473 O O . SER B 1 170 ? 14.156 -7.445 -13.375 1 88.56 170 SER B O 1
ATOM 3475 N N . SER B 1 171 ? 13.25 -9.422 -12.844 1 90.94 171 SER B N 1
ATOM 3476 C CA . SER B 1 171 ? 14.367 -10.188 -13.391 1 90.94 171 SER B CA 1
ATOM 3477 C C . SER B 1 171 ? 14.422 -10.078 -14.906 1 90.94 171 SER B C 1
ATOM 3479 O O . SER B 1 171 ? 13.398 -10.172 -15.586 1 90.94 171 SER B O 1
ATOM 3481 N N . PRO B 1 172 ? 15.68 -9.812 -15.375 1 89.94 172 PRO B N 1
ATOM 3482 C CA . PRO B 1 172 ? 15.758 -9.914 -16.828 1 89.94 172 PRO B CA 1
ATOM 3483 C C . PRO B 1 172 ? 15.5 -11.328 -17.344 1 89.94 172 PRO B C 1
ATOM 3485 O O . PRO B 1 172 ? 15.992 -12.297 -16.75 1 89.94 172 PRO B O 1
ATOM 3488 N N . ILE B 1 173 ? 14.641 -11.406 -18.328 1 90.5 173 ILE B N 1
ATOM 3489 C CA . ILE B 1 173 ? 14.383 -12.711 -18.938 1 90.5 173 ILE B CA 1
ATOM 3490 C C . ILE B 1 173 ? 15.516 -13.07 -19.891 1 90.5 173 ILE B C 1
ATOM 3492 O O . ILE B 1 173 ? 15.859 -12.281 -20.781 1 90.5 173 ILE B O 1
ATOM 3496 N N . GLN B 1 174 ? 16.141 -14.211 -19.6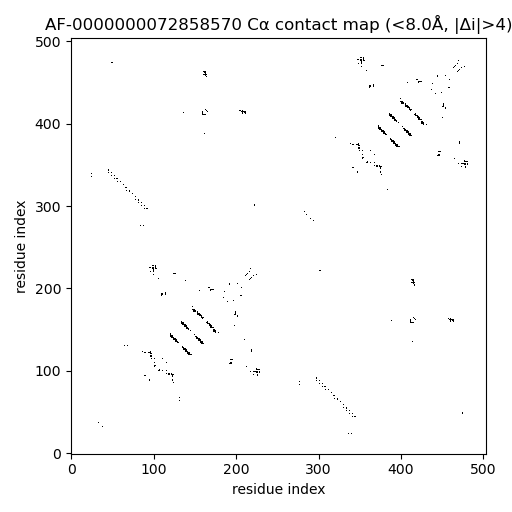88 1 91.62 174 GLN B N 1
ATOM 3497 C CA . GLN B 1 174 ? 17.219 -14.703 -20.547 1 91.62 174 GLN B CA 1
ATOM 3498 C C . GLN B 1 174 ? 16.672 -15.516 -21.719 1 91.62 174 GLN B C 1
ATOM 3500 O O . GLN B 1 174 ? 16.797 -16.734 -21.734 1 91.62 174 GLN B O 1
ATOM 3505 N N . TRP B 1 175 ? 16.281 -14.812 -22.734 1 90.5 175 TRP B N 1
ATOM 3506 C CA . TRP B 1 175 ? 15.641 -15.422 -23.891 1 90.5 175 TRP B CA 1
ATOM 3507 C C . TRP B 1 175 ? 16.641 -16.25 -24.703 1 90.5 175 TRP B C 1
ATOM 3509 O O . TRP B 1 175 ? 17.797 -15.836 -24.875 1 90.5 175 TRP B O 1
ATOM 3519 N N . TYR B 1 176 ? 16.156 -17.312 -25.219 1 88.62 176 TYR B N 1
ATOM 3520 C CA . TYR B 1 176 ? 16.984 -18.047 -26.172 1 88.62 176 TYR B CA 1
ATOM 3521 C C . TYR B 1 176 ? 17.031 -17.328 -27.516 1 88.62 176 TYR B C 1
ATOM 3523 O O . TYR B 1 176 ? 16.125 -16.562 -27.844 1 88.62 176 TYR B O 1
ATOM 3531 N N . GLN B 1 177 ? 18.094 -17.281 -28.312 1 74.31 177 GLN B N 1
ATOM 3532 C CA . GLN B 1 177 ? 18.453 -16.562 -29.531 1 74.31 177 GLN B CA 1
ATOM 3533 C C . GLN B 1 177 ? 17.281 -16.469 -30.5 1 74.31 177 GLN B C 1
ATOM 3535 O O . GLN B 1 177 ? 17.047 -15.43 -31.109 1 74.31 177 GLN B O 1
ATOM 3540 N N . GLY B 1 178 ? 16.594 -17.328 -30.781 1 64.25 178 GLY B N 1
ATOM 3541 C CA . GLY B 1 178 ? 15.508 -17.25 -31.734 1 64.25 178 GLY B CA 1
ATOM 3542 C C . GLY B 1 178 ? 14.344 -16.406 -31.234 1 64.25 178 GLY B C 1
ATOM 3543 O O . GLY B 1 178 ? 13.555 -15.898 -32.031 1 64.25 178 GLY B O 1
ATOM 3544 N N . PHE B 1 179 ? 14.195 -16.141 -29.969 1 64.81 179 PHE B N 1
ATOM 3545 C CA . PHE B 1 179 ? 13.008 -15.516 -29.406 1 64.81 179 PHE B CA 1
ATOM 3546 C C . PHE B 1 179 ? 13.328 -14.117 -28.891 1 64.81 179 PHE B C 1
ATOM 3548 O O . PHE B 1 179 ? 12.43 -13.312 -28.656 1 64.81 179 PHE B O 1
ATOM 3555 N N . GLU B 1 180 ? 14.562 -13.805 -28.781 1 58.59 180 GLU B N 1
ATOM 3556 C CA . GLU B 1 180 ? 14.984 -12.516 -28.25 1 58.59 180 GLU B CA 1
ATOM 3557 C C . GLU B 1 180 ? 14.562 -11.367 -29.172 1 58.59 180 GLU B C 1
ATOM 3559 O O . GLU B 1 180 ? 14.117 -10.32 -28.688 1 58.59 180 GLU B O 1
ATOM 3564 N N . ARG B 1 181 ? 14.82 -11.617 -30.406 1 53.97 181 ARG B N 1
ATOM 3565 C CA . ARG B 1 181 ? 14.508 -10.586 -31.391 1 53.97 181 ARG B CA 1
ATOM 3566 C C . ARG B 1 181 ? 13.016 -10.273 -31.391 1 53.97 181 ARG B C 1
ATOM 3568 O O . ARG B 1 181 ? 12.625 -9.109 -31.484 1 53.97 181 ARG B O 1
ATOM 3575 N N . GLU B 1 182 ? 12.273 -11.273 -31.234 1 55.03 182 GLU B N 1
ATOM 3576 C CA . GLU B 1 182 ? 10.82 -11.102 -31.281 1 55.03 182 GLU B CA 1
ATOM 3577 C C . GLU B 1 182 ? 10.312 -10.469 -29.984 1 55.03 182 GLU B C 1
ATOM 3579 O O . GLU B 1 182 ? 9.406 -9.633 -30.016 1 55.03 182 GLU B O 1
ATOM 3584 N N . ALA B 1 183 ? 10.992 -10.867 -29 1 56.75 183 ALA B N 1
ATOM 3585 C CA . ALA B 1 183 ? 10.594 -10.32 -27.703 1 56.75 183 ALA B CA 1
ATOM 3586 C C . ALA B 1 183 ? 10.883 -8.82 -27.625 1 56.75 183 ALA B C 1
ATOM 3588 O O . ALA B 1 183 ? 10.078 -8.062 -27.078 1 56.75 183 ALA B O 1
ATOM 3589 N N . TYR B 1 184 ? 12.023 -8.531 -28.156 1 55.12 184 TYR B N 1
ATOM 3590 C CA . TYR B 1 184 ? 12.375 -7.117 -28.219 1 55.12 184 TYR B CA 1
ATOM 3591 C C . TYR B 1 184 ? 11.391 -6.336 -29.078 1 55.12 184 TYR B C 1
ATOM 3593 O O . TYR B 1 184 ? 10.961 -5.242 -28.703 1 55.12 184 TYR B O 1
ATOM 3601 N N . SER B 1 185 ? 11.18 -6.891 -30.266 1 54.38 185 SER B N 1
ATOM 3602 C CA . SER B 1 185 ? 10.242 -6.234 -31.172 1 54.38 185 SER B CA 1
ATOM 3603 C C . SER B 1 185 ? 8.852 -6.129 -30.547 1 54.38 185 SER B C 1
ATOM 3605 O O . SER B 1 185 ? 8.18 -5.109 -30.703 1 54.38 185 SER B O 1
ATOM 3607 N N . ARG B 1 186 ? 8.5 -7.129 -29.938 1 54.12 186 ARG B N 1
ATOM 3608 C CA . ARG B 1 186 ? 7.172 -7.18 -29.344 1 54.12 186 ARG B CA 1
ATOM 3609 C C . ARG B 1 186 ? 7.051 -6.195 -28.188 1 54.12 186 ARG B C 1
ATOM 3611 O O . ARG B 1 186 ? 6.004 -5.578 -28 1 54.12 186 ARG B O 1
ATOM 3618 N N . ARG B 1 187 ? 8.094 -6.113 -27.438 1 55.09 187 ARG B N 1
ATOM 3619 C CA . ARG B 1 187 ? 8.102 -5.148 -26.344 1 55.09 187 ARG B CA 1
ATOM 3620 C C . ARG B 1 187 ? 7.957 -3.723 -26.875 1 55.09 187 ARG B C 1
ATOM 3622 O O . ARG B 1 187 ? 7.359 -2.873 -26.203 1 55.09 187 ARG B O 1
ATOM 3629 N N . HIS B 1 188 ? 8.578 -3.539 -28.062 1 51.44 188 HIS B N 1
ATOM 3630 C CA . HIS B 1 188 ? 8.633 -2.178 -28.578 1 51.44 188 HIS B CA 1
ATOM 3631 C C . HIS B 1 188 ? 7.449 -1.895 -29.5 1 51.44 188 HIS B C 1
ATOM 3633 O O . HIS B 1 188 ? 7.027 -0.744 -29.641 1 51.44 188 HIS B O 1
ATOM 3639 N N . HIS B 1 189 ? 7.152 -2.91 -30.219 1 50.69 189 HIS B N 1
ATOM 3640 C CA . HIS B 1 189 ? 6.184 -2.547 -31.25 1 50.69 189 HIS B CA 1
ATOM 3641 C C . HIS B 1 189 ? 4.754 -2.793 -30.766 1 50.69 189 HIS B C 1
ATOM 3643 O O . HIS B 1 189 ? 3.807 -2.23 -31.312 1 50.69 189 HIS B O 1
ATOM 3649 N N . ASN B 1 190 ? 4.547 -3.891 -30.031 1 50.59 190 ASN B N 1
ATOM 3650 C CA . ASN B 1 190 ? 3.156 -4.223 -29.734 1 50.59 190 ASN B CA 1
ATOM 3651 C C . ASN B 1 190 ? 2.725 -3.668 -28.391 1 50.59 190 ASN B C 1
ATOM 3653 O O . ASN B 1 190 ? 3.209 -4.117 -27.344 1 50.59 190 ASN B O 1
ATOM 3657 N N . SER B 1 191 ? 2.279 -2.469 -28.406 1 51.44 191 SER B N 1
ATOM 3658 C CA . SER B 1 191 ? 1.653 -1.689 -27.344 1 51.44 191 SER B CA 1
ATOM 3659 C C . SER B 1 191 ? 0.665 -2.535 -26.547 1 51.44 191 SER B C 1
ATOM 3661 O O . SER B 1 191 ? 0.049 -2.049 -25.594 1 51.44 191 SER B O 1
ATOM 3663 N N . SER B 1 192 ? 0.312 -3.707 -27.094 1 58.47 192 SER B N 1
ATOM 3664 C CA . SER B 1 192 ? -0.772 -4.43 -26.438 1 58.47 192 SER B CA 1
ATOM 3665 C C . SER B 1 192 ? -0.3 -5.074 -25.141 1 58.47 192 SER B C 1
ATOM 3667 O O . SER B 1 192 ? 0.803 -5.621 -25.078 1 58.47 192 SER B O 1
ATOM 3669 N N . LEU B 1 193 ? -0.891 -4.742 -24.156 1 60.31 193 LEU B N 1
ATOM 3670 C CA . LEU B 1 193 ? -0.65 -5.32 -22.828 1 60.31 193 LEU B CA 1
ATOM 3671 C C . LEU B 1 193 ? -0.719 -6.84 -22.891 1 60.31 193 LEU B C 1
ATOM 3673 O O . LEU B 1 193 ? -1.777 -7.41 -23.172 1 60.31 193 LEU B O 1
ATOM 3677 N N . ASN B 1 194 ? 0.45 -7.492 -23.062 1 77.69 194 ASN B N 1
ATOM 3678 C CA . ASN B 1 194 ? 0.532 -8.938 -22.859 1 77.69 194 ASN B CA 1
ATOM 3679 C C . ASN B 1 194 ? 1.31 -9.281 -21.594 1 77.69 194 ASN B C 1
ATOM 3681 O O . ASN B 1 194 ? 2.049 -8.453 -21.062 1 77.69 194 ASN B O 1
ATOM 3685 N N . PHE B 1 195 ? 1.22 -10.43 -21.047 1 86.31 195 PHE B N 1
ATOM 3686 C CA . PHE B 1 195 ? 1.695 -10.844 -19.734 1 86.31 195 PHE B CA 1
ATOM 3687 C C . PHE B 1 195 ? 3.205 -10.664 -19.625 1 86.31 195 PHE B C 1
ATOM 3689 O O . PHE B 1 195 ? 3.697 -10.07 -18.656 1 86.31 195 PHE B O 1
ATOM 3696 N N . PHE B 1 196 ? 3.98 -11.156 -20.609 1 85.62 196 PHE B N 1
ATOM 3697 C CA . PHE B 1 196 ? 5.434 -11.109 -20.484 1 85.62 196 PHE B CA 1
ATOM 3698 C C . PHE B 1 196 ? 5.957 -9.719 -20.812 1 85.62 196 PHE B C 1
ATOM 3700 O O . PHE B 1 196 ? 7.062 -9.352 -20.406 1 85.62 196 PHE B O 1
ATOM 3707 N N . ASN B 1 197 ? 5.133 -9 -21.516 1 80.31 197 ASN B N 1
ATOM 3708 C CA . ASN B 1 197 ? 5.469 -7.586 -21.656 1 80.31 197 ASN B CA 1
ATOM 3709 C C . ASN B 1 197 ? 5.266 -6.832 -20.344 1 80.31 197 ASN B C 1
ATOM 3711 O O . ASN B 1 197 ? 6.074 -5.973 -19.984 1 80.31 197 ASN B O 1
ATOM 3715 N N . TRP B 1 198 ? 4.207 -7.188 -19.766 1 83.5 198 TRP B N 1
ATOM 3716 C CA . TRP B 1 198 ? 4.004 -6.617 -18.438 1 83.5 198 TRP B CA 1
ATOM 3717 C C . TRP B 1 198 ? 5.184 -6.934 -17.531 1 83.5 198 TRP B C 1
ATOM 3719 O O . TRP B 1 198 ? 5.629 -6.078 -16.75 1 83.5 198 TRP B O 1
ATOM 3729 N N . PHE B 1 199 ? 5.613 -8.125 -17.578 1 86.38 199 PHE B N 1
ATOM 3730 C CA . PHE B 1 199 ? 6.688 -8.57 -16.703 1 86.38 199 PHE B CA 1
ATOM 3731 C C . PHE B 1 199 ? 7.957 -7.762 -16.953 1 86.38 199 PHE B C 1
ATOM 3733 O O . PHE B 1 199 ? 8.625 -7.352 -16 1 86.38 199 PHE B O 1
ATOM 3740 N N . SER B 1 200 ? 8.172 -7.508 -18.156 1 78.94 200 SER B N 1
ATOM 3741 C CA . SER B 1 200 ? 9.453 -6.906 -18.516 1 78.94 200 SER B CA 1
ATOM 3742 C C . SER B 1 200 ? 9.367 -5.383 -18.5 1 78.94 200 SER B C 1
ATOM 3744 O O . SER B 1 200 ? 10.375 -4.703 -18.297 1 78.94 200 SER B O 1
ATOM 3746 N N . ASP B 1 201 ? 8.203 -4.895 -18.734 1 71.5 201 ASP B N 1
ATOM 3747 C CA . ASP B 1 201 ? 8.062 -3.445 -18.859 1 71.5 201 ASP B CA 1
ATOM 3748 C C . ASP B 1 201 ? 7.406 -2.848 -17.625 1 71.5 201 ASP B C 1
ATOM 3750 O O . ASP B 1 201 ? 6.281 -3.215 -17.266 1 71.5 201 ASP B O 1
ATOM 3754 N N . HIS B 1 202 ? 8.031 -1.892 -17.078 1 66.38 202 HIS B N 1
ATOM 3755 C CA . HIS B 1 202 ? 7.609 -1.315 -15.812 1 66.38 202 HIS B CA 1
ATOM 3756 C C . HIS B 1 202 ? 6.723 -0.093 -16.031 1 66.38 202 HIS B C 1
ATOM 3758 O O . HIS B 1 202 ? 6.105 0.408 -15.094 1 66.38 202 HIS B O 1
ATOM 3764 N N . ASN B 1 203 ? 6.699 0.391 -17.172 1 60.69 203 ASN B N 1
ATOM 3765 C CA . ASN B 1 203 ? 6.062 1.683 -17.406 1 60.69 203 ASN B CA 1
ATOM 3766 C C . ASN B 1 203 ? 4.652 1.52 -17.969 1 60.69 203 ASN B C 1
ATOM 3768 O O . ASN B 1 203 ? 4.008 2.504 -18.344 1 60.69 203 ASN B O 1
ATOM 3772 N N . PHE B 1 204 ? 4.258 0.302 -18.141 1 55.69 204 PHE B N 1
ATOM 3773 C CA . PHE B 1 204 ? 2.984 0.156 -18.844 1 55.69 204 PHE B CA 1
ATOM 3774 C C . PHE B 1 204 ? 1.825 0.557 -17.938 1 55.69 204 PHE B C 1
ATOM 3776 O O . PHE B 1 204 ? 1.762 0.14 -16.781 1 55.69 204 PHE B O 1
ATOM 3783 N N . ALA B 1 205 ? 1.045 1.372 -18.578 1 51.06 205 ALA B N 1
ATOM 3784 C CA . ALA B 1 205 ? -0.244 1.749 -18.016 1 51.06 205 ALA B CA 1
ATOM 3785 C C . ALA B 1 205 ? -1.121 0.521 -17.781 1 51.06 205 ALA B C 1
ATOM 3787 O O . ALA B 1 205 ? -1.178 -0.376 -18.625 1 51.06 205 ALA B O 1
ATOM 3788 N N . GLY B 1 206 ? -1.431 0.026 -16.641 1 56.56 206 GLY B N 1
ATOM 3789 C CA . GLY B 1 206 ? -2.238 -1.154 -16.375 1 56.56 206 GLY B CA 1
ATOM 3790 C C . GLY B 1 206 ? -1.445 -2.293 -15.758 1 56.56 206 GLY B C 1
ATOM 3791 O O . GLY B 1 206 ? -2.018 -3.311 -15.359 1 56.56 206 GLY B O 1
ATOM 3792 N N . SER B 1 207 ? -0.152 -2.174 -15.992 1 62.16 207 SER B N 1
ATOM 3793 C CA . SER B 1 207 ? 0.734 -3.193 -15.438 1 62.16 207 SER B CA 1
ATOM 3794 C C . SER B 1 207 ? 0.322 -3.576 -14.023 1 62.16 207 SER B C 1
ATOM 3796 O O . SER B 1 207 ? 0.452 -4.734 -13.625 1 62.16 207 SER B O 1
ATOM 3798 N N . SER B 1 208 ? -0.507 -2.75 -13.555 1 72.19 208 SER B N 1
ATOM 3799 C CA . SER B 1 208 ? -0.823 -3.008 -12.156 1 72.19 208 SER B CA 1
ATOM 3800 C C . SER B 1 208 ? -1.968 -4.004 -12.016 1 72.19 208 SER B C 1
ATOM 3802 O O . SER B 1 208 ? -2.078 -4.699 -11.008 1 72.19 208 SER B O 1
ATOM 3804 N N . LYS B 1 209 ? -2.688 -4.113 -13.102 1 79.75 209 LYS B N 1
ATOM 3805 C CA . LYS B 1 209 ? -3.863 -4.977 -13.023 1 79.75 209 LYS B CA 1
ATOM 3806 C C . LYS B 1 209 ? -3.459 -6.445 -12.938 1 79.75 209 LYS B C 1
ATOM 3808 O O . LYS B 1 209 ? -4.02 -7.203 -12.141 1 79.75 209 LYS B O 1
ATOM 3813 N N . ILE B 1 210 ? -2.447 -6.809 -13.656 1 86.5 210 ILE B N 1
ATOM 3814 C CA . ILE B 1 210 ? -1.979 -8.188 -13.656 1 86.5 210 ILE B CA 1
ATOM 3815 C C . ILE B 1 210 ? -1.424 -8.547 -12.281 1 86.5 210 ILE B C 1
ATOM 3817 O O . ILE B 1 210 ? -1.748 -9.602 -11.734 1 86.5 210 ILE B O 1
ATOM 3821 N N . ALA B 1 211 ? -0.645 -7.648 -11.789 1 86.06 211 ALA B N 1
ATOM 3822 C CA . ALA B 1 211 ? -0.077 -7.879 -10.461 1 86.06 211 ALA B CA 1
ATOM 3823 C C . ALA B 1 211 ? -1.175 -8.031 -9.414 1 86.06 211 ALA B C 1
ATOM 3825 O O . ALA B 1 211 ? -1.092 -8.898 -8.539 1 86.06 211 ALA B O 1
ATOM 3826 N N . GLU B 1 212 ? -2.189 -7.266 -9.508 1 84.88 212 GLU B N 1
ATOM 3827 C CA . GLU B 1 212 ? -3.309 -7.324 -8.578 1 84.88 212 GLU B CA 1
ATOM 3828 C C . GLU B 1 212 ? -4.047 -8.656 -8.68 1 84.88 212 GLU B C 1
ATOM 3830 O O . GLU B 1 212 ? -4.367 -9.273 -7.656 1 84.88 212 GLU B O 1
ATOM 3835 N N . ILE B 1 213 ? -4.246 -9.039 -9.82 1 90.19 213 ILE B N 1
ATOM 3836 C CA . ILE B 1 213 ? -4.957 -10.297 -10.055 1 90.19 213 ILE B CA 1
ATOM 3837 C C . ILE B 1 213 ? -4.141 -11.461 -9.5 1 90.19 213 ILE B C 1
ATOM 3839 O O . ILE B 1 213 ? -4.688 -12.344 -8.828 1 90.19 213 ILE B O 1
ATOM 3843 N N . ILE B 1 214 ? -2.83 -11.438 -9.75 1 92.94 214 ILE B N 1
ATOM 3844 C CA . ILE B 1 214 ? -1.963 -12.516 -9.281 1 92.94 214 ILE B CA 1
ATOM 3845 C C . ILE B 1 214 ? -1.961 -12.555 -7.754 1 92.94 214 ILE B C 1
ATOM 3847 O O . ILE B 1 214 ? -2.162 -13.609 -7.156 1 92.94 214 ILE B O 1
ATOM 3851 N N . CYS B 1 215 ? -1.834 -11.43 -7.199 1 88.31 215 CYS B N 1
ATOM 3852 C CA . CYS B 1 215 ? -1.664 -11.352 -5.754 1 88.31 215 CYS B CA 1
ATOM 3853 C C . CYS B 1 215 ? -2.99 -11.586 -5.035 1 88.31 215 CYS B C 1
ATOM 3855 O O . CYS B 1 215 ? -3.043 -12.305 -4.039 1 88.31 215 CYS B O 1
ATOM 3857 N N . LYS B 1 216 ? -4.09 -11.086 -5.555 1 85.5 216 LYS B N 1
ATOM 3858 C CA . LYS B 1 216 ? -5.336 -11.047 -4.793 1 85.5 216 LYS B CA 1
ATOM 3859 C C . LYS B 1 216 ? -6.262 -12.188 -5.199 1 85.5 216 LYS B C 1
ATOM 3861 O O . LYS B 1 216 ? -7.133 -12.594 -4.422 1 85.5 216 LYS B O 1
ATOM 3866 N N . ASP B 1 217 ? -6.047 -12.703 -6.371 1 92.44 217 ASP B N 1
ATOM 3867 C CA . ASP B 1 217 ? -6.949 -13.75 -6.832 1 92.44 217 ASP B CA 1
ATOM 3868 C C . ASP B 1 217 ? -6.207 -15.078 -7.016 1 92.44 217 ASP B C 1
ATOM 3870 O O . ASP B 1 217 ? -6.406 -16.016 -6.242 1 92.44 217 ASP B O 1
ATOM 3874 N N . LEU B 1 218 ? -5.258 -15.086 -7.891 1 95.81 218 LEU B N 1
ATOM 3875 C CA . LEU B 1 218 ? -4.641 -16.344 -8.32 1 95.81 218 LEU B CA 1
ATOM 3876 C C . LEU B 1 218 ? -3.803 -16.953 -7.203 1 95.81 218 LEU B C 1
ATOM 3878 O O . LEU B 1 218 ? -3.799 -18.172 -7.02 1 95.81 218 LEU B O 1
ATOM 3882 N N . TRP B 1 219 ? -3.121 -16.125 -6.488 1 94.38 219 TRP B N 1
ATOM 3883 C CA . TRP B 1 219 ? -2.303 -16.641 -5.395 1 94.38 219 TRP B CA 1
ATOM 3884 C C . TRP B 1 219 ? -3.174 -17.094 -4.227 1 94.38 219 TRP B C 1
ATOM 3886 O O . TRP B 1 219 ? -2.916 -18.125 -3.621 1 94.38 219 TRP B O 1
ATOM 3896 N N . LEU B 1 220 ? -4.176 -16.422 -3.967 1 90 220 LEU B N 1
ATOM 3897 C CA . LEU B 1 220 ? -5.023 -16.703 -2.809 1 90 220 LEU B CA 1
ATOM 3898 C C . LEU B 1 220 ? -5.824 -17.984 -3.01 1 90 220 LEU B C 1
ATOM 3900 O O . LEU B 1 220 ? -5.879 -18.828 -2.119 1 90 220 LEU B O 1
ATOM 3904 N N . ASN B 1 221 ? -6.43 -18.047 -4.176 1 92.38 221 ASN B N 1
ATOM 3905 C CA . ASN B 1 221 ? -7.27 -19.219 -4.445 1 92.38 221 ASN B CA 1
ATOM 3906 C C . ASN B 1 221 ? -7.129 -19.688 -5.891 1 92.38 221 ASN B C 1
ATOM 3908 O O . ASN B 1 221 ? -8.078 -19.609 -6.672 1 92.38 221 ASN B O 1
ATOM 3912 N N . PRO B 1 222 ? -6.008 -20.312 -6.141 1 95.56 222 PRO B N 1
ATOM 3913 C CA . PRO B 1 222 ? -5.773 -20.734 -7.52 1 95.56 222 PRO B CA 1
ATOM 3914 C C . PRO B 1 222 ? -6.707 -21.859 -7.953 1 95.56 222 PRO B C 1
ATOM 3916 O O . PRO B 1 222 ? -7.078 -21.953 -9.125 1 95.56 222 PRO B O 1
ATOM 3919 N N . LEU B 1 223 ? -7.105 -22.719 -7.062 1 95.38 223 LEU B N 1
ATOM 3920 C CA . LEU B 1 223 ? -7.922 -23.875 -7.387 1 95.38 223 LEU B CA 1
ATOM 3921 C C . LEU B 1 223 ? -9.266 -23.453 -7.969 1 95.38 223 LEU B C 1
ATOM 3923 O O . LEU B 1 223 ? -9.789 -24.109 -8.875 1 95.38 223 LEU B O 1
ATOM 3927 N N . GLN B 1 224 ? -9.805 -22.422 -7.469 1 93.56 224 GLN B N 1
ATOM 3928 C CA . GLN B 1 224 ? -11.094 -21.922 -7.945 1 93.56 224 GLN B CA 1
ATOM 3929 C C . GLN B 1 224 ? -11.047 -21.625 -9.445 1 93.56 224 GLN B C 1
ATOM 3931 O O . GLN B 1 224 ? -11.992 -21.953 -10.172 1 93.56 224 GLN B O 1
ATOM 3936 N N . TYR B 1 225 ? -9.992 -21.141 -9.883 1 95.88 225 TYR B N 1
ATOM 3937 C CA . TYR B 1 225 ? -9.867 -20.766 -11.289 1 95.88 225 TYR B CA 1
ATOM 3938 C C . TYR B 1 225 ? -9.539 -21.984 -12.148 1 95.88 225 TYR B C 1
ATOM 3940 O O . TYR B 1 225 ? -10 -22.094 -13.281 1 95.88 225 TYR B O 1
ATOM 3948 N N . TYR B 1 226 ? -8.758 -22.875 -11.594 1 95.25 226 TYR B N 1
ATOM 3949 C CA . TYR B 1 226 ? -8.477 -24.109 -12.305 1 95.25 226 TYR B CA 1
ATOM 3950 C C . TYR B 1 226 ? -9.758 -24.891 -12.57 1 95.25 226 TYR B C 1
ATOM 3952 O O . TYR B 1 226 ? -9.977 -25.391 -13.68 1 95.25 226 TYR B O 1
ATOM 3960 N N . LEU B 1 227 ? -10.633 -24.953 -11.625 1 91 227 LEU B N 1
ATOM 3961 C CA . LEU B 1 227 ? -11.852 -25.75 -11.688 1 91 227 LEU B CA 1
ATOM 3962 C C . LEU B 1 227 ? -12.891 -25.094 -12.586 1 91 227 LEU B C 1
ATOM 3964 O O . LEU B 1 227 ? -13.734 -25.781 -13.164 1 91 227 LEU B O 1
ATOM 3968 N N . LYS B 1 228 ? -12.914 -23.797 -12.641 1 88.75 228 LYS B N 1
ATOM 3969 C CA . LYS B 1 228 ? -13.844 -23.078 -13.508 1 88.75 228 LYS B CA 1
ATOM 3970 C C . LYS B 1 228 ? -13.711 -23.547 -14.953 1 88.75 228 LYS B C 1
ATOM 3972 O O . LYS B 1 228 ? -14.711 -23.672 -15.664 1 88.75 228 LYS B O 1
ATOM 3977 N N . GLY B 1 229 ? -12.586 -23.781 -15.383 1 80.62 229 GLY B N 1
ATOM 3978 C CA . GLY B 1 229 ? -12.344 -24.281 -16.734 1 80.62 229 GLY B CA 1
ATOM 3979 C C . GLY B 1 229 ? -12.844 -25.703 -16.938 1 80.62 229 GLY B C 1
ATOM 3980 O O . GLY B 1 229 ? -13.359 -26.016 -18.016 1 80.62 229 GLY B O 1
ATOM 3981 N N . LYS B 1 230 ? -12.727 -26.469 -15.977 1 76.19 230 LYS B N 1
ATOM 3982 C CA . LYS B 1 230 ? -13.188 -27.859 -16.062 1 76.19 230 LYS B CA 1
ATOM 3983 C C . LYS B 1 230 ? -14.711 -27.922 -16.141 1 76.19 230 LYS B C 1
ATOM 3985 O O . LYS B 1 230 ? -15.258 -28.734 -16.891 1 76.19 230 LYS B O 1
ATOM 3990 N N . LYS B 1 231 ? -15.32 -27.062 -15.422 1 75 231 LYS B N 1
ATOM 3991 C CA . LYS B 1 231 ? -16.781 -27.031 -15.453 1 75 231 LYS B CA 1
ATOM 3992 C C . LYS B 1 231 ? -17.297 -26.562 -16.812 1 75 231 LYS B C 1
ATOM 3994 O O . LYS B 1 231 ? -18.297 -27.078 -17.312 1 75 231 LYS B O 1
ATOM 3999 N N . ARG B 1 232 ? -16.672 -25.703 -17.375 1 70.12 232 ARG B N 1
ATOM 4000 C CA . ARG B 1 232 ? -17.047 -25.188 -18.688 1 70.12 232 ARG B CA 1
ATOM 4001 C C . ARG B 1 232 ? -16.859 -26.25 -19.766 1 70.12 232 ARG B C 1
ATOM 4003 O O . ARG B 1 232 ? -17.688 -26.391 -20.656 1 70.12 232 ARG B O 1
ATOM 4010 N N . GLU B 1 233 ? -15.75 -26.938 -19.609 1 70.31 233 GLU B N 1
ATOM 4011 C CA . GLU B 1 233 ? -15.484 -28.016 -20.562 1 70.31 233 GLU B CA 1
ATOM 4012 C C . GLU B 1 233 ? -16.547 -29.109 -20.484 1 70.31 233 GLU B C 1
ATOM 4014 O O . GLU B 1 233 ? -16.953 -29.672 -21.5 1 70.31 233 GLU B O 1
ATOM 4019 N N . LEU B 1 234 ? -16.984 -29.359 -19.281 1 66.56 234 LEU B N 1
ATOM 4020 C CA . LEU B 1 234 ? -17.984 -30.406 -19.078 1 66.56 234 LEU B CA 1
ATOM 4021 C C . LEU B 1 234 ? -19.359 -29.922 -19.562 1 66.56 234 LEU B C 1
ATOM 4023 O O . LEU B 1 234 ? -20.156 -30.719 -20.078 1 66.56 234 LEU B O 1
ATOM 4027 N N . ARG B 1 235 ? -19.688 -28.672 -19.391 1 63.09 235 ARG B N 1
ATOM 4028 C CA . ARG B 1 235 ? -20.969 -28.109 -19.828 1 63.09 235 ARG B CA 1
ATOM 4029 C C . ARG B 1 235 ? -21 -27.922 -21.344 1 63.09 235 ARG B C 1
ATOM 4031 O O . ARG B 1 235 ? -22.047 -28.078 -21.984 1 63.09 235 ARG B O 1
ATOM 4038 N N . GLY B 1 236 ? -19.938 -27.391 -21.75 1 59.41 236 GLY B N 1
ATOM 4039 C CA . GLY B 1 236 ? -19.891 -27.188 -23.188 1 59.41 236 GLY B CA 1
ATOM 4040 C C . GLY B 1 236 ? -19.859 -28.484 -23.969 1 59.41 236 GLY B C 1
ATOM 4041 O O . GLY B 1 236 ? -20.141 -28.484 -25.172 1 59.41 236 GLY B O 1
ATOM 4042 N N . GLY B 1 237 ? -19.297 -29.547 -23.469 1 53.94 237 GLY B N 1
ATOM 4043 C CA . GLY B 1 237 ? -19.375 -30.828 -24.172 1 53.94 237 GLY B CA 1
ATOM 4044 C C . GLY B 1 237 ? -20.797 -31.297 -24.375 1 53.94 237 GLY B C 1
ATOM 4045 O O . GLY B 1 237 ? -21.047 -32.219 -25.172 1 53.94 237 GLY B O 1
ATOM 4046 N N . GLU B 1 238 ? -21.656 -30.969 -23.453 1 48.59 238 GLU B N 1
ATOM 4047 C CA . GLU B 1 238 ? -23.031 -31.438 -23.625 1 48.59 238 GLU B CA 1
ATOM 4048 C C . GLU B 1 238 ? -23.766 -30.641 -24.703 1 48.59 238 GLU B C 1
ATOM 4050 O O . GLU B 1 238 ? -24.922 -30.906 -25.016 1 48.59 238 GLU B O 1
ATOM 4055 N N . GLU B 1 239 ? -23.312 -29.516 -24.984 1 45.56 239 GLU B N 1
ATOM 4056 C CA . GLU B 1 239 ? -24.078 -28.844 -26.031 1 45.56 239 GLU B CA 1
ATOM 4057 C C . GLU B 1 239 ? -23.891 -29.5 -27.391 1 45.56 239 GLU B C 1
ATOM 4059 O O . GLU B 1 239 ? -22.828 -29.375 -28 1 45.56 239 GLU B O 1
ATOM 4064 N N . SER B 1 240 ? -24.281 -30.703 -27.484 1 44.16 240 SER B N 1
ATOM 4065 C CA . SER B 1 240 ? -24.469 -31.344 -28.781 1 44.16 240 SER B CA 1
ATOM 4066 C C . SER B 1 240 ? -25.156 -30.391 -29.766 1 44.16 240 SER B C 1
ATOM 4068 O O . SER B 1 240 ? -26.125 -29.719 -29.406 1 44.16 240 SER B O 1
ATOM 4070 N N . PRO B 1 241 ? -24.516 -29.859 -30.766 1 44.56 241 PRO B N 1
ATOM 4071 C CA . PRO B 1 241 ? -25.188 -29.078 -31.812 1 44.56 241 PRO B CA 1
ATOM 4072 C C . PRO B 1 241 ? -26.484 -29.734 -32.281 1 44.56 241 PRO B C 1
ATOM 4074 O O . PRO B 1 241 ? -26.469 -30.906 -32.719 1 44.56 241 PRO B O 1
ATOM 4077 N N . ASP B 1 242 ? -27.578 -29.609 -31.625 1 40.72 242 ASP B N 1
ATOM 4078 C CA . ASP B 1 242 ? -28.859 -30.031 -32.188 1 40.72 242 ASP B CA 1
ATOM 4079 C C . ASP B 1 242 ? -29 -29.562 -33.625 1 40.72 242 ASP B C 1
ATOM 4081 O O . ASP B 1 242 ? -29.016 -28.359 -33.906 1 40.72 242 ASP B O 1
ATOM 4085 N N . PHE B 1 243 ? -28.391 -30.25 -34.562 1 37.53 243 PHE B N 1
ATOM 4086 C CA . PHE B 1 243 ? -28.672 -30.156 -36 1 37.53 243 PHE B CA 1
ATOM 4087 C C . PHE B 1 243 ? -30.172 -30.203 -36.25 1 37.53 243 PHE B C 1
ATOM 4089 O O . PHE B 1 243 ? -30.797 -31.25 -36.094 1 37.53 243 PHE B O 1
ATOM 4096 N N . GLU B 1 244 ? -30.953 -29.219 -35.75 1 38.09 244 GLU B N 1
ATOM 4097 C CA . GLU B 1 244 ? -32.344 -29.125 -36.219 1 38.09 244 GLU B CA 1
ATOM 4098 C C . GLU B 1 244 ? -32.406 -29.188 -37.75 1 38.09 244 GLU B C 1
ATOM 4100 O O . GLU B 1 244 ? -31.812 -28.359 -38.438 1 38.09 244 GLU B O 1
ATOM 4105 N N . THR B 1 245 ? -32.406 -30.359 -38.312 1 40.47 245 THR B N 1
ATOM 4106 C CA . THR B 1 245 ? -32.781 -30.719 -39.688 1 40.47 245 THR B CA 1
ATOM 4107 C C . THR B 1 245 ? -34.062 -30.016 -40.094 1 40.47 245 THR B C 1
ATOM 4109 O O . THR B 1 245 ? -35.156 -30.312 -39.594 1 40.47 245 THR B O 1
ATOM 4112 N N . ASN B 1 246 ? -34.125 -28.656 -40.125 1 37.66 246 ASN B N 1
ATOM 4113 C CA . ASN B 1 246 ? -35.219 -27.906 -40.75 1 37.66 246 ASN B CA 1
ATOM 4114 C C . ASN B 1 246 ? -35.562 -28.438 -42.125 1 37.66 246 ASN B C 1
ATOM 4116 O O . ASN B 1 246 ? -34.781 -28.234 -43.062 1 37.66 246 ASN B O 1
ATOM 4120 N N . MET B 1 247 ? -36.094 -29.625 -42.25 1 37.22 247 MET B N 1
ATOM 4121 C CA . MET B 1 247 ? -36.75 -30.156 -43.438 1 37.22 247 MET B CA 1
ATOM 4122 C C . MET B 1 247 ? -37.781 -29.188 -43.969 1 37.22 247 MET B C 1
ATOM 4124 O O . MET B 1 247 ? -38.844 -29.031 -43.375 1 37.22 247 MET B O 1
ATOM 4128 N N . THR B 1 248 ? -37.406 -27.969 -44.438 1 40.72 248 THR B N 1
ATOM 4129 C CA . THR B 1 248 ? -38.281 -27.125 -45.25 1 40.72 248 THR B CA 1
ATOM 4130 C C . THR B 1 248 ? -38.938 -27.922 -46.344 1 40.72 248 THR B C 1
ATOM 4132 O O . THR B 1 248 ? -38.281 -28.531 -47.188 1 40.72 248 THR B O 1
ATOM 4135 N N . GLU B 1 249 ? -40.062 -28.562 -46.031 1 40.66 249 GLU B N 1
ATOM 4136 C CA . GLU B 1 249 ? -41.031 -29.156 -46.969 1 40.66 249 GLU B CA 1
ATOM 4137 C C . GLU B 1 249 ? -41.344 -28.188 -48.094 1 40.66 249 GLU B C 1
ATOM 4139 O O . GLU B 1 249 ? -41.875 -27.109 -47.875 1 40.66 249 GLU B O 1
ATOM 4144 N N . HIS B 1 250 ? -40.469 -27.969 -49.094 1 38.53 250 HIS B N 1
ATOM 4145 C CA . HIS B 1 250 ? -40.781 -27.391 -50.406 1 38.53 250 HIS B CA 1
ATOM 4146 C C . HIS B 1 250 ? -42.031 -28.016 -51 1 38.53 250 HIS B C 1
ATOM 4148 O O . HIS B 1 250 ? -42.062 -29.219 -51.312 1 38.53 250 HIS B O 1
ATOM 4154 N N . HIS B 1 251 ? -43.219 -27.656 -50.5 1 37.66 251 HIS B N 1
ATOM 4155 C CA . HIS B 1 251 ? -44.438 -27.938 -51.25 1 37.66 251 HIS B CA 1
ATOM 4156 C C . HIS B 1 251 ? -44.312 -27.531 -52.688 1 37.66 251 HIS B C 1
ATOM 4158 O O . HIS B 1 251 ? -43.75 -26.469 -53 1 37.66 251 HIS B O 1
ATOM 4164 N N . PRO B 1 252 ? -44.812 -28.469 -53.656 1 37.19 252 PRO B N 1
ATOM 4165 C CA . PRO B 1 252 ? -44.719 -28.266 -55.094 1 37.19 252 PRO B CA 1
ATOM 4166 C C . PRO B 1 252 ? -45.344 -26.953 -55.562 1 37.19 252 PRO B C 1
ATOM 4168 O O . PRO B 1 252 ? -46.219 -26.406 -54.875 1 37.19 252 PRO B O 1
#

InterPro domains:
  IPR002164 Nucleosome assembly protein [PF00956] (16-178)
  IPR002164 Nucleosome assembly protein [PTHR11875] (38-228)
  IPR037231 NAP-like superfamily [SSF143113] (27-227)

pLDDT: mean 74.42, std 21.85, range [22.75, 97.56]

Solvent-accessible surface area (backbone atoms only — not comparable to full-atom values): 27689 Å² total; per-residue (Å²): 123,70,80,60,52,63,59,54,58,55,50,56,56,52,56,54,55,53,53,55,48,54,55,50,51,55,55,52,59,61,62,67,75,58,60,83,88,56,45,63,63,46,45,54,50,41,51,51,51,50,50,55,49,47,63,60,44,48,57,54,51,52,50,47,54,49,51,52,52,50,50,50,51,52,47,49,60,68,43,44,64,57,52,52,50,49,49,57,49,47,53,72,36,83,39,44,56,31,46,19,45,55,45,30,80,70,52,34,75,30,48,42,74,66,44,48,59,60,33,42,38,33,51,46,77,46,75,46,80,39,64,78,92,57,28,28,40,35,40,36,41,27,38,48,92,54,92,52,39,71,55,49,62,44,41,40,34,26,40,37,40,68,44,6,74,34,69,53,48,50,52,83,79,50,50,36,79,86,43,39,63,52,50,51,45,40,63,68,66,46,85,65,73,27,54,66,45,41,56,70,39,73,80,50,86,61,45,25,54,58,52,39,44,42,62,69,40,46,64,70,48,38,63,62,24,38,49,52,46,53,52,48,52,60,55,55,65,64,58,61,79,75,75,74,76,76,76,74,77,77,73,133,125,71,78,60,51,63,60,52,57,55,51,56,57,53,55,55,56,53,54,56,48,54,54,52,51,56,56,51,58,63,63,67,76,59,61,84,88,57,43,63,62,46,43,53,50,42,50,51,51,49,51,54,50,49,62,58,44,50,59,52,51,52,51,47,55,49,51,51,52,50,51,49,51,52,48,50,61,67,45,42,65,57,52,53,50,49,49,56,50,46,53,70,37,83,39,43,56,32,46,20,46,54,44,31,80,71,52,33,77,31,48,42,74,65,46,48,59,60,34,44,35,34,52,47,78,47,75,46,78,38,66,79,92,57,27,29,39,36,41,37,41,28,35,49,92,55,92,52,40,71,54,50,62,45,41,40,34,27,39,37,40,69,43,7,73,34,66,54,50,50,52,82,80,50,49,37,81,86,44,40,62,53,49,51,46,41,64,69,65,46,83,63,74,27,54,67,45,41,57,70,39,74,79,50,87,60,44,28,54,59,53,38,43,42,63,69,40,47,65,69,48,40,64,62,25,38,47,51,45,53,52,48,53,59,54,56,64,64,59,62,80,75,76,76,77,76,75,76,78,78,73,132

Secondary structure (DSSP, 8-state):
--TTHHHHHHHHHHHHHHHHHHHHHHHHHHHHTS-GGGHHHHHHHHHHHHHHHHHHHHHHHHHHHHHHHHHHHHHHHHHHHHHHHHHHHHHTSTTHHHHHHHHSHHHHHT--HHHHHHHTTEEEEEEEEE-SSSEEEEEEEEE-S-SSB--SEEEEEEEE-TT----EEEPPP-B-HHHHHHHHHHHHH--S--HHHHHH-S--TTHHHHHHHIIIIITT-HHHHHHHHHHHHHHHTT--------------/--TTHHHHHHHHHHHHHHHHHHHHHHHHHHHHTS-GGGHHHHHHHHHHHHHHHHHHHHHHHHHHHHHHHHHHHHHHHHHHHHHHHHHHHHHTSTTHHHHHHHHSHHHHHT--HHHHHHHTTEEEEEEEEE-SSSEEEEEEEEE-S-SSB--SEEEEEEEE-TT----EEEPPP-B-HHHHHHHHHHHHH--S--HHHHHH-SS-TTHHHHHHHIIIIITT-HHHHHHHHHHHHHHHTS--------------

Sequence (504 aa):
MEVVEVVADEEQDEQEEEVQAEERDEKLQEQVLAEPGQGRTTTRSLLEALEALQLELEPVNKQASRAYSRLKLRICQRRKPHLQHRSTIIQGILGFWVKAFMNHPQMSAMMSDQDEDMLSYMTNLKVEELRHPTDCCKIMLFFQNNPYFQNEVIVKEYLINIAGYRASHSSPIQWYQGFEREAYSRRHHNSSLNFFNWFSDHNFAGSSKIAEIICKDLWLNPLQYYLKGKKRELRGGEESPDFETNMTEHHPMEVVEVVADEEQDEQEEEVQAEERDEKLQEQVLAEPGQGRTTTRSLLEALEALQLELEPVNKQASRAYSRLKLRICQRRKPHLQHRSTIIQGILGFWVKAFMNHPQMSAMMSDQDEDMLSYMTNLKVEELRHPTDCCKIMLFFQNNPYFQNEVIVKEYLINIAGYRASHSSPIQWYQGFEREAYSRRHHNSSLNFFNWFSDHNFAGSSKIAEIICKDLWLNPLQYYLKGKKRELRGGEESPDFETNMTEHHP

Radius of gyration: 31.18 Å; Cα contacts (8 Å, |Δi|>4): 542; chains: 2; bounding box: 95×101×92 Å

Organism: Camelus dromedarius (NCBI:txid9838)

Nearest PDB structures (foldseek):
  7mto-assembly1_A-2  TM=7.752E-01  e=2.223E-16  Homo sapiens
  5day-assembly1_A  TM=8.536E-01  e=2.564E-13  Arabidopsis thaliana
  5day-assembly1_B  TM=7.860E-01  e=6.828E-12  Arabidopsis thaliana
  6jqv-assembly1_A  TM=8.019E-01  e=4.229E-11  Arabidopsis thaliana
  6jqv-assembly1_B  TM=7.531E-01  e=1.711E-10  Arabidopsis thaliana